Protein AF-0000000085177858 (afdb_homodimer)

Foldseek 3Di:
DDAFEEEEEDDAQDDPLLVVQLCVLQDCPLQVDNRYDYAYEYQDFAWHDHPVGDIDGHPYYLVCLLVGQEYEYRDDDDLPDADDPSNLVSPVNNVVSPHQYEQEASRVSNVQSSVVQAQHEWEHALVCVVVSCVSRVRHRYDDWAQWDDTSSHIYGYHRCSSNQRSLVVCCVVPNDVSSCSSCVSVVHDNDDPTGCLQVDDPPQPCDFPDPLLNVLSVVCLVVLLEDDDLCVSCVVSVHHSVVCQVVNCVGGVDGPVVSSLSQLLNVLLVVLQEDDDPLQVSCNVRHHPDSVVVQVSNCVRRVDGSVVSSVVRHPPPPPPPDD/DDAFEEEEEDDAQDDPLLVVQLCVLQDCPLLVDNRYDYAYEYQDFAWHDHPVGDIDGHPYYLVCLLVGQEYEYRDDDDLPDADDPSNLVSPVNNVVSPHQYEQEASRVSNVQSSVVQAQHEWEHALVCVVVSCVSRVRHNYDDWAQWDDTSSHIYGYHRCSSNQRSLVVCCVVPNDVSSCSSCVSVVHDNDDPTGCLQVDDPPQPCDFPDPLLNVLSVVCLVVLLDDDDLCVSCVVSVHHSVVCQVVNCVGRVDGPVVSSLSQLLNQLLVVLQEDDDDLQVSCNVRHHPDSVVNQVSNCVRRVDGSVVSSVVRHPPPPPPPDD

InterPro domains:
  IPR002818 DJ-1/PfpI [PF01965] (6-171)
  IPR009057 Homedomain-like superfamily [SSF46689] (210-261)
  IPR009057 Homedomain-like superfamily [SSF46689] (264-314)
  IPR018060 AraC-like, DNA binding HTH domain [PF12833] (233-311)
  IPR018060 AraC-like, DNA binding HTH domain [PS01124] (214-312)
  IPR018060 AraC-like, DNA binding HTH domain [SM00342] (227-310)
  IPR018062 HTH domain AraC-type, conserved site [PS00041] (264-306)
  IPR029062 Class I glutamine amidotransferase-like [G3DSA:3.40.50.880] (3-206)
  IPR029062 Class I glutamine amidotransferase-like [SSF52317] (5-192)
  IPR052158 Isonitrile Hydratase and Quaternary Amine Regulator [PTHR43130] (5-273)

Sequence (646 aa):
MKIANVAIVAVEGFSPFHYSVPCILFGDTVSGEKRFNVQICAETPGMLTSREGFALNATADYSVIPQADIVVVPYWRHVLERPPQALLDSLVQARENGAEIVGLCLGSFVLGYAGILEGKRAATHWEFERQFQTLFPEVQLDINALYVDDDRIITSAGTAAALDCCLYIIRQRFGSVVANQIARRMIVPPHREGGQAQFIEQPIPENTRDARINCLIDYLQKHIREPHHLDSLAAVVSMSRRTLTRHFIKATGMSVADWLTAERLRRSQILLEAGDLPIESVAEQVGFLSAVTYRQQFKARFGVSPVEWRKTFRASGIDIGERMKIANVAIVAVEGFSPFHYSVPCILFGDTVSGEKRFNVQICAETPGMLTSREGFALNATADYSVIPQADIVVVPYWRHVLERPPQALLDSLVQARENGAEIVGLCLGSFVLGYAGILEGKRAATHWEFERQFQTLFPEVQLDINALYVDDDRIITSAGTAAALDCCLYIIRQRFGSVVANQIARRMIVPPHREGGQAQFIEQPIPENTRDARINCLIDYLQKHIREPHHLDSLAAVVSMSRRTLTRHFIKATGMSVADWLTAERLRRSQILLEAGDLPIESVAEQVGFLSAVTYRQQFKARFGVSPVEWRKTFRASGIDIGER

Secondary structure (DSSP, 8-state):
-PPEEEEEE--TT--HHHHHHHHHHSSSTTTSS--EEEEEE-SS-EEEE-TTSEEEEE-B-GGGGGG-SEEEE---S-TTSPPPHHHHHHHHHHHHTT-EEEE-TTHHHHHHHTTTTTTSEE---GGGHHHHHHH-TTSEE-TT-SEEEETTEEEE-STTHHHHHHHHHHHHHH-HHHHHHHHHHHTS-SS-SS-GGGG---------S-HHHHHHHHHHHHTTTS---HHHHHHHTT--HHHHHHHHHHHHSS-HHHHHHHHHHHHHHHHHHH----HHHHHHHHT-S-HHHHHHHHHHHHSS-HHHHHHHHS---------/-PPEEEEEE--TT--HHHHHHHHHHSSSTTTSS--EEEEEE-SS-EEEE-TTSEEEEE-B-GGGGGG-SEEEE---S-TTSPPPHHHHHHHHHHHHTT-EEEE-TTHHHHHHHTTTTTTSEE---GGGHHHHHHH-TTSEE-TT-SEEEETTEEEE-STTHHHHHHHHHHHHHH-HHHHHHHHHHHTS-SS-SS-GGGG---------S-HHHHHHHHHHHHTTTS---HHHHHHHTT--HHHHHHHHHHHHSS-HHHHHHHHHHHHHHHHHHH----HHHHHHHHT-S-HHHHHHHHHHHHSS-HHHHHHHHS---------

Radius of gyration: 26.91 Å; Cα contacts (8 Å, |Δi|>4): 1270; chains: 2; bounding box: 56×88×65 Å

Organism: Enterobacter sp. (strain 638) (NCBI:txid399742)

pLDDT: mean 87.45, std 13.45, range [19.61, 98.88]

Nearest PDB structures (foldseek):
  3mgk-assembly1_A  TM=8.451E-01  e=2.711E-12  Clostridium acetobutylicum
  3gra-assembly1_A  TM=8.648E-01  e=3.807E-12  Pseudomonas putida KT2440
  6swi-assembly1_A  TM=9.141E-01  e=8.598E-07  Geobacillus stearothermophilus
  3w6v-assembly1_A  TM=9.526E-01  e=1.514E-06  Streptomyces griseus
  3oio-assembly1_A  TM=9.034E-01  e=1.035E-05  Chromobacterium violaceum

Solvent-accessible surface area (backbone atoms only — not comparable to full-atom values): 33362 Å² total; per-residue (Å²): 133,83,67,40,37,32,28,36,52,51,56,72,55,43,56,60,46,45,51,21,47,59,50,46,73,46,32,49,82,60,58,77,48,82,53,44,48,75,41,39,17,17,89,67,55,40,79,31,46,28,90,87,37,36,31,38,50,21,81,31,36,51,81,52,38,47,73,21,48,29,38,37,26,38,54,53,84,49,86,86,55,78,74,58,66,67,54,34,52,25,52,50,47,10,45,73,68,66,19,34,41,32,14,22,13,50,10,28,49,57,42,46,76,42,50,75,34,64,75,29,57,34,15,35,29,63,92,44,44,66,62,47,45,68,78,38,67,61,36,47,72,37,64,37,36,33,46,32,76,47,94,52,34,32,16,7,10,25,60,51,21,38,52,49,41,52,38,48,53,43,24,74,73,64,30,63,70,53,24,42,52,33,21,26,66,35,48,42,68,54,41,71,84,63,39,38,26,63,31,54,75,73,78,67,84,81,71,48,92,43,65,63,54,32,52,48,51,52,51,44,66,77,44,42,45,49,89,81,50,65,65,64,52,13,56,74,66,74,37,51,55,69,56,38,50,52,51,39,25,72,54,71,71,38,46,69,67,55,45,49,50,51,51,26,51,51,49,34,50,52,50,36,32,73,49,83,67,52,66,60,53,42,23,46,65,30,32,40,92,39,52,67,58,40,44,51,53,40,23,70,64,27,59,43,44,64,68,58,46,23,67,31,52,28,70,66,73,71,77,63,74,75,130,134,83,66,40,36,32,28,36,52,50,55,73,55,42,56,59,46,44,50,21,46,60,51,47,72,46,29,50,81,60,56,78,48,82,53,44,48,75,42,39,17,15,89,66,56,41,80,32,45,28,90,87,38,37,32,37,50,20,81,31,35,51,80,52,38,46,73,21,48,30,38,37,26,40,54,53,84,48,87,86,55,81,72,58,66,68,53,35,53,25,52,51,47,9,45,74,68,66,20,34,40,32,14,24,12,49,9,28,48,56,41,47,76,44,51,76,36,62,74,30,56,34,16,34,31,63,93,44,45,67,61,47,45,69,79,37,66,61,36,46,72,38,63,37,36,33,48,31,78,46,93,54,33,32,17,7,10,24,60,50,21,36,53,49,40,52,39,48,53,43,24,74,75,66,30,61,70,54,25,42,52,34,20,24,67,34,47,42,69,56,40,70,84,65,38,37,28,65,31,54,76,75,77,66,84,80,72,51,91,42,64,65,56,32,52,48,51,52,51,44,65,78,46,44,46,51,89,81,50,65,65,61,52,13,56,75,66,74,38,51,56,67,55,38,50,51,51,39,25,71,55,70,72,38,46,69,68,54,45,48,51,52,50,26,52,51,50,34,49,53,49,37,31,73,49,82,67,52,69,60,53,42,26,46,65,30,33,41,92,38,53,65,58,40,43,50,52,40,23,71,64,30,60,42,46,65,69,58,46,25,68,32,51,26,69,66,73,70,78,62,75,78,129

Structure (mmCIF, N/CA/C/O backbone):
data_AF-0000000085177858-model_v1
#
loop_
_entity.id
_entity.type
_entity.pdbx_description
1 polymer 'Transcriptional regulator, AraC family with amidase-like domain'
#
loop_
_atom_site.group_PDB
_atom_site.id
_atom_site.type_symbol
_atom_site.label_atom_id
_atom_site.label_alt_id
_atom_site.label_comp_id
_atom_site.label_asym_id
_atom_site.label_entity_id
_atom_site.label_seq_id
_atom_site.pdbx_PDB_ins_code
_atom_site.Cartn_x
_atom_site.Cartn_y
_atom_site.Cartn_z
_atom_site.occupancy
_atom_site.B_iso_or_equiv
_atom_site.auth_seq_id
_atom_site.auth_comp_id
_atom_site.auth_asym_id
_atom_site.auth_atom_id
_atom_site.pdbx_PDB_model_num
ATOM 1 N N . MET A 1 1 ? -26.062 -10.914 -1.752 1 61.38 1 MET A N 1
ATOM 2 C CA . MET A 1 1 ? -25.953 -9.578 -1.176 1 61.38 1 MET A CA 1
ATOM 3 C C . MET A 1 1 ? -26.031 -8.516 -2.26 1 61.38 1 MET A C 1
ATOM 5 O O . MET A 1 1 ? -25.656 -8.75 -3.406 1 61.38 1 MET A O 1
ATOM 9 N N . LYS A 1 2 ? -26.797 -7.324 -2.107 1 80.88 2 LYS A N 1
ATOM 10 C CA . LYS A 1 2 ? -27.078 -6.289 -3.094 1 80.88 2 LYS A CA 1
ATOM 11 C C . LYS A 1 2 ? -25.812 -5.531 -3.488 1 80.88 2 LYS A C 1
ATOM 13 O O . LYS A 1 2 ? -24.984 -5.207 -2.635 1 80.88 2 LYS A O 1
ATOM 18 N N . ILE A 1 3 ? -25.547 -5.414 -4.762 1 92.81 3 ILE A N 1
ATOM 19 C CA . ILE A 1 3 ? -24.453 -4.652 -5.344 1 92.81 3 ILE A CA 1
ATOM 20 C C . ILE A 1 3 ? -24.547 -3.189 -4.914 1 92.81 3 ILE A C 1
ATOM 22 O O . ILE A 1 3 ? -25.625 -2.584 -5.008 1 92.81 3 ILE A O 1
ATOM 26 N N . ALA A 1 4 ? -23.562 -2.637 -4.293 1 95.56 4 ALA A N 1
ATOM 27 C CA . ALA A 1 4 ? -23.547 -1.253 -3.826 1 95.56 4 ALA A CA 1
ATOM 28 C C . ALA A 1 4 ? -23.031 -0.314 -4.914 1 95.56 4 ALA A C 1
ATOM 30 O O . ALA A 1 4 ? -22.047 -0.621 -5.598 1 95.56 4 ALA A O 1
ATOM 31 N N . ASN A 1 5 ? -23.75 0.792 -5.102 1 97.38 5 ASN A N 1
ATOM 32 C CA . ASN A 1 5 ? -23.312 1.812 -6.051 1 97.38 5 ASN A CA 1
ATOM 33 C C . ASN A 1 5 ? -22.297 2.756 -5.43 1 97.38 5 ASN A C 1
ATOM 35 O O . ASN A 1 5 ? -22.562 3.383 -4.402 1 97.38 5 ASN A O 1
ATOM 39 N N . VAL A 1 6 ? -21.109 2.801 -6.07 1 98.38 6 VAL A N 1
ATOM 40 C CA . VAL A 1 6 ? -20.031 3.65 -5.578 1 98.38 6 VAL A CA 1
ATOM 41 C C . VAL A 1 6 ? -19.781 4.785 -6.566 1 98.38 6 VAL A C 1
ATOM 43 O O . VAL A 1 6 ? -19.547 4.547 -7.754 1 98.38 6 VAL A O 1
ATOM 46 N N . ALA A 1 7 ? -19.906 6.016 -6.105 1 98.75 7 ALA A N 1
ATOM 47 C CA . ALA A 1 7 ? -19.5 7.176 -6.891 1 98.75 7 ALA A CA 1
ATOM 48 C C . ALA A 1 7 ? -18.125 7.676 -6.457 1 98.75 7 ALA A C 1
ATOM 50 O O . ALA A 1 7 ? -17.906 7.988 -5.281 1 98.75 7 ALA A O 1
ATOM 51 N N . ILE A 1 8 ? -17.188 7.711 -7.383 1 98.62 8 ILE A N 1
ATOM 52 C CA . ILE A 1 8 ? -15.852 8.242 -7.125 1 98.62 8 ILE A CA 1
ATOM 53 C C . ILE A 1 8 ? -15.719 9.625 -7.766 1 98.62 8 ILE A C 1
ATOM 55 O O . ILE A 1 8 ? -15.844 9.766 -8.984 1 98.62 8 ILE A O 1
ATOM 59 N N . VAL A 1 9 ? -15.438 10.617 -6.953 1 98.69 9 VAL A N 1
ATOM 60 C CA . VAL A 1 9 ? -15.352 12 -7.41 1 98.69 9 VAL A CA 1
ATOM 61 C C . VAL A 1 9 ? -13.961 12.273 -7.984 1 98.69 9 VAL A C 1
ATOM 63 O O . VAL A 1 9 ? -12.961 12.148 -7.277 1 98.69 9 VAL A O 1
ATOM 66 N N . ALA A 1 10 ? -13.953 12.672 -9.25 1 97.75 10 ALA A N 1
ATOM 67 C CA . ALA A 1 10 ? -12.688 12.93 -9.93 1 97.75 10 ALA A CA 1
ATOM 68 C C . ALA A 1 10 ? -12.508 14.422 -10.203 1 97.75 10 ALA A C 1
ATOM 70 O O . ALA A 1 10 ? -13.484 15.148 -10.391 1 97.75 10 ALA A O 1
ATOM 71 N N . VAL A 1 11 ? -11.312 14.844 -10.156 1 96.44 11 VAL A N 1
ATOM 72 C CA . VAL A 1 11 ? -10.977 16.234 -10.422 1 96.44 11 VAL A CA 1
ATOM 73 C C . VAL A 1 11 ? -9.773 16.312 -11.352 1 96.44 11 VAL A C 1
ATOM 75 O O . VAL A 1 11 ? -8.953 15.398 -11.391 1 96.44 11 VAL A O 1
ATOM 78 N N . GLU A 1 12 ? -9.695 17.422 -12.117 1 95.38 12 GLU A N 1
ATOM 79 C CA . GLU A 1 12 ? -8.547 17.656 -12.984 1 95.38 12 GLU A CA 1
ATOM 80 C C . GLU A 1 12 ? -7.246 17.656 -12.18 1 95.38 12 GLU A C 1
ATOM 82 O O . GLU A 1 12 ? -7.195 18.172 -11.07 1 95.38 12 GLU A O 1
ATOM 87 N N . GLY A 1 13 ? -6.234 17.062 -12.789 1 94.25 13 GLY A N 1
ATOM 88 C CA . GLY A 1 13 ? -4.965 16.969 -12.094 1 94.25 13 GLY A CA 1
ATOM 89 C C . GLY A 1 13 ? -4.949 15.906 -11.008 1 94.25 13 GLY A C 1
ATOM 90 O O . GLY A 1 13 ? -4.18 16 -10.055 1 94.25 13 GLY A O 1
ATOM 91 N N . PHE A 1 14 ? -5.758 14.93 -11.18 1 93.94 14 PHE A N 1
ATOM 92 C CA . PHE A 1 14 ? -5.914 13.898 -10.164 1 93.94 14 PHE A CA 1
ATOM 93 C C . PHE A 1 14 ? -4.609 13.141 -9.961 1 93.94 14 PHE A C 1
ATOM 95 O O . PHE A 1 14 ? -3.699 13.227 -10.789 1 93.94 14 PHE A O 1
ATOM 102 N N . SER A 1 15 ? -4.473 12.523 -8.812 1 93.94 15 SER A N 1
ATOM 103 C CA . SER A 1 15 ? -3.359 11.625 -8.516 1 93.94 15 SER A CA 1
ATOM 104 C C . SER A 1 15 ? -3.689 10.188 -8.891 1 93.94 15 SER A C 1
ATOM 106 O O . SER A 1 15 ? -4.562 9.562 -8.273 1 93.94 15 SER A O 1
ATOM 108 N N . PRO A 1 16 ? -2.979 9.617 -9.805 1 95.94 16 PRO A N 1
ATOM 109 C CA . PRO A 1 16 ? -3.303 8.258 -10.258 1 95.94 16 PRO A CA 1
ATOM 110 C C . PRO A 1 16 ? -3.295 7.242 -9.117 1 95.94 16 PRO A C 1
ATOM 112 O O . PRO A 1 16 ? -4.172 6.379 -9.047 1 95.94 16 PRO A O 1
ATOM 115 N N . PHE A 1 17 ? -2.371 7.332 -8.219 1 96.31 17 PHE A N 1
ATOM 116 C CA . PHE A 1 17 ? -2.303 6.371 -7.121 1 96.31 17 PHE A CA 1
ATOM 117 C C . PHE A 1 17 ? -3.543 6.461 -6.242 1 96.31 17 PHE A C 1
ATOM 119 O O . PHE A 1 17 ? -4.18 5.445 -5.949 1 96.31 17 PHE A O 1
ATOM 126 N N . HIS A 1 18 ? -3.9 7.633 -5.906 1 96.44 18 HIS A N 1
ATOM 127 C CA . HIS A 1 18 ? -5.027 7.84 -5.004 1 96.44 18 HIS A CA 1
ATOM 128 C C . HIS A 1 18 ? -6.324 7.324 -5.609 1 96.44 18 HIS A C 1
ATOM 130 O O . HIS A 1 18 ? -7.211 6.855 -4.891 1 96.44 18 HIS A O 1
ATOM 136 N N . TYR A 1 19 ? -6.465 7.402 -6.898 1 97.06 19 TYR A N 1
ATOM 137 C CA . TYR A 1 19 ? -7.688 6.961 -7.559 1 97.06 19 TYR A CA 1
ATOM 138 C C . TYR A 1 19 ? -7.645 5.465 -7.844 1 97.06 19 TYR A C 1
ATOM 140 O O . TYR A 1 19 ? -8.68 4.797 -7.855 1 97.06 19 TYR A O 1
ATOM 148 N N . SER A 1 20 ? -6.418 4.98 -8.062 1 96.94 20 SER A N 1
ATOM 149 C CA . SER A 1 20 ? -6.289 3.568 -8.406 1 96.94 20 SER A CA 1
ATOM 150 C C . SER A 1 20 ? -6.664 2.678 -7.227 1 96.94 20 SER A C 1
ATOM 152 O O . SER A 1 20 ? -7.125 1.551 -7.414 1 96.94 20 SER A O 1
ATOM 154 N N . VAL A 1 21 ? -6.555 3.148 -5.977 1 97.06 21 VAL A N 1
ATOM 155 C CA . VAL A 1 21 ? -6.797 2.363 -4.77 1 97.06 21 VAL A CA 1
ATOM 156 C C . VAL A 1 21 ? -8.281 2.035 -4.656 1 97.06 21 VAL A C 1
ATOM 158 O O . VAL A 1 21 ? -8.672 0.866 -4.688 1 97.06 21 VAL A O 1
ATOM 161 N N . PRO A 1 22 ? -9.164 3.061 -4.609 1 97.62 22 PRO A N 1
ATOM 162 C CA . PRO A 1 22 ? -10.578 2.684 -4.539 1 97.62 22 PRO A CA 1
ATOM 163 C C . PRO A 1 22 ? -11.07 1.975 -5.801 1 97.62 22 PRO A C 1
ATOM 165 O O . PRO A 1 22 ? -11.953 1.12 -5.727 1 97.62 22 PRO A O 1
ATOM 168 N N . CYS A 1 23 ? -10.477 2.219 -6.984 1 96 23 CYS A N 1
ATOM 169 C CA . CYS A 1 23 ? -10.922 1.589 -8.219 1 96 23 CYS A CA 1
ATOM 170 C C . CYS A 1 23 ? -10.609 0.097 -8.219 1 96 23 CYS A C 1
ATOM 172 O O . CYS A 1 23 ? -11.414 -0.71 -8.688 1 96 23 CYS A O 1
ATOM 174 N N . ILE A 1 24 ? -9.445 -0.259 -7.695 1 95.06 24 ILE A N 1
ATOM 175 C CA . ILE A 1 24 ? -9.094 -1.674 -7.715 1 95.06 24 ILE A CA 1
ATOM 176 C C . ILE A 1 24 ? -9.836 -2.408 -6.602 1 95.06 24 ILE A C 1
ATOM 178 O O . ILE A 1 24 ? -10.305 -3.531 -6.797 1 95.06 24 ILE A O 1
ATOM 182 N N . LEU A 1 25 ? -10.016 -1.813 -5.426 1 95.75 25 LEU A N 1
ATOM 183 C CA . LEU A 1 25 ? -10.617 -2.488 -4.285 1 95.75 25 LEU A CA 1
ATOM 184 C C . LEU A 1 25 ? -12.133 -2.6 -4.453 1 95.75 25 LEU A C 1
ATOM 186 O O . LEU A 1 25 ? -12.734 -3.594 -4.043 1 95.75 25 LEU A O 1
ATOM 190 N N . PHE A 1 26 ? -12.742 -1.619 -5.074 1 95.81 26 PHE A N 1
ATOM 191 C CA . PHE A 1 26 ? -14.18 -1.671 -5.305 1 95.81 26 PHE A CA 1
ATOM 192 C C . PHE A 1 26 ? -14.492 -2.213 -6.695 1 95.81 26 PHE A C 1
ATOM 194 O O . PHE A 1 26 ? -15.656 -2.26 -7.105 1 95.81 26 PHE A O 1
ATOM 201 N N . GLY A 1 27 ? -13.406 -2.539 -7.406 1 91.25 27 GLY A N 1
ATOM 202 C CA . GLY A 1 27 ? -13.586 -3.129 -8.727 1 91.25 27 GLY A CA 1
ATOM 203 C C . GLY A 1 27 ? -13.742 -4.637 -8.688 1 91.25 27 GLY A C 1
ATOM 204 O O . GLY A 1 27 ? -13.781 -5.234 -7.609 1 91.25 27 GLY A O 1
ATOM 205 N N . ASP A 1 28 ? -13.695 -5.25 -9.812 1 85.56 28 ASP A N 1
ATOM 206 C CA . ASP A 1 28 ? -13.992 -6.676 -9.922 1 85.56 28 ASP A CA 1
ATOM 207 C C . ASP A 1 28 ? -12.703 -7.496 -10.008 1 85.56 28 ASP A C 1
ATOM 209 O O . ASP A 1 28 ? -12.727 -8.711 -9.812 1 85.56 28 ASP A O 1
ATOM 213 N N . THR A 1 29 ? -11.648 -6.844 -10.148 1 80.62 29 THR A N 1
ATOM 214 C CA . THR A 1 29 ? -10.414 -7.543 -10.477 1 80.62 29 THR A CA 1
ATOM 215 C C . THR A 1 29 ? -9.898 -8.336 -9.281 1 80.62 29 THR A C 1
ATOM 217 O O . THR A 1 29 ? -9.492 -9.492 -9.422 1 80.62 29 THR A O 1
ATOM 220 N N . VAL A 1 30 ? -9.961 -7.777 -8.125 1 79.94 30 VAL A N 1
ATOM 221 C CA . VAL A 1 30 ? -9.328 -8.414 -6.973 1 79.94 30 VAL A CA 1
ATOM 222 C C . VAL A 1 30 ? -10.375 -9.18 -6.168 1 79.94 30 VAL A C 1
ATOM 224 O O . VAL A 1 30 ? -10.031 -10.039 -5.344 1 79.94 30 VAL A O 1
ATOM 227 N N . SER A 1 31 ? -11.617 -8.992 -6.305 1 77.19 31 SER A N 1
ATOM 228 C CA . SER A 1 31 ? -12.672 -9.641 -5.535 1 77.19 31 SER A CA 1
ATOM 229 C C . SER A 1 31 ? -13.148 -10.914 -6.219 1 77.19 31 SER A C 1
ATOM 231 O O . SER A 1 31 ? -13.641 -11.836 -5.562 1 77.19 31 SER A O 1
ATOM 233 N N . GLY A 1 32 ? -13.008 -11.188 -7.344 1 74.56 32 GLY A N 1
ATOM 234 C CA . GLY A 1 32 ? -13.531 -12.328 -8.078 1 74.56 32 GLY A CA 1
ATOM 235 C C . GLY A 1 32 ? -15.031 -12.258 -8.297 1 74.56 32 GLY A C 1
ATOM 236 O O . GLY A 1 32 ? -15.57 -12.938 -9.172 1 74.56 32 GLY A O 1
ATOM 237 N N . GLU A 1 33 ? -15.766 -11.586 -7.387 1 83.81 33 GLU A N 1
ATOM 238 C CA . GLU A 1 33 ? -17.203 -11.352 -7.477 1 83.81 33 GLU A CA 1
ATOM 239 C C . GLU A 1 33 ? -17.516 -9.859 -7.562 1 83.81 33 GLU A C 1
ATOM 241 O O . GLU A 1 33 ? -16.859 -9.047 -6.914 1 83.81 33 GLU A O 1
ATOM 246 N N . LYS A 1 34 ? -18.531 -9.656 -8.398 1 89.81 34 LYS A N 1
ATOM 247 C CA . LYS A 1 34 ? -18.953 -8.258 -8.492 1 89.81 34 LYS A CA 1
ATOM 248 C C . LYS A 1 34 ? -19.703 -7.832 -7.234 1 89.81 34 LYS A C 1
ATOM 250 O O . LYS A 1 34 ? -20.766 -8.391 -6.914 1 89.81 34 LYS A O 1
ATOM 255 N N . ARG A 1 35 ? -19.188 -6.91 -6.562 1 92.5 35 ARG A N 1
ATOM 256 C CA . ARG A 1 35 ? -19.766 -6.477 -5.293 1 92.5 35 ARG A CA 1
ATOM 257 C C . ARG A 1 35 ? -20.156 -5.004 -5.344 1 92.5 35 ARG A C 1
ATOM 259 O O . ARG A 1 35 ? -21 -4.555 -4.566 1 92.5 35 ARG A O 1
ATOM 266 N N . PHE A 1 36 ? -19.531 -4.254 -6.25 1 95.75 36 PHE A N 1
ATOM 267 C CA . PHE A 1 36 ? -19.75 -2.82 -6.379 1 95.75 36 PHE A CA 1
ATOM 268 C C . PHE A 1 36 ? -19.984 -2.436 -7.836 1 95.75 36 PHE A C 1
ATOM 270 O O . PHE A 1 36 ? -19.453 -3.09 -8.742 1 95.75 36 PHE A O 1
ATOM 277 N N . ASN A 1 37 ? -20.828 -1.501 -8.047 1 95.56 37 ASN A N 1
ATOM 278 C CA . ASN A 1 37 ? -20.922 -0.746 -9.289 1 95.56 37 ASN A CA 1
ATOM 279 C C . ASN A 1 37 ? -20.25 0.622 -9.172 1 95.56 37 ASN A C 1
ATOM 281 O O . ASN A 1 37 ? -20.797 1.526 -8.531 1 95.56 37 ASN A O 1
ATOM 285 N N . VAL A 1 38 ? -19.109 0.746 -9.812 1 96.31 38 VAL A N 1
ATOM 286 C CA . VAL A 1 38 ? -18.297 1.947 -9.625 1 96.31 38 VAL A CA 1
ATOM 287 C C . VAL A 1 38 ? -18.562 2.928 -10.766 1 96.31 38 VAL A C 1
ATOM 289 O O . VAL A 1 38 ? -18.516 2.551 -11.938 1 96.31 38 VAL A O 1
ATOM 292 N N . GLN A 1 39 ? -18.875 4.156 -10.422 1 96.69 39 GLN A N 1
ATOM 293 C CA . GLN A 1 39 ? -18.984 5.242 -11.391 1 96.69 39 GLN A CA 1
ATOM 294 C C . GLN A 1 39 ? -18.062 6.398 -11.031 1 96.69 39 GLN A C 1
ATOM 296 O O . GLN A 1 39 ? -18.031 6.84 -9.883 1 96.69 39 GLN A O 1
ATOM 301 N N . ILE A 1 40 ? -17.328 6.805 -12.031 1 98 40 ILE A N 1
ATOM 302 C CA . ILE A 1 40 ? -16.469 7.977 -11.852 1 98 40 ILE A CA 1
ATOM 303 C C . ILE A 1 40 ? -17.219 9.234 -12.305 1 98 40 ILE A C 1
ATOM 305 O O . ILE A 1 40 ? -17.75 9.273 -13.414 1 98 40 ILE A O 1
ATOM 309 N N . CYS A 1 41 ? -17.266 10.234 -11.43 1 98.38 41 CYS A N 1
ATOM 310 C CA . CYS A 1 41 ? -17.984 11.461 -11.781 1 98.38 41 CYS A CA 1
ATOM 311 C C . CYS A 1 41 ? -17.109 12.688 -11.57 1 98.38 41 CYS A C 1
ATOM 313 O O . CYS A 1 41 ? -16.188 12.664 -10.75 1 98.38 41 CYS A O 1
ATOM 315 N N . ALA A 1 42 ? -17.297 13.672 -12.312 1 98.25 42 ALA A N 1
ATOM 316 C CA . ALA A 1 42 ? -16.594 14.945 -12.258 1 98.25 42 ALA A CA 1
ATOM 317 C C . ALA A 1 42 ? -17.562 16.109 -12.477 1 98.25 42 ALA A C 1
ATOM 319 O O . ALA A 1 42 ? -18.766 15.906 -12.656 1 98.25 42 ALA A O 1
ATOM 320 N N . GLU A 1 43 ? -17.016 17.312 -12.273 1 97.31 43 GLU A N 1
ATOM 321 C CA . GLU A 1 43 ? -17.859 18.484 -12.516 1 97.31 43 GLU A CA 1
ATOM 322 C C . GLU A 1 43 ? -18.469 18.438 -13.914 1 97.31 43 GLU A C 1
ATOM 324 O O . GLU A 1 43 ? -19.672 18.656 -14.078 1 97.31 43 GLU A O 1
ATOM 329 N N . THR A 1 44 ? -17.625 18.266 -14.891 1 96.88 44 THR A N 1
ATOM 330 C CA . THR A 1 44 ? -18.031 17.984 -16.266 1 96.88 44 THR A CA 1
ATOM 331 C C . THR A 1 44 ? -17.516 16.625 -16.719 1 96.88 44 THR A C 1
ATOM 333 O O . THR A 1 44 ? -16.312 16.359 -16.625 1 96.88 44 THR A O 1
ATOM 336 N N . PRO A 1 45 ? -18.484 15.758 -17.203 1 97.25 45 PRO A N 1
ATOM 337 C CA . PRO A 1 45 ? -18.016 14.469 -17.703 1 97.25 45 PRO A CA 1
ATOM 338 C C . PRO A 1 45 ? -16.969 14.602 -18.812 1 97.25 45 PRO A C 1
ATOM 340 O O . PRO A 1 45 ? -17.016 15.562 -19.594 1 97.25 45 PRO A O 1
ATOM 343 N N . GLY A 1 46 ? -16.031 13.633 -18.906 1 96.56 46 GLY A N 1
ATOM 344 C CA . GLY A 1 46 ? -14.969 13.656 -19.891 1 96.56 46 GLY A CA 1
ATOM 345 C C . GLY A 1 46 ? -13.648 13.141 -19.359 1 96.56 46 GLY A C 1
ATOM 346 O O . GLY A 1 46 ? -13.594 12.562 -18.281 1 96.56 46 GLY A O 1
ATOM 347 N N . MET A 1 47 ? -12.648 13.344 -20.203 1 95.5 47 MET A N 1
ATOM 348 C CA . MET A 1 47 ? -11.32 12.859 -19.828 1 95.5 47 MET A CA 1
ATOM 349 C C . MET A 1 47 ? -10.594 13.883 -18.969 1 95.5 47 MET A C 1
ATOM 351 O O . MET A 1 47 ? -10.484 15.055 -19.328 1 95.5 47 MET A O 1
ATOM 355 N N . LEU A 1 48 ? -10.18 13.453 -17.781 1 97 48 LEU A N 1
ATOM 356 C CA . LEU A 1 48 ? -9.328 14.227 -16.891 1 97 48 LEU A CA 1
ATOM 357 C C . LEU A 1 48 ? -7.879 13.766 -16.984 1 97 48 LEU A C 1
ATOM 359 O O . LEU A 1 48 ? -7.613 12.578 -17.172 1 97 48 LEU A O 1
ATOM 363 N N . THR A 1 49 ? -6.953 14.695 -16.859 1 96 49 THR A N 1
ATOM 364 C CA . THR A 1 49 ? -5.551 14.328 -17.047 1 96 49 THR A CA 1
ATOM 365 C C . THR A 1 49 ? -4.762 14.547 -15.758 1 96 49 THR A C 1
ATOM 367 O O . THR A 1 49 ? -5.168 15.328 -14.891 1 96 49 THR A O 1
ATOM 370 N N . SER A 1 50 ? -3.764 13.773 -15.578 1 94.44 50 SER A N 1
ATOM 371 C CA . SER A 1 50 ? -2.809 13.938 -14.484 1 94.44 50 SER A CA 1
ATOM 372 C C . SER A 1 50 ? -1.429 14.32 -15.016 1 94.44 50 SER A C 1
ATOM 374 O O . SER A 1 50 ? -1.151 14.164 -16.203 1 94.44 50 SER A O 1
ATOM 376 N N . ARG A 1 51 ? -0.569 14.773 -14.102 1 87.81 51 ARG A N 1
ATOM 377 C CA . ARG A 1 51 ? 0.777 15.195 -14.484 1 87.81 51 ARG A CA 1
ATOM 378 C C . ARG A 1 51 ? 1.655 13.984 -14.797 1 87.81 51 ARG A C 1
ATOM 380 O O . ARG A 1 51 ? 2.645 14.109 -15.523 1 87.81 51 ARG A O 1
ATOM 387 N N . GLU A 1 52 ? 1.277 12.82 -14.336 1 89.69 52 GLU A N 1
ATOM 388 C CA . GLU A 1 52 ? 2.102 11.617 -14.461 1 89.69 52 GLU A CA 1
ATOM 389 C C . GLU A 1 52 ? 1.823 10.891 -15.773 1 89.69 52 GLU A C 1
ATOM 391 O O . GLU A 1 52 ? 2.355 9.805 -16.016 1 89.69 52 GLU A O 1
ATOM 396 N N . GLY A 1 53 ? 0.965 11.445 -16.625 1 91.75 53 GLY A N 1
ATOM 397 C CA . GLY A 1 53 ? 0.702 10.844 -17.922 1 91.75 53 GLY A CA 1
ATOM 398 C C . GLY A 1 53 ? -0.548 9.984 -17.938 1 91.75 53 GLY A C 1
ATOM 399 O O . GLY A 1 53 ? -0.837 9.32 -18.938 1 91.75 53 GLY A O 1
ATOM 400 N N . PHE A 1 54 ? -1.311 10.008 -16.844 1 96.5 54 PHE A N 1
ATOM 401 C CA . PHE A 1 54 ? -2.566 9.266 -16.766 1 96.5 54 PHE A CA 1
ATOM 402 C C . PHE A 1 54 ? -3.738 10.148 -17.188 1 96.5 54 PHE A C 1
ATOM 404 O O . PHE A 1 54 ? -3.648 11.375 -17.125 1 96.5 54 PHE A O 1
ATOM 411 N N . ALA A 1 55 ? -4.68 9.484 -17.656 1 97.5 55 ALA A N 1
ATOM 412 C CA . ALA A 1 55 ? -5.996 10.094 -17.828 1 97.5 55 ALA A CA 1
ATOM 413 C C . ALA A 1 55 ? -7.09 9.234 -17.203 1 97.5 55 ALA A C 1
ATOM 415 O O . ALA A 1 55 ? -6.891 8.031 -16.984 1 97.5 55 ALA A O 1
ATOM 416 N N . LEU A 1 56 ? -8.141 9.844 -16.797 1 97.38 56 LEU A N 1
ATOM 417 C CA . LEU A 1 56 ? -9.281 9.188 -16.172 1 97.38 56 LEU A CA 1
ATOM 418 C C . LEU A 1 56 ? -10.586 9.648 -16.797 1 97.38 56 LEU A C 1
ATOM 420 O O . LEU A 1 56 ? -10.859 10.844 -16.875 1 97.38 56 LEU A O 1
ATOM 424 N N . ASN A 1 57 ? -11.352 8.703 -17.234 1 97.25 57 ASN A N 1
ATOM 425 C CA . ASN A 1 57 ? -12.609 9.023 -17.906 1 97.25 57 ASN A CA 1
ATOM 426 C C . ASN A 1 57 ? -13.758 9.117 -16.906 1 97.25 57 ASN A C 1
ATOM 428 O O . ASN A 1 57 ? -14.219 8.094 -16.375 1 97.25 57 ASN A O 1
ATOM 432 N N . ALA A 1 58 ? -14.242 10.336 -16.625 1 97.88 58 ALA A N 1
ATOM 433 C CA . ALA A 1 58 ? -15.453 10.516 -15.844 1 97.88 58 ALA A CA 1
ATOM 434 C C . ALA A 1 58 ? -16.703 10.375 -16.719 1 97.88 58 ALA A C 1
ATOM 436 O O . ALA A 1 58 ? -16.938 11.195 -17.609 1 97.88 58 ALA A O 1
ATOM 437 N N . THR A 1 59 ? -17.5 9.414 -16.406 1 96.81 59 THR A N 1
ATOM 438 C CA . THR A 1 59 ? -18.625 9.102 -17.281 1 96.81 59 THR A CA 1
ATOM 439 C C . THR A 1 59 ? -19.875 9.82 -16.812 1 96.81 59 THR A C 1
ATOM 441 O O . THR A 1 59 ? -20.891 9.82 -17.516 1 96.81 59 THR A O 1
ATOM 444 N N . ALA A 1 60 ? -19.844 10.438 -15.68 1 97.75 60 ALA A N 1
ATOM 445 C CA . ALA A 1 60 ? -21.016 11.102 -15.117 1 97.75 60 ALA A CA 1
ATOM 446 C C . ALA A 1 60 ? -20.625 12.438 -14.477 1 97.75 60 ALA A C 1
ATOM 448 O O . ALA A 1 60 ? -19.453 12.742 -14.32 1 97.75 60 ALA A O 1
ATOM 449 N N . ASP A 1 61 ? -21.656 13.234 -14.281 1 98.19 61 ASP A N 1
ATOM 450 C CA . ASP A 1 61 ? -21.453 14.445 -13.484 1 98.19 61 ASP A CA 1
ATOM 451 C C . ASP A 1 61 ? -21.891 14.234 -12.039 1 98.19 61 ASP A C 1
ATOM 453 O O . ASP A 1 61 ? -22.094 13.094 -11.609 1 98.19 61 ASP A O 1
ATOM 457 N N . TYR A 1 62 ? -21.969 15.305 -11.25 1 98.44 62 TYR A N 1
ATOM 458 C CA . TYR A 1 62 ? -22.203 15.203 -9.812 1 98.44 62 TYR A CA 1
ATOM 459 C C . TYR A 1 62 ? -23.609 14.719 -9.523 1 98.44 62 TYR A C 1
ATOM 461 O O . TYR A 1 62 ? -23.938 14.352 -8.391 1 98.44 62 TYR A O 1
ATOM 469 N N . SER A 1 63 ? -24.516 14.602 -10.523 1 97.81 63 SER A N 1
ATOM 470 C CA . SER A 1 63 ? -25.906 14.195 -10.32 1 97.81 63 SER A CA 1
ATOM 471 C C . SER A 1 63 ? -26 12.75 -9.852 1 97.81 63 SER A C 1
ATOM 473 O O . SER A 1 63 ? -27.031 12.32 -9.336 1 97.81 63 SER A O 1
ATOM 475 N N . VAL A 1 64 ? -24.938 11.945 -9.984 1 98.31 64 VAL A N 1
ATOM 476 C CA . VAL A 1 64 ? -24.969 10.539 -9.586 1 98.31 64 VAL A CA 1
ATOM 477 C C . VAL A 1 64 ? -24.672 10.422 -8.094 1 98.31 64 VAL A C 1
ATOM 479 O O . VAL A 1 64 ? -24.922 9.375 -7.488 1 98.31 64 VAL A O 1
ATOM 482 N N . ILE A 1 65 ? -24.109 11.445 -7.535 1 98.69 65 ILE A N 1
ATOM 483 C CA . ILE A 1 65 ? -23.609 11.406 -6.164 1 98.69 65 ILE A CA 1
ATOM 484 C C . ILE A 1 65 ? -24.781 11.156 -5.207 1 98.69 65 ILE A C 1
ATOM 486 O O . ILE A 1 65 ? -24.734 10.234 -4.387 1 98.69 65 ILE A O 1
ATOM 490 N N . PRO A 1 66 ? -25.953 11.883 -5.344 1 98.5 66 PRO A N 1
ATOM 491 C CA . PRO A 1 66 ? -27.047 11.68 -4.398 1 98.5 66 PRO A CA 1
ATOM 492 C C . PRO A 1 66 ? -27.688 10.305 -4.527 1 98.5 66 PRO A C 1
ATOM 494 O O . PRO A 1 66 ? -28.438 9.883 -3.645 1 98.5 66 PRO A O 1
ATOM 497 N N . GLN A 1 67 ? -27.375 9.547 -5.574 1 97.75 67 GLN A N 1
ATOM 498 C CA . GLN A 1 67 ? -27.984 8.242 -5.824 1 97.75 67 GLN A CA 1
ATOM 499 C C . GLN A 1 67 ? -27.062 7.109 -5.367 1 97.75 67 GLN A C 1
ATOM 501 O O . GLN A 1 67 ? -27.469 5.945 -5.348 1 97.75 67 GLN A O 1
ATOM 506 N N . ALA A 1 68 ? -25.891 7.422 -4.945 1 98.5 68 ALA A N 1
ATOM 507 C CA . ALA A 1 68 ? -24.891 6.418 -4.613 1 98.5 68 ALA A CA 1
ATOM 508 C C . ALA A 1 68 ? -25.078 5.895 -3.193 1 98.5 68 ALA A C 1
ATOM 510 O O . ALA A 1 68 ? -25.656 6.586 -2.342 1 98.5 68 ALA A O 1
ATOM 511 N N . ASP A 1 69 ? -24.641 4.645 -2.982 1 98.19 69 ASP A N 1
ATOM 512 C CA . ASP A 1 69 ? -24.594 4.066 -1.643 1 98.19 69 ASP A CA 1
ATOM 513 C C . ASP A 1 69 ? -23.328 4.504 -0.906 1 98.19 69 ASP A C 1
ATOM 515 O O . ASP A 1 69 ? -23.312 4.605 0.323 1 98.19 69 ASP A O 1
ATOM 519 N N . ILE A 1 70 ? -22.266 4.664 -1.646 1 98.69 70 ILE A N 1
ATOM 520 C CA . ILE A 1 70 ? -20.969 5.125 -1.153 1 98.69 70 ILE A CA 1
ATOM 521 C C . ILE A 1 70 ? -20.422 6.219 -2.07 1 98.69 70 ILE A C 1
ATOM 523 O O . ILE A 1 70 ? -20.453 6.082 -3.295 1 98.69 70 ILE A O 1
ATOM 527 N N . VAL A 1 71 ? -20.047 7.297 -1.524 1 98.88 71 VAL A N 1
ATOM 528 C CA . VAL A 1 71 ? -19.359 8.352 -2.266 1 98.88 71 VAL A CA 1
ATOM 529 C C . VAL A 1 71 ? -17.922 8.461 -1.781 1 98.88 71 VAL A C 1
ATOM 531 O O . VAL A 1 71 ? -17.672 8.641 -0.586 1 98.88 71 VAL A O 1
ATOM 534 N N . VAL A 1 72 ? -16.969 8.336 -2.703 1 98.88 72 VAL A N 1
ATOM 535 C CA . VAL A 1 72 ? -15.555 8.383 -2.357 1 98.88 72 VAL A CA 1
ATOM 536 C C . VAL A 1 72 ? -14.906 9.617 -2.984 1 98.88 72 VAL A C 1
ATOM 538 O O . VAL A 1 72 ? -15.031 9.844 -4.191 1 98.88 72 VAL A O 1
ATOM 541 N N . VAL A 1 73 ? -14.336 10.414 -2.188 1 98.75 73 VAL A N 1
ATOM 542 C CA . VAL A 1 73 ? -13.469 11.492 -2.639 1 98.75 73 VAL A CA 1
ATOM 543 C C . VAL A 1 73 ? -12.008 11.133 -2.355 1 98.75 73 VAL A C 1
ATOM 545 O O . VAL A 1 73 ? -11.516 11.352 -1.248 1 98.75 73 VAL A O 1
ATOM 548 N N . PRO A 1 74 ? -11.266 10.688 -3.373 1 97.75 74 PRO A N 1
ATOM 549 C CA . PRO A 1 74 ? -9.945 10.102 -3.127 1 97.75 74 PRO A CA 1
ATOM 550 C C . PRO A 1 74 ? -8.852 11.148 -2.975 1 97.75 74 PRO A C 1
ATOM 552 O O . PRO A 1 74 ? -7.758 10.836 -2.486 1 97.75 74 PRO A O 1
ATOM 555 N N . TYR A 1 75 ? -9.086 12.312 -3.42 1 94.38 75 TYR A N 1
ATOM 556 C CA . TYR A 1 75 ? -8.047 13.312 -3.594 1 94.38 75 TYR A CA 1
ATOM 557 C C . TYR A 1 75 ? -8.648 14.695 -3.789 1 94.38 75 TYR A C 1
ATOM 559 O O . TYR A 1 75 ? -9.812 14.828 -4.195 1 94.38 75 TYR A O 1
ATOM 567 N N . TRP A 1 76 ? -7.871 15.68 -3.4 1 95 76 TRP A N 1
ATOM 568 C CA . TRP A 1 76 ? -8.18 17.047 -3.768 1 95 76 TRP A CA 1
ATOM 569 C C . TRP A 1 76 ? -6.91 17.828 -4.113 1 95 76 TRP A C 1
ATOM 571 O O . TRP A 1 76 ? -5.914 17.734 -3.396 1 95 76 TRP A O 1
ATOM 581 N N . ARG A 1 77 ? -6.879 18.562 -5.168 1 89.81 77 ARG A N 1
ATOM 582 C CA . ARG A 1 77 ? -5.684 19.141 -5.762 1 89.81 77 ARG A CA 1
ATOM 583 C C . ARG A 1 77 ? -5.145 20.281 -4.906 1 89.81 77 ARG A C 1
ATOM 585 O O . ARG A 1 77 ? -3.936 20.391 -4.684 1 89.81 77 ARG A O 1
ATOM 592 N N . HIS A 1 78 ? -6.012 21.234 -4.523 1 90.06 78 HIS A N 1
ATOM 593 C CA . HIS A 1 78 ? -5.625 22.391 -3.721 1 90.06 78 HIS A CA 1
ATOM 594 C C . HIS A 1 78 ? -6.508 22.516 -2.482 1 90.06 78 HIS A C 1
ATOM 596 O O . HIS A 1 78 ? -7.656 22.953 -2.576 1 90.06 78 HIS A O 1
ATOM 602 N N . VAL A 1 79 ? -5.867 22.281 -1.371 1 91.06 79 VAL A N 1
ATOM 603 C CA . VAL A 1 79 ? -6.652 22.156 -0.147 1 91.06 79 VAL A CA 1
ATOM 604 C C . VAL A 1 79 ? -7.246 23.516 0.223 1 91.06 79 VAL A C 1
ATOM 606 O O . VAL A 1 79 ? -8.242 23.594 0.945 1 91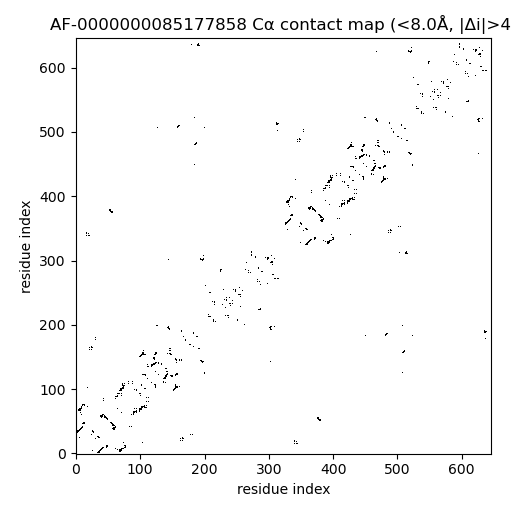.06 79 VAL A O 1
ATOM 609 N N . LEU A 1 80 ? -6.645 24.594 -0.33 1 92.56 80 LEU A N 1
ATOM 610 C CA . LEU A 1 80 ? -7.137 25.938 0.003 1 92.56 80 LEU A CA 1
ATOM 611 C C . LEU A 1 80 ? -8.188 26.391 -1.003 1 92.56 80 LEU A C 1
ATOM 613 O O . LEU A 1 80 ? -8.828 27.422 -0.81 1 92.56 80 LEU A O 1
ATOM 617 N N . GLU A 1 81 ? -8.344 25.625 -1.985 1 92.88 81 GLU A N 1
ATOM 618 C CA . GLU A 1 81 ? -9.359 25.938 -2.982 1 92.88 81 GLU A CA 1
ATOM 619 C C . GLU A 1 81 ? -10.688 25.266 -2.641 1 92.88 81 GLU A C 1
ATOM 621 O O . GLU A 1 81 ? -10.773 24.031 -2.586 1 92.88 81 GLU A O 1
ATOM 626 N N . ARG A 1 82 ? -11.664 26.125 -2.455 1 95.94 82 ARG A N 1
ATOM 627 C CA . ARG A 1 82 ? -12.992 25.609 -2.15 1 95.94 82 ARG A CA 1
ATOM 628 C C . ARG A 1 82 ? -13.57 24.844 -3.338 1 95.94 82 ARG A C 1
ATOM 630 O O . ARG A 1 82 ? -13.555 25.344 -4.469 1 95.94 82 ARG A O 1
ATOM 637 N N . PRO A 1 83 ? -14.047 23.625 -3.141 1 97.69 83 PRO A N 1
ATOM 638 C CA . PRO A 1 83 ? -14.664 22.859 -4.23 1 97.69 83 PRO A CA 1
ATOM 639 C C . PRO A 1 83 ? -15.922 23.531 -4.777 1 97.69 83 PRO A C 1
ATOM 641 O O . PRO A 1 83 ? -16.5 24.406 -4.113 1 97.69 83 PRO A O 1
ATOM 644 N N . PRO A 1 84 ? -16.312 23.188 -6.004 1 97.31 84 PRO A N 1
ATOM 645 C CA . PRO A 1 84 ? -17.562 23.734 -6.555 1 97.31 84 PRO A CA 1
ATOM 646 C C . PRO A 1 84 ? -18.766 23.469 -5.66 1 97.31 84 PRO A C 1
ATOM 648 O O . PRO A 1 84 ? -18.891 22.375 -5.09 1 97.31 84 PRO A O 1
ATOM 651 N N . GLN A 1 85 ? -19.625 24.5 -5.574 1 98.25 85 GLN A N 1
ATOM 652 C CA . GLN A 1 85 ? -20.797 24.391 -4.711 1 98.25 85 GLN A CA 1
ATOM 653 C C . GLN A 1 85 ? -21.672 23.203 -5.098 1 98.25 85 GLN A C 1
ATOM 655 O O . GLN A 1 85 ? -22.266 22.562 -4.234 1 98.25 85 GLN A O 1
ATOM 660 N N . ALA A 1 86 ? -21.734 22.859 -6.363 1 98.31 86 ALA A N 1
ATOM 661 C CA . ALA A 1 86 ? -22.516 21.734 -6.844 1 98.31 86 ALA A CA 1
ATOM 662 C C . ALA A 1 86 ? -22.031 20.422 -6.219 1 98.31 86 ALA A C 1
ATOM 664 O O . ALA A 1 86 ? -22.844 19.562 -5.883 1 98.31 86 ALA A O 1
ATOM 665 N N . LEU A 1 87 ? -20.734 20.281 -6.117 1 98.62 87 LEU A N 1
ATOM 666 C CA . LEU A 1 87 ? -20.156 19.094 -5.48 1 98.62 87 LEU A CA 1
ATOM 667 C C . LEU A 1 87 ? -20.531 19.047 -4.004 1 98.62 87 LEU A C 1
ATOM 669 O O . LEU A 1 87 ? -20.984 18.016 -3.51 1 98.62 87 LEU A O 1
ATOM 673 N N . LEU A 1 88 ? -20.344 20.156 -3.318 1 98.81 88 LEU A N 1
ATOM 674 C CA . LEU A 1 88 ? -20.609 20.219 -1.886 1 98.81 88 LEU A CA 1
ATOM 675 C C . LEU A 1 88 ? -22.078 19.906 -1.593 1 98.81 88 LEU A C 1
ATOM 677 O O . LEU A 1 88 ? -22.375 19.125 -0.698 1 98.81 88 LEU A O 1
ATOM 681 N N . ASP A 1 89 ? -22.984 20.469 -2.385 1 98.75 89 ASP A N 1
ATOM 682 C CA . ASP A 1 89 ? -24.406 20.219 -2.223 1 98.75 89 ASP A CA 1
ATOM 683 C C . ASP A 1 89 ? -24.734 18.75 -2.469 1 98.75 89 ASP A C 1
ATOM 685 O O . ASP A 1 89 ? -25.562 18.172 -1.763 1 98.75 89 ASP A O 1
ATOM 689 N N . SER A 1 90 ? -24.109 18.188 -3.461 1 98.81 90 SER A N 1
ATOM 690 C CA . SER A 1 90 ? -24.359 16.781 -3.809 1 98.81 90 SER A CA 1
ATOM 691 C C . SER A 1 90 ? -23.906 15.852 -2.695 1 98.81 90 SER A C 1
ATOM 693 O O . SER A 1 90 ? -24.547 14.828 -2.438 1 98.81 90 SER A O 1
ATOM 695 N N . LEU A 1 91 ? -22.781 16.156 -2.08 1 98.81 91 LEU A N 1
ATOM 696 C CA . LEU A 1 91 ? -22.281 15.359 -0.965 1 98.81 91 LEU A CA 1
ATOM 697 C C . LEU A 1 91 ? -23.25 15.406 0.212 1 98.81 91 LEU A C 1
ATOM 699 O O . LEU A 1 91 ? -23.547 14.375 0.822 1 98.81 91 LEU A O 1
ATOM 703 N N . VAL A 1 92 ? -23.734 16.609 0.546 1 98.75 92 VAL A N 1
ATOM 704 C CA . VAL A 1 92 ? -24.688 16.766 1.639 1 98.75 92 VAL A CA 1
ATOM 705 C C . VAL A 1 92 ? -25.969 15.984 1.341 1 98.75 92 VAL A C 1
ATOM 707 O O . VAL A 1 92 ? -26.484 15.281 2.211 1 98.75 92 VAL A O 1
ATOM 710 N N . GLN A 1 93 ? -26.438 16.094 0.126 1 98.75 93 GLN A N 1
ATOM 711 C CA . GLN A 1 93 ? -27.656 15.375 -0.271 1 98.75 93 GLN A CA 1
ATOM 712 C C . GLN A 1 93 ? -27.453 13.859 -0.176 1 98.75 93 GLN A C 1
ATOM 714 O O . GLN A 1 93 ? -28.344 13.141 0.26 1 98.75 93 GLN A O 1
ATOM 719 N N . ALA A 1 94 ? -26.312 13.383 -0.656 1 98.75 94 ALA A N 1
ATOM 720 C CA . ALA A 1 94 ? -26 11.961 -0.565 1 98.75 94 ALA A CA 1
ATOM 721 C C . ALA A 1 94 ? -26.047 11.484 0.884 1 98.75 94 ALA A C 1
ATOM 723 O O . ALA A 1 94 ? -26.594 10.422 1.181 1 98.75 94 ALA A O 1
ATOM 724 N N . ARG A 1 95 ? -25.453 12.258 1.711 1 98.19 95 ARG A N 1
ATOM 725 C CA . ARG A 1 95 ? -25.453 11.93 3.133 1 98.19 95 ARG A CA 1
ATOM 726 C C . ARG A 1 95 ? -26.875 11.852 3.674 1 98.19 95 ARG A C 1
ATOM 728 O O . ARG A 1 95 ? -27.234 10.914 4.395 1 98.19 95 ARG A O 1
ATOM 735 N N . GLU A 1 96 ? -27.656 12.781 3.336 1 97.81 96 GLU A N 1
ATOM 736 C CA . GLU A 1 96 ? -29.047 12.82 3.771 1 97.81 96 GLU A CA 1
ATOM 737 C C . GLU A 1 96 ? -29.828 11.617 3.246 1 97.81 96 GLU A C 1
ATOM 739 O O . GLU A 1 96 ? -30.75 11.125 3.906 1 97.81 96 GLU A O 1
ATOM 744 N N . ASN A 1 97 ? -29.406 11.18 2.115 1 98.19 97 ASN A N 1
ATOM 745 C CA . ASN A 1 97 ? -30.062 10.023 1.51 1 98.19 97 ASN A CA 1
ATOM 746 C C . ASN A 1 97 ? -29.547 8.719 2.113 1 98.19 97 ASN A C 1
ATOM 748 O O . ASN A 1 97 ? -29.984 7.633 1.721 1 98.19 97 ASN A O 1
ATOM 752 N N . GLY A 1 98 ? -28.547 8.797 2.977 1 97.31 98 GLY A N 1
ATOM 753 C CA . GLY A 1 98 ? -28.125 7.621 3.717 1 97.31 98 GLY A CA 1
ATOM 754 C C . GLY A 1 98 ? -26.828 7.035 3.211 1 97.31 98 GLY A C 1
ATOM 755 O O . GLY A 1 98 ? -26.406 5.969 3.662 1 97.31 98 GLY A O 1
ATOM 756 N N . ALA A 1 99 ? -26.141 7.707 2.318 1 98.38 99 ALA A N 1
ATOM 757 C CA . ALA A 1 99 ? -24.906 7.199 1.744 1 98.38 99 ALA A CA 1
ATOM 758 C C . ALA A 1 99 ? -23.766 7.25 2.762 1 98.38 99 ALA A C 1
ATOM 760 O O . ALA A 1 99 ? -23.766 8.094 3.658 1 98.38 99 ALA A O 1
ATOM 761 N N . GLU A 1 100 ? -22.828 6.312 2.646 1 98.38 100 GLU A N 1
ATOM 762 C CA . GLU A 1 100 ? -21.516 6.453 3.281 1 98.38 100 GLU A CA 1
ATOM 763 C C . GLU A 1 100 ? -20.625 7.43 2.514 1 98.38 100 GLU A C 1
ATOM 765 O O . GLU A 1 100 ? -20.5 7.324 1.293 1 98.38 100 GLU A O 1
ATOM 770 N N . ILE A 1 101 ? -20.156 8.422 3.232 1 98.81 101 ILE A N 1
ATOM 771 C CA . ILE A 1 101 ? -19.297 9.422 2.598 1 98.81 101 ILE A CA 1
ATOM 772 C C . ILE A 1 101 ? -17.844 9.195 3.008 1 98.81 101 ILE A C 1
ATOM 774 O O . ILE A 1 101 ? -17.531 9.164 4.199 1 98.81 101 ILE A O 1
ATOM 778 N N . VAL A 1 102 ? -16.969 9.062 2.014 1 98.81 102 VAL A N 1
ATOM 779 C CA . VAL A 1 102 ? -15.586 8.672 2.268 1 98.81 102 VAL A CA 1
ATOM 780 C C . VAL A 1 102 ? -14.633 9.742 1.734 1 98.81 102 VAL A C 1
ATOM 782 O O . VAL A 1 102 ? -14.703 10.109 0.559 1 98.81 102 VAL A O 1
ATOM 785 N N . GLY A 1 103 ? -13.875 10.289 2.598 1 98.69 103 GLY A N 1
ATOM 786 C CA . GLY A 1 103 ? -12.781 11.164 2.213 1 98.69 103 GLY A CA 1
ATOM 787 C C . GLY A 1 103 ? -11.414 10.531 2.439 1 98.69 103 GLY A C 1
ATOM 788 O O . GLY A 1 103 ? -10.984 10.375 3.582 1 98.69 103 GLY A O 1
ATOM 789 N N . LEU A 1 104 ? -10.664 10.234 1.332 1 98.06 104 LEU A N 1
ATOM 790 C CA . LEU A 1 104 ? -9.328 9.641 1.423 1 98.06 104 LEU A CA 1
ATOM 791 C C . LEU A 1 104 ? -8.25 10.711 1.298 1 98.06 104 LEU A C 1
ATOM 793 O O . LEU A 1 104 ? -8.305 11.547 0.395 1 98.06 104 LEU A O 1
ATOM 797 N N . CYS A 1 105 ? -7.223 10.648 2.195 1 95.88 105 CYS A N 1
ATOM 798 C CA . CYS A 1 105 ? -6.125 11.602 2.141 1 95.88 105 CYS A CA 1
ATOM 799 C C . CYS A 1 105 ? -6.648 13.031 2.105 1 95.88 105 CYS A C 1
ATOM 801 O O . CYS A 1 105 ? -7.336 13.469 3.029 1 95.88 105 CYS A O 1
ATOM 803 N N . LEU A 1 106 ? -6.457 13.758 0.998 1 96.75 106 LEU A N 1
ATOM 804 C CA . LEU A 1 106 ? -6.871 15.156 0.929 1 96.75 106 LEU A CA 1
ATOM 805 C C . LEU A 1 106 ? -8.336 15.273 0.527 1 96.75 106 LEU A C 1
ATOM 807 O O . LEU A 1 106 ? -8.906 16.375 0.547 1 96.75 106 LEU A O 1
ATOM 811 N N . GLY A 1 107 ? -8.977 14.133 0.276 1 97.94 107 GLY A N 1
ATOM 812 C CA . GLY A 1 107 ? -10.414 14.133 0.083 1 97.94 107 GLY A CA 1
ATOM 813 C C . GLY A 1 107 ? -11.188 14.57 1.316 1 97.94 107 GLY A C 1
ATOM 814 O O . GLY A 1 107 ? -12.32 15.031 1.215 1 97.94 107 GLY A O 1
ATOM 815 N N . SER A 1 108 ? -10.602 14.438 2.453 1 98 108 SER A N 1
ATOM 816 C CA . SER A 1 108 ? -11.234 14.844 3.705 1 98 108 SER A CA 1
ATOM 817 C C . SER A 1 108 ? -11.492 16.344 3.73 1 98 108 SER A C 1
ATOM 819 O O . SER A 1 108 ? -12.43 16.812 4.375 1 98 108 SER A O 1
ATOM 821 N N . PHE A 1 109 ? -10.664 17.125 3.008 1 98.19 109 PHE A N 1
ATOM 822 C CA . PHE A 1 109 ? -10.867 18.562 2.939 1 98.19 109 PHE A CA 1
ATOM 823 C C . PHE A 1 109 ? -12.195 18.891 2.273 1 98.19 109 PHE A C 1
ATOM 825 O O . PHE A 1 109 ? -12.906 19.812 2.709 1 98.19 109 PHE A O 1
ATOM 832 N N . VAL A 1 110 ? -12.508 18.141 1.235 1 98.69 110 VAL A N 1
ATOM 833 C CA . VAL A 1 110 ? -13.766 18.359 0.523 1 98.69 110 VAL A CA 1
ATOM 834 C C . VAL A 1 110 ? -14.945 18.125 1.469 1 98.69 110 VAL A C 1
ATOM 836 O O . VAL A 1 110 ? -15.906 18.906 1.475 1 98.69 110 VAL A O 1
ATOM 839 N N . LEU A 1 111 ? -14.844 17.078 2.264 1 98.69 111 LEU A N 1
ATOM 840 C CA . LEU A 1 111 ? -15.875 16.812 3.252 1 98.69 111 LEU A CA 1
ATOM 841 C C . LEU A 1 111 ? -15.953 17.938 4.281 1 98.69 111 LEU A C 1
ATOM 843 O O . LEU A 1 111 ? -17.047 18.281 4.75 1 98.69 111 LEU A O 1
ATOM 847 N N . GLY A 1 112 ? -14.789 18.453 4.684 1 98.5 112 GLY A N 1
ATOM 848 C CA . GLY A 1 112 ? -14.766 19.609 5.559 1 98.5 112 GLY A CA 1
ATOM 849 C C . GLY A 1 112 ? -15.492 20.812 4.977 1 98.5 112 GLY A C 1
ATOM 850 O O . GLY A 1 112 ? -16.328 21.422 5.641 1 98.5 112 GLY A O 1
ATOM 851 N N . TYR A 1 113 ? -15.195 21.141 3.703 1 98.38 113 TYR A N 1
ATOM 852 C CA . TYR A 1 113 ? -15.82 22.266 3.021 1 98.38 113 TYR A CA 1
ATOM 853 C C . TYR A 1 113 ? -17.328 22.062 2.924 1 98.38 113 TYR A C 1
ATOM 855 O O . TYR A 1 113 ? -18.094 23.031 2.951 1 98.38 113 TYR A O 1
ATOM 863 N N . ALA A 1 114 ? -17.75 20.797 2.83 1 98.44 114 ALA A N 1
ATOM 864 C CA . ALA A 1 114 ? -19.172 20.484 2.705 1 98.44 114 ALA A CA 1
ATOM 865 C C . ALA A 1 114 ? -19.891 20.656 4.039 1 98.44 114 ALA A C 1
ATOM 867 O O . ALA A 1 114 ? -21.125 20.641 4.098 1 98.44 114 ALA A O 1
ATOM 868 N N . GLY A 1 115 ? -19.125 20.781 5.102 1 98.06 115 GLY A N 1
ATOM 869 C CA . GLY A 1 115 ? -19.703 20.969 6.422 1 98.06 115 GLY A CA 1
ATOM 870 C C . GLY A 1 115 ? -20.141 19.672 7.07 1 98.06 115 GLY A C 1
ATOM 871 O O . GLY A 1 115 ? -20.688 19.672 8.18 1 98.06 115 GLY A O 1
ATOM 872 N N . ILE A 1 116 ? -19.891 18.578 6.465 1 97.31 116 ILE A N 1
ATOM 873 C CA . ILE A 1 116 ? -20.438 17.312 6.949 1 97.31 116 ILE A CA 1
ATOM 874 C C . ILE A 1 116 ? -19.562 16.766 8.062 1 97.31 116 ILE A C 1
ATOM 876 O O . ILE A 1 116 ? -19.953 15.844 8.781 1 97.31 116 ILE A O 1
ATOM 880 N N . LEU A 1 117 ? -18.328 17.328 8.227 1 98 117 LEU A N 1
ATOM 881 C CA . LEU A 1 117 ? -17.406 16.859 9.258 1 98 117 LEU A CA 1
ATOM 882 C C . LEU A 1 117 ? -17.562 17.688 10.539 1 98 117 LEU A C 1
ATOM 884 O O . LEU A 1 117 ? -16.891 17.406 11.539 1 98 117 LEU A O 1
ATOM 888 N N . GLU A 1 118 ? -18.438 18.703 10.516 1 96.5 118 GLU A N 1
ATOM 889 C CA . GLU A 1 118 ? -18.578 19.578 11.672 1 96.5 118 GLU A CA 1
ATOM 890 C C . GLU A 1 118 ? -18.938 18.797 12.93 1 96.5 118 GLU A C 1
ATOM 892 O O . GLU A 1 118 ? -19.922 18.047 12.938 1 96.5 118 GLU A O 1
ATOM 897 N N . GLY A 1 119 ? -18.078 18.938 13.922 1 96.38 119 GLY A N 1
ATOM 898 C CA . GLY A 1 119 ? -18.312 18.281 15.203 1 96.38 119 GLY A CA 1
ATOM 899 C C . GLY A 1 119 ? -17.953 16.812 15.188 1 96.38 119 GLY A C 1
ATOM 900 O O . GLY A 1 119 ? -18.172 16.094 16.172 1 96.38 119 GLY A O 1
ATOM 901 N N . LYS A 1 120 ? -17.406 16.375 14.125 1 97.31 120 LYS A N 1
ATOM 902 C CA . LYS A 1 120 ? -17.109 14.945 13.984 1 97.31 120 LYS A CA 1
ATOM 903 C C . LYS A 1 120 ? -15.609 14.688 14.039 1 97.31 120 LYS A C 1
ATOM 905 O O . LYS A 1 120 ? -14.812 15.617 13.898 1 97.31 120 LYS A O 1
ATOM 910 N N . ARG A 1 121 ? -15.281 13.438 14.297 1 96.31 121 ARG A N 1
ATOM 911 C CA . ARG A 1 121 ? -13.898 13 14.172 1 96.31 121 ARG A CA 1
ATOM 912 C C . ARG A 1 121 ? -13.523 12.75 12.719 1 96.31 121 ARG A C 1
ATOM 914 O O . ARG A 1 121 ? -14.344 12.258 11.938 1 96.31 121 ARG A O 1
ATOM 921 N N . ALA A 1 122 ? -12.273 13.078 12.383 1 96.94 122 ALA A N 1
ATOM 922 C CA . ALA A 1 122 ? -11.828 12.859 11.008 1 96.94 122 ALA A CA 1
ATOM 923 C C . ALA A 1 122 ? -10.32 12.609 10.961 1 96.94 122 ALA A C 1
ATOM 925 O O . ALA A 1 122 ? -9.609 12.891 11.93 1 96.94 122 ALA A O 1
ATOM 926 N N . ALA A 1 123 ? -9.82 12.047 9.922 1 94.81 123 ALA A N 1
ATOM 927 C CA . ALA A 1 123 ? -8.398 11.859 9.633 1 94.81 123 ALA A CA 1
ATOM 928 C C . ALA A 1 123 ? -8.039 12.461 8.281 1 94.81 123 ALA A C 1
ATOM 930 O O . ALA A 1 123 ? -8.906 12.648 7.422 1 94.81 123 ALA A O 1
ATOM 931 N N . THR A 1 124 ? -6.855 12.852 8.078 1 95.38 124 THR A N 1
ATOM 932 C CA . THR A 1 124 ? -6.277 13.305 6.82 1 95.38 124 THR A CA 1
ATOM 933 C C . THR A 1 124 ? -4.77 13.062 6.797 1 95.38 124 THR A C 1
ATOM 935 O O . THR A 1 124 ? -4.219 12.477 7.73 1 95.38 124 THR A O 1
ATOM 938 N N . HIS A 1 125 ? -4.125 13.359 5.734 1 92 125 HIS A N 1
ATOM 939 C CA . HIS A 1 125 ? -2.672 13.227 5.668 1 92 125 HIS A CA 1
ATOM 940 C C . HIS A 1 125 ? -1.988 14.156 6.664 1 92 125 HIS A C 1
ATOM 942 O O . HIS A 1 125 ? -2.32 15.344 6.742 1 92 125 HIS A O 1
ATOM 948 N N . TRP A 1 126 ? -0.991 13.688 7.367 1 85.38 126 TRP A N 1
ATOM 949 C CA . TRP A 1 126 ? -0.381 14.406 8.484 1 85.38 126 TRP A CA 1
ATOM 950 C C . TRP A 1 126 ? 0.276 15.695 8 1 85.38 126 TRP A C 1
ATOM 952 O O . TRP A 1 126 ? 0.345 16.672 8.742 1 85.38 126 TRP A O 1
ATOM 962 N N . GLU A 1 127 ? 0.785 15.68 6.777 1 84.62 127 GLU A N 1
ATOM 963 C CA . GLU A 1 127 ? 1.472 16.844 6.238 1 84.62 127 GLU A CA 1
ATOM 964 C C . GLU A 1 127 ? 0.537 18.047 6.168 1 84.62 127 GLU A C 1
ATOM 966 O O . GLU A 1 127 ? 0.991 19.188 6.035 1 84.62 127 GLU A O 1
ATOM 971 N N . PHE A 1 128 ? -0.763 17.766 6.215 1 88.88 128 PHE A N 1
ATOM 972 C CA . PHE A 1 128 ? -1.717 18.859 6.047 1 88.88 128 PHE A CA 1
ATOM 973 C C . PHE A 1 128 ? -2.518 19.078 7.324 1 88.88 128 PHE A C 1
ATOM 975 O O . PHE A 1 128 ? -3.605 19.656 7.289 1 88.88 128 PHE A O 1
ATOM 982 N N . GLU A 1 129 ? -2.021 18.594 8.375 1 85 129 GLU A N 1
ATOM 983 C CA . GLU A 1 129 ? -2.693 18.688 9.664 1 85 129 GLU A CA 1
ATOM 984 C C . GLU A 1 129 ? -3.018 20.141 10.008 1 85 129 GLU A C 1
ATOM 986 O O . GLU A 1 129 ? -4.164 20.469 10.32 1 85 129 GLU A O 1
ATOM 991 N N . ARG A 1 130 ? -2.049 21 9.922 1 80.31 130 ARG A N 1
ATOM 992 C CA . ARG A 1 130 ? -2.205 22.406 10.328 1 80.31 130 ARG A CA 1
ATOM 993 C C . ARG A 1 130 ? -3.234 23.109 9.453 1 80.31 130 ARG A C 1
ATOM 995 O O . ARG A 1 130 ? -4.113 23.812 9.961 1 80.31 130 ARG A O 1
ATOM 1002 N N . GLN A 1 131 ? -3.104 22.906 8.164 1 88.44 131 GLN A N 1
ATOM 1003 C CA . GLN A 1 131 ? -4.047 23.531 7.238 1 88.44 131 GLN A CA 1
ATOM 1004 C C . GLN A 1 131 ? -5.473 23.047 7.504 1 88.44 131 GLN A C 1
ATOM 1006 O O . GLN A 1 131 ? -6.41 23.844 7.496 1 88.44 131 GLN A O 1
ATOM 1011 N N . PHE A 1 132 ? -5.594 21.812 7.805 1 93.12 132 PHE A N 1
ATOM 1012 C CA . PHE A 1 132 ? -6.91 21.234 8.047 1 93.12 132 PHE A CA 1
ATOM 1013 C C . PHE A 1 132 ? -7.539 21.828 9.305 1 93.12 132 PHE A C 1
ATOM 1015 O O . PHE A 1 132 ? -8.711 22.219 9.297 1 93.12 132 PHE A O 1
ATOM 1022 N N . GLN A 1 133 ? -6.766 21.938 10.312 1 87 133 GLN A N 1
ATOM 1023 C CA . GLN A 1 133 ? -7.25 22.453 11.586 1 87 133 GLN A CA 1
ATOM 1024 C C . GLN A 1 133 ? -7.613 23.922 11.477 1 87 133 GLN A C 1
ATOM 1026 O O . GLN A 1 133 ? -8.562 24.391 12.117 1 87 133 GLN A O 1
ATOM 1031 N N . THR A 1 134 ? -6.867 24.625 10.688 1 87.12 134 THR A N 1
ATOM 1032 C CA . THR A 1 134 ? -7.129 26.047 10.477 1 87.12 134 THR A CA 1
ATOM 1033 C C . THR A 1 134 ? -8.43 26.234 9.711 1 87.12 134 THR A C 1
ATOM 1035 O O . THR A 1 134 ? -9.25 27.078 10.078 1 87.12 134 THR A O 1
ATOM 1038 N N . LEU A 1 135 ? -8.664 25.469 8.695 1 92.56 135 LEU A N 1
ATOM 1039 C CA . LEU A 1 135 ? -9.828 25.625 7.828 1 92.56 135 LEU A CA 1
ATOM 1040 C C . LEU A 1 135 ? -11.086 25.094 8.5 1 92.56 135 LEU A C 1
ATOM 1042 O O . LEU A 1 135 ? -12.18 25.625 8.297 1 92.56 135 LEU A O 1
ATOM 1046 N N . PHE A 1 136 ? -10.883 24.031 9.297 1 96.62 136 PHE A N 1
ATOM 1047 C CA . PHE A 1 136 ? -12.023 23.359 9.898 1 96.62 136 PHE A CA 1
ATOM 1048 C C . PHE A 1 136 ? -11.812 23.156 11.398 1 96.62 136 PHE A C 1
ATOM 1050 O O . PHE A 1 136 ? -11.734 22.031 11.875 1 96.62 136 PHE A O 1
ATOM 1057 N N . PRO A 1 137 ? -11.875 24.172 12.156 1 92.62 137 PRO A N 1
ATOM 1058 C CA . PRO A 1 137 ? -11.523 24.125 13.578 1 92.62 137 PRO A CA 1
ATOM 1059 C C . PRO A 1 137 ? -12.516 23.297 14.406 1 92.62 137 PRO A C 1
ATOM 1061 O O . PRO A 1 137 ? -12.18 22.828 15.492 1 92.62 137 PRO A O 1
ATOM 1064 N N . GLU A 1 138 ? -13.742 23.094 13.945 1 95.31 138 GLU A N 1
ATOM 1065 C CA . GLU A 1 138 ? -14.758 22.375 14.703 1 95.31 138 GLU A CA 1
ATOM 1066 C C . GLU A 1 138 ? -14.641 20.875 14.508 1 95.31 138 GLU A C 1
ATOM 1068 O O . GLU A 1 138 ? -15.312 20.094 15.188 1 95.31 138 GLU A O 1
ATOM 1073 N N . VAL A 1 139 ? -13.844 20.453 13.547 1 96.19 139 VAL A N 1
ATOM 1074 C CA . VAL A 1 139 ? -13.625 19.031 13.305 1 96.19 139 VAL A CA 1
ATOM 1075 C C . VAL A 1 139 ? -12.602 18.484 14.289 1 96.19 139 VAL A C 1
ATOM 1077 O O . VAL A 1 139 ? -11.586 19.141 14.562 1 96.19 139 VAL A O 1
ATOM 1080 N N . GLN A 1 140 ? -12.852 17.359 14.891 1 94.5 140 GLN A N 1
ATOM 1081 C CA . GLN A 1 140 ? -11.883 16.688 15.75 1 94.5 140 GLN A CA 1
ATOM 1082 C C . GLN A 1 140 ? -10.93 15.82 14.922 1 94.5 140 GLN A C 1
ATOM 1084 O O . GLN A 1 140 ? -11.18 14.633 14.719 1 94.5 140 GLN A O 1
ATOM 1089 N N . LEU A 1 141 ? -9.836 16.422 14.547 1 90.81 141 LEU A N 1
ATOM 1090 C CA . LEU A 1 141 ? -8.875 15.734 13.688 1 90.81 141 LEU A CA 1
ATOM 1091 C C . LEU A 1 141 ? -8.031 14.758 14.492 1 90.81 141 LEU A C 1
ATOM 1093 O O . LEU A 1 141 ? -7.453 15.125 15.516 1 90.81 141 LEU A O 1
ATOM 1097 N N . ASP A 1 142 ? -8.055 13.516 14.086 1 87.56 142 ASP A N 1
ATOM 1098 C CA . ASP A 1 142 ? -7.211 12.477 14.656 1 87.56 142 ASP A CA 1
ATOM 1099 C C . ASP A 1 142 ? -6 12.203 13.773 1 87.56 142 ASP A C 1
ATOM 1101 O O . ASP A 1 142 ? -6.094 11.453 12.797 1 87.56 142 ASP A O 1
ATOM 1105 N N . ILE A 1 143 ? -4.867 12.664 14.102 1 77.94 143 ILE A N 1
ATOM 1106 C CA . ILE A 1 143 ? -3.686 12.586 13.25 1 77.94 143 ILE A CA 1
ATOM 1107 C C . ILE A 1 143 ? -2.971 11.258 13.484 1 77.94 143 ILE A C 1
ATOM 1109 O O . ILE A 1 143 ? -1.973 10.953 12.82 1 77.94 143 ILE A O 1
ATOM 1113 N N . ASN A 1 144 ? -3.461 10.43 14.273 1 75.69 144 ASN A N 1
ATOM 1114 C CA . ASN A 1 144 ? -2.857 9.133 14.531 1 75.69 144 ASN A CA 1
ATOM 1115 C C . ASN A 1 144 ? -3.568 8.016 13.766 1 75.69 144 ASN A C 1
ATOM 1117 O O . ASN A 1 144 ? -2.99 6.957 13.523 1 75.69 144 ASN A O 1
ATOM 1121 N N . ALA A 1 145 ? -4.746 8.312 13.492 1 84.12 145 ALA A N 1
ATOM 1122 C CA . ALA A 1 145 ? -5.578 7.262 12.914 1 84.12 145 ALA A CA 1
ATOM 1123 C C . ALA A 1 145 ? -5.25 7.062 11.438 1 84.12 145 ALA A C 1
ATOM 1125 O O . ALA A 1 145 ? -5.031 8.031 10.703 1 84.12 145 ALA A O 1
ATOM 1126 N N . LEU A 1 146 ? -5.184 5.809 11 1 88.94 146 LEU A N 1
ATOM 1127 C CA . LEU A 1 146 ? -5.129 5.531 9.57 1 88.94 146 LEU A CA 1
ATOM 1128 C C . LEU A 1 146 ? -6.445 5.906 8.898 1 88.94 146 LEU A C 1
ATOM 1130 O O . LEU A 1 146 ? -6.441 6.426 7.777 1 88.94 146 LEU A O 1
ATOM 1134 N N . TYR A 1 147 ? -7.508 5.621 9.555 1 92.94 147 TYR A N 1
ATOM 1135 C CA . TYR A 1 147 ? -8.844 6.02 9.125 1 92.94 147 TYR A CA 1
ATOM 1136 C C . TYR A 1 147 ? -9.781 6.152 10.32 1 92.94 147 TYR A C 1
ATOM 1138 O O . TYR A 1 147 ? -9.508 5.617 11.398 1 92.94 147 TYR A O 1
ATOM 1146 N N . VAL A 1 148 ? -10.828 6.953 10.164 1 93.5 148 VAL A N 1
ATOM 1147 C CA . VAL A 1 148 ? -11.859 7.215 11.164 1 93.5 148 VAL A CA 1
ATOM 1148 C C . VAL A 1 148 ? -13.242 7.016 10.547 1 93.5 148 VAL A C 1
ATOM 1150 O O . VAL A 1 148 ? -13.484 7.414 9.406 1 93.5 148 VAL A O 1
ATOM 1153 N N . ASP A 1 149 ? -14.062 6.285 11.219 1 95.12 149 ASP A N 1
ATOM 1154 C CA . ASP A 1 149 ? -15.477 6.16 10.875 1 95.12 149 ASP A CA 1
ATOM 1155 C C . ASP A 1 149 ? -16.359 6.812 11.938 1 95.12 149 ASP A C 1
ATOM 1157 O O . ASP A 1 149 ? -16.422 6.332 13.07 1 95.12 149 ASP A O 1
ATOM 1161 N N . ASP A 1 150 ? -16.922 7.945 11.594 1 96.62 150 ASP A N 1
ATOM 1162 C CA . ASP A 1 150 ? -17.812 8.648 12.508 1 96.62 150 ASP A CA 1
ATOM 1163 C C . ASP A 1 150 ? -19.172 8.883 11.867 1 96.62 150 ASP A C 1
ATOM 1165 O O . ASP A 1 150 ? -19.359 9.859 11.141 1 96.62 150 ASP A O 1
ATOM 1169 N N . ASP A 1 151 ? -20.203 8.023 12.203 1 95.06 151 ASP A N 1
ATOM 1170 C CA . ASP A 1 151 ? -21.578 8.141 11.711 1 95.06 151 ASP A CA 1
ATOM 1171 C C . ASP A 1 151 ? -21.625 8.008 10.188 1 95.06 151 ASP A C 1
ATOM 1173 O O . ASP A 1 151 ? -22.188 8.875 9.508 1 95.06 151 ASP A O 1
ATOM 1177 N N . ARG A 1 152 ? -20.906 7.129 9.57 1 94.88 152 ARG A N 1
ATOM 1178 C CA . ARG A 1 152 ? -20.891 6.754 8.164 1 94.88 152 ARG A CA 1
ATOM 1179 C C . ARG A 1 152 ? -20.125 7.777 7.328 1 94.88 152 ARG A C 1
ATOM 1181 O O . ARG A 1 152 ? -20.25 7.801 6.102 1 94.88 152 ARG A O 1
ATOM 1188 N N . ILE A 1 153 ? -19.469 8.633 8.039 1 98.12 153 ILE A N 1
ATOM 1189 C CA . ILE A 1 153 ? -18.453 9.469 7.41 1 98.12 153 ILE A CA 1
ATOM 1190 C C . ILE A 1 153 ? -17.062 8.906 7.703 1 98.12 153 ILE A C 1
ATOM 1192 O O . ILE A 1 153 ? -16.641 8.859 8.859 1 98.12 153 ILE A O 1
ATOM 1196 N N . ILE A 1 154 ? -16.438 8.445 6.664 1 98.12 154 ILE A N 1
ATOM 1197 C CA . ILE A 1 154 ? -15.164 7.754 6.828 1 98.12 154 ILE A CA 1
ATOM 1198 C C . ILE A 1 154 ? -14.047 8.57 6.18 1 98.12 154 ILE A C 1
ATOM 1200 O O . ILE A 1 154 ? -14.164 8.992 5.027 1 98.12 154 ILE A O 1
ATOM 1204 N N . THR A 1 155 ? -13.047 8.867 6.922 1 97.88 155 THR A N 1
ATOM 1205 C CA . THR A 1 155 ? -11.891 9.594 6.418 1 97.88 155 THR A CA 1
ATOM 1206 C C . THR A 1 155 ? -10.602 8.844 6.73 1 97.88 155 THR A C 1
ATOM 1208 O O . THR A 1 155 ? -10.547 8.062 7.691 1 97.88 155 THR A O 1
ATOM 1211 N N . SER A 1 156 ? -9.648 8.961 5.902 1 96 156 SER A N 1
ATOM 1212 C CA . SER A 1 156 ? -8.391 8.25 6.129 1 96 156 SER A CA 1
ATOM 1213 C C . SER A 1 156 ? -7.199 9.188 5.992 1 96 156 SER A C 1
ATOM 1215 O O . SER A 1 156 ? -7.324 10.289 5.453 1 96 156 SER A O 1
ATOM 1217 N N . ALA A 1 157 ? -6.086 8.711 6.543 1 91.88 157 ALA A N 1
ATOM 1218 C CA . ALA A 1 157 ? -4.797 9.352 6.305 1 91.88 157 ALA A CA 1
ATOM 1219 C C . ALA A 1 157 ? -4.398 9.25 4.836 1 91.88 157 ALA A C 1
ATOM 1221 O O . ALA A 1 157 ? -5.211 8.867 3.988 1 91.88 157 ALA A O 1
ATOM 1222 N N . GLY A 1 158 ? -3.236 9.633 4.578 1 84.69 158 GLY A N 1
ATOM 1223 C CA . GLY A 1 158 ? -2.826 9.797 3.193 1 84.69 158 GLY A CA 1
ATOM 1224 C C . GLY A 1 158 ? -2.326 8.516 2.559 1 84.69 158 GLY A C 1
ATOM 1225 O O . GLY A 1 158 ? -1.968 7.566 3.264 1 84.69 158 GLY A O 1
ATOM 1226 N N . THR A 1 159 ? -2.457 8.516 1.208 1 89.44 159 THR A N 1
ATOM 1227 C CA . THR A 1 159 ? -1.786 7.656 0.236 1 89.44 159 THR A CA 1
ATOM 1228 C C . THR A 1 159 ? -2.135 6.188 0.477 1 89.44 159 THR A C 1
ATOM 1230 O O . THR A 1 159 ? -3.24 5.746 0.157 1 89.44 159 THR A O 1
ATOM 1233 N N . ALA A 1 160 ? -1.212 5.41 1.167 1 91.12 160 ALA A N 1
ATOM 1234 C CA . ALA A 1 160 ? -1.428 3.969 1.273 1 91.12 160 ALA A CA 1
ATOM 1235 C C . ALA A 1 160 ? -2.477 3.648 2.334 1 91.12 160 ALA A C 1
ATOM 1237 O O . ALA A 1 160 ? -3.027 2.545 2.359 1 91.12 160 ALA A O 1
ATOM 1238 N N . ALA A 1 161 ? -2.795 4.613 3.221 1 92.5 161 ALA A N 1
ATOM 1239 C CA . ALA A 1 161 ? -3.842 4.398 4.215 1 92.5 161 ALA A CA 1
ATOM 1240 C C . ALA A 1 161 ? -5.203 4.219 3.551 1 92.5 161 ALA A C 1
ATOM 1242 O O . ALA A 1 161 ? -6.137 3.699 4.164 1 92.5 161 ALA A O 1
ATOM 1243 N N . ALA A 1 162 ? -5.301 4.703 2.309 1 96.25 162 ALA A N 1
ATOM 1244 C CA . ALA A 1 162 ? -6.527 4.496 1.543 1 96.25 162 ALA A CA 1
ATOM 1245 C C . ALA A 1 162 ? -6.828 3.008 1.384 1 96.25 162 ALA A C 1
ATOM 1247 O O . ALA A 1 162 ? -7.992 2.605 1.337 1 96.25 162 ALA A O 1
ATOM 1248 N N . LEU A 1 163 ? -5.77 2.203 1.251 1 94.62 163 LEU A N 1
ATOM 1249 C CA . LEU A 1 163 ? -5.945 0.757 1.163 1 94.62 16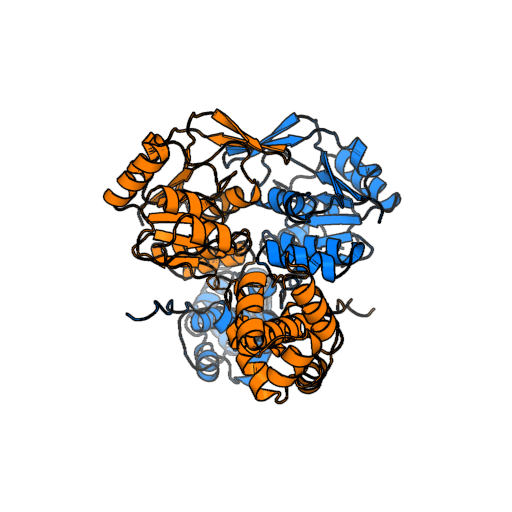3 LEU A CA 1
ATOM 1250 C C . LEU A 1 163 ? -6.645 0.218 2.406 1 94.62 163 LEU A C 1
ATOM 1252 O O . LEU A 1 163 ? -7.621 -0.527 2.301 1 94.62 163 LEU A O 1
ATOM 1256 N N . ASP A 1 164 ? -6.191 0.66 3.564 1 90.5 164 ASP A N 1
ATOM 1257 C CA . ASP A 1 164 ? -6.77 0.249 4.84 1 90.5 164 ASP A CA 1
ATOM 1258 C C . ASP A 1 164 ? -8.227 0.681 4.945 1 90.5 164 ASP A C 1
ATOM 1260 O O . ASP A 1 164 ? -9.086 -0.105 5.355 1 90.5 164 ASP A O 1
ATOM 1264 N N . CYS A 1 165 ? -8.469 1.858 4.574 1 95.38 165 CYS A N 1
ATOM 1265 C CA . CYS A 1 165 ? -9.805 2.434 4.672 1 95.38 165 CYS A CA 1
ATOM 1266 C C . CYS A 1 165 ? -10.781 1.688 3.773 1 95.38 165 CYS A C 1
ATOM 1268 O O . CYS A 1 165 ? -11.883 1.329 4.207 1 95.38 165 CYS A O 1
ATOM 1270 N N . CYS A 1 166 ? -10.375 1.467 2.537 1 96.94 166 CYS A N 1
ATOM 1271 C CA . CYS A 1 166 ? -11.258 0.769 1.604 1 96.94 166 CYS A CA 1
ATOM 1272 C C . CYS A 1 166 ? -11.5 -0.666 2.057 1 96.94 166 CYS A C 1
ATOM 1274 O O . CYS A 1 166 ? -12.617 -1.175 1.942 1 96.94 166 CYS A O 1
ATOM 1276 N N . LEU A 1 167 ? -10.461 -1.32 2.568 1 91.88 167 LEU A N 1
ATOM 1277 C CA . LEU A 1 167 ? -10.625 -2.674 3.086 1 91.88 167 LEU A CA 1
ATOM 1278 C C . LEU A 1 167 ? -11.578 -2.686 4.277 1 91.88 167 LEU A C 1
ATOM 1280 O O . LEU A 1 167 ? -12.352 -3.629 4.453 1 91.88 167 LEU A O 1
ATOM 1284 N N . TYR A 1 168 ? -11.516 -1.646 5.109 1 91.81 168 TYR A N 1
ATOM 1285 C CA . TYR A 1 168 ? -12.445 -1.495 6.223 1 91.81 168 TYR A CA 1
ATOM 1286 C C . TYR A 1 168 ? -13.883 -1.428 5.727 1 91.81 168 TYR A C 1
ATOM 1288 O O . TYR A 1 168 ? -14.766 -2.104 6.266 1 91.81 168 TYR A O 1
ATOM 1296 N N . ILE A 1 169 ? -14.125 -0.697 4.691 1 94.62 169 ILE A N 1
ATOM 1297 C CA . ILE A 1 169 ? -15.461 -0.538 4.129 1 94.62 169 ILE A CA 1
ATOM 1298 C C . ILE A 1 169 ? -15.961 -1.881 3.602 1 94.62 169 ILE A C 1
ATOM 1300 O O . ILE A 1 169 ? -17.109 -2.262 3.844 1 94.62 169 ILE A O 1
ATOM 1304 N N . ILE A 1 170 ? -15.109 -2.596 2.91 1 92.5 170 ILE A N 1
ATOM 1305 C CA . ILE A 1 170 ? -15.453 -3.908 2.373 1 92.5 170 ILE A CA 1
ATOM 1306 C C . ILE A 1 170 ? -15.773 -4.867 3.516 1 92.5 170 ILE A C 1
ATOM 1308 O O . ILE A 1 170 ? -16.734 -5.637 3.438 1 92.5 170 ILE A O 1
ATOM 1312 N N . ARG A 1 171 ? -14.953 -4.793 4.582 1 87.06 171 ARG A N 1
ATOM 1313 C CA . ARG A 1 171 ? -15.164 -5.641 5.75 1 87.06 171 ARG A CA 1
ATOM 1314 C C . ARG A 1 171 ? -16.531 -5.363 6.387 1 87.06 171 ARG A C 1
ATOM 1316 O O . ARG A 1 171 ? -17.25 -6.297 6.75 1 87.06 171 ARG A O 1
ATOM 1323 N N . GLN A 1 172 ? -16.891 -4.125 6.492 1 87.06 172 GLN A N 1
ATOM 1324 C CA . GLN A 1 172 ? -18.141 -3.727 7.102 1 87.06 172 GLN A CA 1
ATOM 1325 C C . GLN A 1 172 ? -19.328 -4.223 6.277 1 87.06 172 GLN A C 1
ATOM 1327 O O . GLN A 1 172 ? -20.359 -4.625 6.836 1 87.06 172 GLN A O 1
ATOM 1332 N N . ARG A 1 173 ? -19.141 -4.297 5.039 1 89.38 173 ARG A N 1
ATOM 1333 C CA . ARG A 1 173 ? -20.281 -4.578 4.164 1 89.38 173 ARG A CA 1
ATOM 1334 C C . ARG A 1 173 ? -20.375 -6.07 3.854 1 89.38 173 ARG A C 1
ATOM 1336 O O . ARG A 1 173 ? -21.469 -6.617 3.748 1 89.38 173 ARG A O 1
ATOM 1343 N N . PHE A 1 174 ? -19.188 -6.695 3.75 1 84.31 174 PHE A N 1
ATOM 1344 C CA . PHE A 1 174 ? -19.219 -8.047 3.215 1 84.31 174 PHE A CA 1
ATOM 1345 C C . PHE A 1 174 ? -18.578 -9.031 4.184 1 84.31 174 PHE A C 1
ATOM 1347 O O . PHE A 1 174 ? -18.531 -10.234 3.916 1 84.31 174 PHE A O 1
ATOM 1354 N N . GLY A 1 175 ? -18 -8.516 5.223 1 77.81 175 GLY A N 1
ATOM 1355 C CA . GLY A 1 175 ? -17.438 -9.383 6.246 1 77.81 175 GLY A CA 1
ATOM 1356 C C . GLY A 1 175 ? -15.938 -9.57 6.121 1 77.81 175 GLY A C 1
ATOM 1357 O O . GLY A 1 175 ? -15.344 -9.219 5.102 1 77.81 175 GLY A O 1
ATOM 1358 N N . SER A 1 176 ? -15.367 -10.141 7.176 1 75.25 176 SER A N 1
ATOM 1359 C CA . SER A 1 176 ? -13.922 -10.273 7.309 1 75.25 176 SER A CA 1
ATOM 1360 C C . SER A 1 176 ? -13.375 -11.297 6.316 1 75.25 176 SER A C 1
ATOM 1362 O O . SER A 1 176 ? -12.258 -11.141 5.816 1 75.25 176 SER A O 1
ATOM 1364 N N . VAL A 1 177 ? -14.102 -12.297 5.988 1 72.31 177 VAL A N 1
ATOM 1365 C CA . VAL A 1 177 ? -13.633 -13.336 5.074 1 72.31 177 VAL A CA 1
ATOM 1366 C C . VAL A 1 177 ? -13.336 -12.727 3.707 1 72.31 177 VAL A C 1
ATOM 1368 O O . VAL A 1 177 ? -12.258 -12.93 3.148 1 72.31 177 VAL A O 1
ATOM 1371 N N . VAL A 1 178 ? -14.273 -11.891 3.217 1 78.56 178 VAL A N 1
ATOM 1372 C CA . VAL A 1 178 ? -14.133 -11.25 1.914 1 78.56 178 VAL A CA 1
ATOM 1373 C C . VAL A 1 178 ? -12.984 -10.242 1.956 1 78.56 178 VAL A C 1
ATOM 1375 O O . VAL A 1 178 ? -12.125 -10.234 1.069 1 78.56 178 VAL A O 1
ATOM 1378 N N . ALA A 1 179 ? -12.984 -9.438 3.031 1 84.56 179 ALA A N 1
ATOM 1379 C CA . ALA A 1 179 ? -11.945 -8.43 3.17 1 84.56 179 ALA A CA 1
ATOM 1380 C C . ALA A 1 179 ? -10.562 -9.07 3.223 1 84.56 179 ALA A C 1
ATOM 1382 O O . ALA A 1 179 ? -9.617 -8.578 2.604 1 84.56 179 ALA A O 1
ATOM 1383 N N . ASN A 1 180 ? -10.438 -10.164 3.932 1 77.25 180 ASN A N 1
ATOM 1384 C CA . ASN A 1 180 ? -9.156 -10.859 4.055 1 77.25 180 ASN A CA 1
ATOM 1385 C C . ASN A 1 180 ? -8.727 -11.469 2.727 1 77.25 180 ASN A C 1
ATOM 1387 O O . ASN A 1 180 ? -7.535 -11.469 2.396 1 77.25 180 ASN A O 1
ATOM 1391 N N . GLN A 1 181 ? -9.648 -12 2.029 1 79 181 GLN A N 1
ATOM 1392 C CA . GLN A 1 181 ? -9.344 -12.57 0.721 1 79 181 GLN A CA 1
ATOM 1393 C C . GLN A 1 181 ? -8.781 -11.508 -0.223 1 79 181 GLN A C 1
ATOM 1395 O O . GLN A 1 181 ? -7.785 -11.742 -0.904 1 79 181 GLN A O 1
ATOM 1400 N N . ILE A 1 182 ? -9.477 -10.406 -0.244 1 87.75 182 ILE A N 1
ATOM 1401 C CA . ILE A 1 182 ? -9.047 -9.297 -1.094 1 87.75 182 ILE A CA 1
ATOM 1402 C C . ILE A 1 182 ? -7.684 -8.797 -0.628 1 87.75 182 ILE A C 1
ATOM 1404 O O . ILE A 1 182 ? -6.785 -8.57 -1.443 1 87.75 182 ILE A O 1
ATOM 1408 N N . ALA A 1 183 ? -7.516 -8.609 0.695 1 86.69 183 ALA A N 1
ATOM 1409 C CA . ALA A 1 183 ? -6.25 -8.148 1.265 1 86.69 183 ALA A CA 1
ATOM 1410 C C . ALA A 1 183 ? -5.109 -9.086 0.881 1 86.69 183 ALA A C 1
ATOM 1412 O O . ALA A 1 183 ? -4.02 -8.633 0.524 1 86.69 183 ALA A O 1
ATOM 1413 N N . ARG A 1 184 ? -5.301 -10.383 0.924 1 82.06 184 ARG A N 1
ATOM 1414 C CA . ARG A 1 184 ? -4.293 -11.375 0.564 1 82.06 184 ARG A CA 1
ATOM 1415 C C . ARG A 1 184 ? -3.883 -11.234 -0.897 1 82.06 184 ARG A C 1
ATOM 1417 O O . ARG A 1 184 ? -2.695 -11.289 -1.221 1 82.06 184 ARG A O 1
ATOM 1424 N N . ARG A 1 185 ? -4.863 -11.031 -1.718 1 86.69 185 ARG A N 1
ATOM 1425 C CA . ARG A 1 185 ? -4.578 -10.883 -3.141 1 86.69 185 ARG A CA 1
ATOM 1426 C C . ARG A 1 185 ? -3.809 -9.594 -3.408 1 86.69 185 ARG A C 1
ATOM 1428 O O . ARG A 1 185 ? -2.975 -9.539 -4.316 1 86.69 185 ARG A O 1
ATOM 1435 N N . MET A 1 186 ? -4.051 -8.57 -2.547 1 91 186 MET A N 1
ATOM 1436 C CA . MET A 1 186 ? -3.363 -7.281 -2.66 1 91 186 MET A CA 1
ATOM 1437 C C . MET A 1 186 ? -2.004 -7.328 -1.974 1 91 186 MET A C 1
ATOM 1439 O O . MET A 1 186 ? -1.228 -6.375 -2.057 1 91 186 MET A O 1
ATOM 1443 N N . ILE A 1 187 ? -1.775 -8.445 -1.256 1 87.25 187 ILE A N 1
ATOM 1444 C CA . ILE A 1 187 ? -0.567 -8.625 -0.459 1 87.25 187 ILE A CA 1
ATOM 1445 C C . ILE A 1 187 ? -0.424 -7.477 0.536 1 87.25 187 ILE A C 1
ATOM 1447 O O . ILE A 1 187 ? 0.653 -6.891 0.667 1 87.25 187 ILE A O 1
ATOM 1451 N N . VAL A 1 188 ? -1.477 -7.062 1.147 1 86.81 188 VAL A N 1
ATOM 1452 C CA . VAL A 1 188 ? -1.503 -6.098 2.244 1 86.81 188 VAL A CA 1
ATOM 1453 C C . VAL A 1 188 ? -2.164 -6.727 3.469 1 86.81 188 VAL A C 1
ATOM 1455 O O . VAL A 1 188 ? -3.039 -7.586 3.336 1 86.81 188 VAL A O 1
ATOM 1458 N N . PRO A 1 189 ? -1.692 -6.297 4.66 1 76.31 189 PRO A N 1
ATOM 1459 C CA . PRO A 1 189 ? -2.445 -6.762 5.828 1 76.31 189 PRO A CA 1
ATOM 1460 C C . PRO A 1 189 ? -3.883 -6.246 5.844 1 76.31 189 PRO A C 1
ATOM 1462 O O . PRO A 1 189 ? -4.133 -5.09 5.508 1 76.31 189 PRO A O 1
ATOM 1465 N N . PRO A 1 190 ? -4.785 -7.137 6.199 1 72 190 PRO A N 1
ATOM 1466 C CA . PRO A 1 190 ? -6.168 -6.664 6.293 1 72 190 PRO A CA 1
ATOM 1467 C C . PRO A 1 190 ? -6.352 -5.574 7.348 1 72 190 PRO A C 1
ATOM 1469 O O . PRO A 1 190 ? -7.258 -4.746 7.234 1 72 190 PRO A O 1
ATOM 1472 N N . HIS A 1 191 ? -5.492 -5.664 8.352 1 68.38 191 HIS A N 1
ATOM 1473 C CA . HIS A 1 191 ? -5.453 -4.648 9.398 1 68.38 191 HIS A CA 1
ATOM 1474 C C . HIS A 1 191 ? -4.016 -4.316 9.781 1 68.38 191 HIS A C 1
ATOM 1476 O O . HIS A 1 191 ? -3.227 -5.211 10.094 1 68.38 191 HIS A O 1
ATOM 1482 N N . ARG A 1 192 ? -3.697 -3.064 9.586 1 71.69 192 ARG A N 1
ATOM 1483 C CA . ARG A 1 192 ? -2.367 -2.613 9.984 1 71.69 192 ARG A CA 1
ATOM 1484 C C . ARG A 1 192 ? -2.365 -2.135 11.438 1 71.69 192 ARG A C 1
ATOM 1486 O O . ARG A 1 192 ? -3.295 -1.453 11.867 1 71.69 192 ARG A O 1
ATOM 1493 N N . GLU A 1 193 ? -1.385 -2.605 12.086 1 60.09 193 GLU A N 1
ATOM 1494 C CA . GLU A 1 193 ? -1.219 -2.119 13.453 1 60.09 193 GLU A CA 1
ATOM 1495 C C . GLU A 1 193 ? -0.638 -0.708 13.469 1 60.09 193 GLU A C 1
ATOM 1497 O O . GLU A 1 193 ? 0.177 -0.357 12.609 1 60.09 193 GLU A O 1
ATOM 1502 N N . GLY A 1 194 ? -1.16 -0.028 14.328 1 60.97 194 GLY A N 1
ATOM 1503 C CA . GLY A 1 194 ? -0.66 1.326 14.492 1 60.97 194 GLY A CA 1
ATOM 1504 C C . GLY A 1 194 ? -1.374 2.34 13.625 1 60.97 194 GLY A C 1
ATOM 1505 O O . GLY A 1 194 ? -2.197 1.974 12.781 1 60.97 194 GLY A O 1
ATOM 1506 N N . GLY A 1 195 ? -1.186 3.561 13.922 1 69.62 195 GLY A N 1
ATOM 1507 C CA . GLY A 1 195 ? -1.766 4.668 13.18 1 69.62 195 GLY A CA 1
ATOM 1508 C C . GLY A 1 195 ? -0.751 5.418 12.336 1 69.62 195 GLY A C 1
ATOM 1509 O O . GLY A 1 195 ? 0.303 4.875 12 1 69.62 195 GLY A O 1
ATOM 1510 N N . GLN A 1 196 ? -1.132 6.438 11.805 1 69.5 196 GLN A N 1
ATOM 1511 C CA . GLN A 1 196 ? -0.237 7.215 10.953 1 69.5 196 GLN A CA 1
ATOM 1512 C C . GLN A 1 196 ? 0.834 7.918 11.781 1 69.5 196 GLN A C 1
ATOM 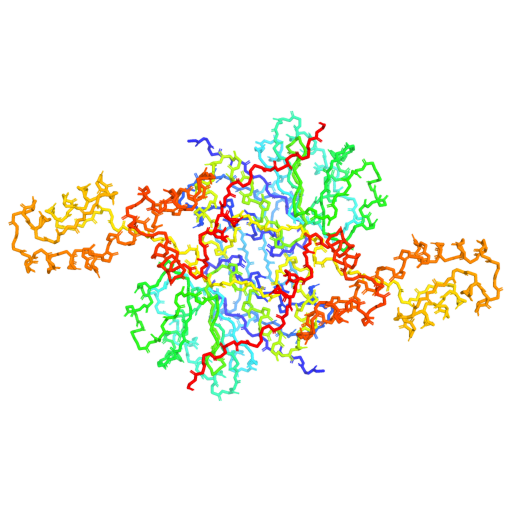1514 O O . GLN A 1 196 ? 1.824 8.414 11.234 1 69.5 196 GLN A O 1
ATOM 1519 N N . ALA A 1 197 ? 0.658 7.93 13.109 1 64.06 197 ALA A N 1
ATOM 1520 C CA . ALA A 1 197 ? 1.576 8.656 13.984 1 64.06 197 ALA A CA 1
ATOM 1521 C C . ALA A 1 197 ? 3.02 8.227 13.742 1 64.06 197 ALA A C 1
ATOM 1523 O O . ALA A 1 197 ? 3.945 9.031 13.867 1 64.06 197 ALA A O 1
ATOM 1524 N N . GLN A 1 198 ? 3.135 7.012 13.453 1 59.34 198 GLN A N 1
ATOM 1525 C CA . GLN A 1 198 ? 4.48 6.473 13.281 1 59.34 198 GLN A CA 1
ATOM 1526 C C . GLN A 1 198 ? 5.133 7.027 12.016 1 59.34 198 GLN A C 1
ATOM 1528 O O . GLN A 1 198 ? 6.348 6.918 11.836 1 59.34 198 GLN A O 1
ATOM 1533 N N . PHE A 1 199 ? 4.41 7.715 11.195 1 65 199 PHE A N 1
ATOM 1534 C CA . PHE A 1 199 ? 4.938 8.172 9.914 1 65 199 PHE A CA 1
ATOM 1535 C C . PHE A 1 199 ? 5.113 9.688 9.914 1 65 199 PHE A C 1
ATOM 1537 O O . PHE A 1 199 ? 5.648 10.25 8.961 1 65 199 PHE A O 1
ATOM 1544 N N . ILE A 1 200 ? 4.574 10.273 10.93 1 61.81 200 ILE A N 1
ATOM 1545 C CA . ILE A 1 200 ? 4.602 11.734 11 1 61.81 200 ILE A CA 1
ATOM 1546 C C . ILE A 1 200 ? 6.043 12.219 11.148 1 61.81 200 ILE A C 1
ATOM 1548 O O . ILE A 1 200 ? 6.758 11.781 12.055 1 61.81 200 ILE A O 1
ATOM 1552 N N . GLU A 1 201 ? 6.363 12.898 9.992 1 58.56 201 GLU A N 1
ATOM 1553 C CA . GLU A 1 201 ? 7.664 13.547 10.109 1 58.56 201 GLU A CA 1
ATOM 1554 C C . GLU A 1 201 ? 7.633 14.672 11.133 1 58.56 201 GLU A C 1
ATOM 1556 O O . GLU A 1 201 ? 6.68 15.453 11.18 1 58.56 201 GLU A O 1
ATOM 1561 N N . GLN A 1 202 ? 8.141 14.547 12.156 1 51.56 202 GLN A N 1
ATOM 1562 C CA . GLN A 1 202 ? 8.117 15.602 13.164 1 51.56 202 GLN A CA 1
ATOM 1563 C C . GLN A 1 202 ? 9.094 16.719 12.82 1 51.56 202 GLN A C 1
ATOM 1565 O O . GLN A 1 202 ? 10.281 16.625 13.148 1 51.56 202 GLN A O 1
ATOM 1570 N N . PRO A 1 203 ? 8.438 17.609 11.922 1 46.16 203 PRO A N 1
ATOM 1571 C CA . PRO A 1 203 ? 9.375 18.703 11.68 1 46.16 203 PRO A CA 1
ATOM 1572 C C . PRO A 1 203 ? 9.617 19.562 12.922 1 46.16 203 PRO A C 1
ATOM 1574 O O . PRO A 1 203 ? 8.672 19.891 13.641 1 46.16 203 PRO A O 1
ATOM 1577 N N . ILE A 1 204 ? 10.633 19.406 13.562 1 49.78 204 ILE A N 1
ATOM 1578 C CA . ILE A 1 204 ? 10.984 20.391 14.586 1 49.78 204 ILE A CA 1
ATOM 1579 C C . ILE A 1 204 ? 11.43 21.688 13.922 1 49.78 204 ILE A C 1
ATOM 1581 O O . ILE A 1 204 ? 12.297 21.688 13.047 1 49.78 204 ILE A O 1
ATOM 1585 N N . PRO A 1 205 ? 10.508 22.766 14.07 1 50.66 205 PRO A N 1
ATOM 1586 C CA . PRO A 1 205 ? 10.961 24.031 13.477 1 50.66 205 PRO A CA 1
ATOM 1587 C C . PRO A 1 205 ? 12.445 24.297 13.727 1 50.66 205 PRO A C 1
ATOM 1589 O O . PRO A 1 205 ? 12.906 24.234 14.867 1 50.66 205 PRO A O 1
ATOM 1592 N N . GLU A 1 206 ? 13.234 24.375 12.688 1 54.03 206 GLU A N 1
ATOM 1593 C CA . GLU A 1 206 ? 14.664 24.656 12.812 1 54.03 206 GLU A CA 1
ATOM 1594 C C . GLU A 1 206 ? 14.938 26.141 12.906 1 54.03 206 GLU A C 1
ATOM 1596 O O . GLU A 1 206 ? 15.922 26.562 13.508 1 54.03 206 GLU A O 1
ATOM 1601 N N . ASN A 1 207 ? 14.031 26.984 12.328 1 61.75 207 ASN A N 1
ATOM 1602 C CA . ASN A 1 207 ? 14.211 28.422 12.336 1 61.75 207 ASN A CA 1
ATOM 1603 C C . ASN A 1 207 ? 12.891 29.156 12.539 1 61.75 207 ASN A C 1
ATOM 1605 O O . ASN A 1 207 ? 11.844 28.688 12.086 1 61.75 207 ASN A O 1
ATOM 1609 N N . THR A 1 208 ? 12.867 30.125 13.508 1 65.25 208 THR A N 1
ATOM 1610 C CA . THR A 1 208 ? 11.711 30.984 13.773 1 65.25 208 THR A CA 1
ATOM 1611 C C . THR A 1 208 ? 12.016 32.438 13.398 1 65.25 208 THR A C 1
ATOM 1613 O O . THR A 1 208 ? 13.125 32.75 12.977 1 65.25 208 THR A O 1
ATOM 1616 N N . ARG A 1 209 ? 11.055 33.25 13.398 1 71.75 209 ARG A N 1
ATOM 1617 C CA . ARG A 1 209 ? 11.25 34.688 13.117 1 71.75 209 ARG A CA 1
ATOM 1618 C C . ARG A 1 209 ? 11.953 35.375 14.281 1 71.75 209 ARG A C 1
ATOM 1620 O O . ARG A 1 209 ? 12.43 36.5 14.141 1 71.75 209 ARG A O 1
ATOM 1627 N N . ASP A 1 210 ? 12.047 34.75 15.352 1 77.88 210 ASP A N 1
ATOM 1628 C CA . ASP A 1 210 ? 12.695 35.281 16.547 1 77.88 210 ASP A CA 1
ATOM 1629 C C . ASP A 1 210 ? 14.141 34.812 16.641 1 77.88 210 ASP A C 1
ATOM 1631 O O . ASP A 1 210 ? 14.398 33.656 16.953 1 77.88 210 ASP A O 1
ATOM 1635 N N . ALA A 1 211 ? 15.039 35.719 16.375 1 81.81 211 ALA A N 1
ATOM 1636 C CA . ALA A 1 211 ? 16.469 35.406 16.297 1 81.81 211 ALA A CA 1
ATOM 1637 C C . ALA A 1 211 ? 16.969 34.844 17.625 1 81.81 211 ALA A C 1
ATOM 1639 O O . ALA A 1 211 ? 17.812 33.938 17.656 1 81.81 211 ALA A O 1
ATOM 1640 N N . ARG A 1 212 ? 16.531 35.406 18.641 1 84.88 212 ARG A N 1
ATOM 1641 C CA . ARG A 1 212 ? 16.969 34.969 19.953 1 84.88 212 ARG A CA 1
ATOM 1642 C C . ARG A 1 212 ? 16.5 33.531 20.219 1 84.88 212 ARG A C 1
ATOM 1644 O O . ARG A 1 212 ? 17.25 32.719 20.797 1 84.88 212 ARG A O 1
ATOM 1651 N N . ILE A 1 213 ? 15.328 33.219 19.859 1 88.19 213 ILE A N 1
ATOM 1652 C CA . ILE A 1 213 ? 14.797 31.875 20.031 1 88.19 213 ILE A CA 1
ATOM 1653 C C . ILE A 1 213 ? 15.562 30.891 19.141 1 88.19 213 ILE A C 1
ATOM 1655 O O . ILE A 1 213 ? 15.828 29.766 19.547 1 88.19 213 ILE A O 1
ATOM 1659 N N . ASN A 1 214 ? 15.891 31.328 18 1 86.69 214 ASN A N 1
ATOM 1660 C CA . ASN A 1 214 ? 16.703 30.484 17.109 1 86.69 214 ASN A CA 1
ATOM 1661 C C . ASN A 1 214 ? 18.047 30.156 17.734 1 86.69 214 ASN A C 1
ATOM 1663 O O . ASN A 1 214 ? 18.547 29.031 17.609 1 86.69 214 ASN A O 1
ATOM 1667 N N . CYS A 1 215 ? 18.609 31.203 18.344 1 85.69 215 CYS A N 1
ATOM 1668 C CA . CYS A 1 215 ? 19.859 30.969 19.047 1 85.69 215 CYS A CA 1
ATOM 1669 C C . CYS A 1 215 ? 19.688 29.906 20.141 1 85.69 215 CYS A C 1
ATOM 1671 O O . CYS A 1 215 ? 20.531 29.031 20.297 1 85.69 215 CYS A O 1
ATOM 1673 N N . LEU A 1 216 ? 18.594 30.031 20.812 1 89.69 216 LEU A N 1
ATOM 1674 C CA . LEU A 1 216 ? 18.312 29.062 21.875 1 89.69 216 LEU A CA 1
ATOM 1675 C C . LEU A 1 216 ? 18.109 27.672 21.297 1 89.69 216 LEU A C 1
ATOM 1677 O O . LEU A 1 216 ? 18.625 26.688 21.828 1 89.69 216 LEU A O 1
ATOM 1681 N N . ILE A 1 217 ? 17.344 27.562 20.25 1 87.69 217 ILE A N 1
ATOM 1682 C CA . ILE A 1 217 ? 17.078 26.281 19.594 1 87.69 217 ILE A CA 1
ATOM 1683 C C . ILE A 1 217 ? 18.406 25.656 19.156 1 87.69 217 ILE A C 1
ATOM 1685 O O . ILE A 1 217 ? 18.625 24.453 19.375 1 87.69 217 ILE A O 1
ATOM 1689 N N . ASP A 1 218 ? 19.25 26.453 18.625 1 85.69 218 ASP A N 1
ATOM 1690 C CA . ASP A 1 218 ? 20.578 25.969 18.219 1 85.69 218 ASP A CA 1
ATOM 1691 C C . ASP A 1 218 ? 21.344 25.406 19.406 1 85.69 218 ASP A C 1
ATOM 1693 O O . ASP A 1 218 ? 21.969 24.344 19.312 1 85.69 218 ASP A O 1
ATOM 1697 N N . TYR A 1 219 ? 21.297 26.203 20.391 1 89.19 219 TYR A N 1
ATOM 1698 C CA . TYR A 1 219 ? 21.953 25.781 21.625 1 89.19 219 TYR A CA 1
ATOM 1699 C C . TYR A 1 219 ? 21.391 24.453 22.125 1 89.19 219 TYR A C 1
ATOM 1701 O O . TYR A 1 219 ? 22.141 23.531 22.453 1 89.19 219 TYR A O 1
ATOM 1709 N N . LEU A 1 220 ? 20.109 24.328 22.188 1 90.38 220 LEU A N 1
ATOM 1710 C CA . LEU A 1 220 ? 19.422 23.141 22.703 1 90.38 220 LEU A CA 1
ATOM 1711 C C . LEU A 1 220 ? 19.75 21.922 21.828 1 90.38 220 LEU A C 1
ATOM 1713 O O . LEU A 1 220 ? 19.938 20.828 22.344 1 90.38 220 LEU A O 1
ATOM 1717 N N . GLN A 1 221 ? 19.766 22.094 20.562 1 87.81 221 GLN A N 1
ATOM 1718 C CA . GLN A 1 221 ? 20.078 21 19.641 1 87.81 221 GLN A CA 1
ATOM 1719 C C . GLN A 1 221 ? 21.5 20.469 19.891 1 87.81 221 GLN A C 1
ATOM 1721 O O . GLN A 1 221 ? 21.719 19.25 19.859 1 87.81 221 GLN A O 1
ATOM 1726 N N . LYS A 1 222 ? 22.422 21.406 20.141 1 88.44 222 LYS A N 1
ATOM 1727 C CA . LYS A 1 222 ? 23.812 21.031 20.359 1 88.44 222 LYS A CA 1
ATOM 1728 C C . LYS A 1 222 ? 23.984 20.375 21.734 1 88.44 222 LYS A C 1
ATOM 1730 O O . LYS A 1 222 ? 24.922 19.609 21.938 1 88.44 222 LYS A O 1
ATOM 1735 N N . HIS A 1 223 ? 23.062 20.703 22.578 1 91.88 223 HIS A N 1
ATOM 1736 C CA . HIS A 1 223 ? 23.188 20.203 23.938 1 91.88 223 HIS A CA 1
ATOM 1737 C C . HIS A 1 223 ? 21.969 19.375 24.344 1 91.88 223 HIS A C 1
ATOM 1739 O O . HIS A 1 223 ? 21.516 19.453 25.484 1 91.88 223 HIS A O 1
ATOM 1745 N N . ILE A 1 224 ? 21.469 18.625 23.453 1 91.44 224 ILE A N 1
ATOM 1746 C CA . ILE A 1 224 ? 20.172 17.969 23.609 1 91.44 224 ILE A CA 1
ATOM 1747 C C . ILE A 1 224 ? 20.266 16.906 24.703 1 91.44 224 ILE A C 1
ATOM 1749 O O . ILE A 1 224 ? 19.281 16.625 25.391 1 91.44 224 ILE A O 1
ATOM 1753 N N . ARG A 1 225 ? 21.391 16.359 24.953 1 92 225 ARG A N 1
ATOM 1754 C CA . ARG A 1 225 ? 21.594 15.258 25.891 1 92 225 ARG A CA 1
ATOM 1755 C C . ARG A 1 225 ? 21.578 15.742 27.328 1 92 225 ARG A C 1
ATOM 1757 O O . ARG A 1 225 ? 21.328 14.969 28.25 1 92 225 ARG A O 1
ATOM 1764 N N . GLU A 1 226 ? 21.781 16.984 27.516 1 91.31 226 GLU A N 1
ATOM 1765 C CA . GLU A 1 226 ? 21.938 17.547 28.859 1 91.31 226 GLU A CA 1
ATOM 1766 C C . GLU A 1 226 ? 20.594 17.875 29.484 1 91.31 226 GLU A C 1
ATOM 1768 O O . GLU A 1 226 ? 19.609 18.094 28.766 1 91.31 226 GLU A O 1
ATOM 1773 N N . PRO A 1 227 ? 20.578 17.797 30.766 1 89.94 227 PRO A N 1
ATOM 1774 C CA . PRO A 1 227 ? 19.375 18.328 31.422 1 89.94 227 PRO A CA 1
ATOM 1775 C C . PRO A 1 227 ? 19.266 19.844 31.297 1 89.94 227 PRO A C 1
ATOM 1777 O O . PRO A 1 227 ? 20.281 20.547 31.359 1 89.94 227 PRO A O 1
ATOM 1780 N N . HIS A 1 228 ? 18.078 20.281 30.984 1 91.69 228 HIS A N 1
ATOM 1781 C CA . HIS A 1 228 ? 17.859 21.719 30.828 1 91.69 228 HIS A CA 1
ATOM 1782 C C . HIS A 1 228 ? 16.781 22.219 31.781 1 91.69 228 HIS A C 1
ATOM 1784 O O . HIS A 1 228 ? 15.766 21.547 31.969 1 91.69 228 HIS A O 1
ATOM 1790 N N . HIS A 1 229 ? 17.109 23.344 32.406 1 89.88 229 HIS A N 1
ATOM 1791 C CA . HIS A 1 229 ? 16.156 24.031 33.25 1 89.88 229 HIS A CA 1
ATOM 1792 C C . HIS A 1 229 ? 15.781 25.391 32.656 1 89.88 229 HIS A C 1
ATOM 1794 O O . HIS A 1 229 ? 16.625 26.078 32.094 1 89.88 229 HIS A O 1
ATOM 1800 N N . LEU A 1 230 ? 14.539 25.688 32.844 1 90.06 230 LEU A N 1
ATOM 1801 C CA . LEU A 1 230 ? 14.016 26.906 32.219 1 90.06 230 LEU A CA 1
ATOM 1802 C C . LEU A 1 230 ? 14.781 28.141 32.688 1 90.06 230 LEU A C 1
ATOM 1804 O O . LEU A 1 230 ? 15.047 29.047 31.875 1 90.06 230 LEU A O 1
ATOM 1808 N N . ASP A 1 231 ? 15.156 28.141 33.969 1 90.5 231 ASP A N 1
ATOM 1809 C CA . ASP A 1 231 ? 15.859 29.297 34.531 1 90.5 231 ASP A CA 1
ATOM 1810 C C . ASP A 1 231 ? 17.219 29.484 33.875 1 90.5 231 ASP A C 1
ATOM 1812 O O . ASP A 1 231 ? 17.609 30.594 33.5 1 90.5 231 ASP A O 1
ATOM 1816 N N . SER A 1 232 ? 17.906 28.391 33.719 1 90.94 232 SER A N 1
ATOM 1817 C CA . SER A 1 232 ? 19.219 28.422 33.094 1 90.94 232 SER A CA 1
ATOM 1818 C C . SER A 1 232 ? 19.125 28.812 31.625 1 90.94 232 SER A C 1
ATOM 1820 O O . SER A 1 232 ? 19.953 29.562 31.109 1 90.94 232 SER A O 1
ATOM 1822 N N . LEU A 1 233 ? 18.094 28.375 30.938 1 92.75 233 LEU A N 1
ATOM 1823 C CA . LEU A 1 233 ? 17.906 28.656 29.531 1 92.75 233 LEU A CA 1
ATOM 1824 C C . LEU A 1 233 ? 17.531 30.125 29.312 1 92.75 233 LEU A C 1
ATOM 1826 O O . LEU A 1 233 ? 17.969 30.75 28.344 1 92.75 233 LEU A O 1
ATOM 1830 N N . ALA A 1 234 ? 16.719 30.594 30.25 1 92.31 234 ALA A N 1
ATOM 1831 C CA . ALA A 1 234 ? 16.328 32 30.188 1 92.31 234 ALA A CA 1
ATOM 1832 C C . ALA A 1 234 ? 17.562 32.906 30.281 1 92.31 234 ALA A C 1
ATOM 1834 O O . ALA A 1 234 ? 17.656 33.906 29.562 1 92.31 234 ALA A O 1
ATOM 1835 N N . ALA A 1 235 ? 18.5 32.469 31.125 1 89.25 235 ALA A N 1
ATOM 1836 C CA . ALA A 1 235 ? 19.734 33.25 31.297 1 89.25 235 ALA A CA 1
ATOM 1837 C C . ALA A 1 235 ? 20.562 33.219 30.016 1 89.25 235 ALA A C 1
ATOM 1839 O O . ALA A 1 235 ? 21.172 34.219 29.641 1 89.25 235 ALA A O 1
ATOM 1840 N N . VAL A 1 236 ? 20.516 32.156 29.297 1 86.06 236 VAL A N 1
ATOM 1841 C CA . VAL A 1 236 ? 21.281 31.969 28.062 1 86.06 236 VAL A CA 1
ATOM 1842 C C . VAL A 1 236 ? 20.812 32.969 27.016 1 86.06 236 VAL A C 1
ATOM 1844 O O . VAL A 1 236 ? 21.625 33.469 26.234 1 86.06 236 VAL A O 1
ATOM 1847 N N . VAL A 1 237 ? 19.531 33.344 27.016 1 89.56 237 VAL A N 1
ATOM 1848 C CA . VAL A 1 237 ? 19.016 34.25 26 1 89.56 237 VAL A CA 1
ATOM 1849 C C . VAL A 1 237 ? 18.656 35.594 26.625 1 89.56 237 VAL A C 1
ATOM 1851 O O . VAL A 1 237 ? 17.922 36.406 26.031 1 89.56 237 VAL A O 1
ATOM 1854 N N . SER A 1 238 ? 19.062 35.844 27.875 1 89.94 238 SER A N 1
ATOM 1855 C CA . SER A 1 238 ? 18.891 37.094 28.594 1 89.94 238 SER A CA 1
ATOM 1856 C C . SER A 1 238 ? 17.422 37.469 28.703 1 89.94 238 SER A C 1
ATOM 1858 O O . SER A 1 238 ? 17.047 38.594 28.422 1 89.94 238 SER A O 1
ATOM 1860 N N . MET A 1 239 ? 16.641 36.531 29.047 1 91.38 239 MET A N 1
ATOM 1861 C CA . MET A 1 239 ? 15.219 36.75 29.281 1 91.38 239 MET A CA 1
ATOM 1862 C C . MET A 1 239 ? 14.805 36.25 30.656 1 91.38 239 MET A C 1
ATOM 1864 O O . MET A 1 239 ? 15.531 35.5 31.297 1 91.38 239 MET A O 1
ATOM 1868 N N . SER A 1 240 ? 13.688 36.812 31.172 1 92.44 240 SER A N 1
ATOM 1869 C CA . SER A 1 240 ? 13.055 36.188 32.312 1 92.44 240 SER A CA 1
ATOM 1870 C C . SER A 1 240 ? 12.383 34.875 31.922 1 92.44 240 SER A C 1
ATOM 1872 O O . SER A 1 240 ? 12.125 34.625 30.75 1 92.44 240 SER A O 1
ATOM 1874 N N . ARG A 1 241 ? 12.195 34 32.938 1 91.81 241 ARG A N 1
ATOM 1875 C CA . ARG A 1 241 ? 11.516 32.75 32.688 1 91.81 241 ARG A CA 1
ATOM 1876 C C . ARG A 1 241 ? 10.172 32.969 32 1 91.81 241 ARG A C 1
ATOM 1878 O O . ARG A 1 241 ? 9.82 32.219 31.094 1 91.81 241 ARG A O 1
ATOM 1885 N N . ARG A 1 242 ? 9.461 33.969 32.469 1 92.06 242 ARG A N 1
ATOM 1886 C CA . ARG A 1 242 ? 8.133 34.25 31.906 1 92.06 242 ARG A CA 1
ATOM 1887 C C . ARG A 1 242 ? 8.234 34.688 30.453 1 92.06 242 ARG A C 1
ATOM 1889 O O . ARG A 1 242 ? 7.484 34.219 29.594 1 92.06 242 ARG A O 1
ATOM 1896 N N . THR A 1 243 ? 9.141 35.594 30.156 1 92.19 243 THR A N 1
ATOM 1897 C CA . THR A 1 243 ? 9.344 36.125 28.812 1 92.19 243 THR A CA 1
ATOM 1898 C C . THR A 1 243 ? 9.797 35.031 27.859 1 92.19 243 THR A C 1
ATOM 1900 O O . THR A 1 243 ? 9.305 34.938 26.734 1 92.19 243 THR A O 1
ATOM 1903 N N . LEU A 1 244 ? 10.734 34.188 28.328 1 93.19 244 LEU A N 1
ATOM 1904 C CA . LEU A 1 244 ? 11.203 33.094 27.5 1 93.19 244 LEU A CA 1
ATOM 1905 C C . LEU A 1 244 ? 10.055 32.156 27.141 1 93.19 244 LEU A C 1
ATOM 1907 O O . LEU A 1 244 ? 9.898 31.781 25.969 1 93.19 244 LEU A O 1
ATOM 1911 N N . THR A 1 245 ? 9.305 31.766 28.109 1 91.31 245 THR A N 1
ATOM 1912 C CA . THR A 1 245 ? 8.188 30.844 27.875 1 91.31 245 THR A CA 1
ATOM 1913 C C . THR A 1 245 ? 7.227 31.422 26.844 1 91.31 245 THR A C 1
ATOM 1915 O O . THR A 1 245 ? 6.828 30.719 25.906 1 91.31 245 THR A O 1
ATOM 1918 N N . ARG A 1 246 ? 6.945 32.656 26.938 1 89 246 ARG A N 1
ATOM 1919 C CA . ARG A 1 246 ? 6.012 33.312 26.031 1 89 246 ARG A CA 1
ATOM 1920 C C . ARG A 1 246 ? 6.586 33.375 24.625 1 89 246 ARG A C 1
ATOM 1922 O O . ARG A 1 246 ? 5.906 33.031 23.656 1 89 246 ARG A O 1
ATOM 1929 N N . HIS A 1 247 ? 7.824 33.781 24.469 1 88.38 247 HIS A N 1
ATOM 1930 C CA . HIS A 1 247 ? 8.477 33.938 23.172 1 88.38 247 HIS A CA 1
ATOM 1931 C C . HIS A 1 247 ? 8.656 32.594 22.5 1 88.38 247 HIS A C 1
ATOM 1933 O O . HIS A 1 247 ? 8.484 32.469 21.281 1 88.38 247 HIS A O 1
ATOM 1939 N N . PHE A 1 248 ? 8.992 31.672 23.312 1 88.88 248 PHE A N 1
ATOM 1940 C CA . PHE A 1 248 ? 9.234 30.344 22.734 1 88.88 248 PHE A CA 1
ATOM 1941 C C . PHE A 1 248 ? 7.949 29.734 22.203 1 88.88 248 PHE A C 1
ATOM 1943 O O . PHE A 1 248 ? 7.934 29.203 21.094 1 88.88 248 PHE A O 1
ATOM 1950 N N . ILE A 1 249 ? 6.914 29.828 22.953 1 82.88 249 ILE A N 1
ATOM 1951 C CA . ILE A 1 249 ? 5.625 29.312 22.516 1 82.88 249 ILE A CA 1
ATOM 1952 C C . ILE A 1 249 ? 5.168 30.062 21.266 1 82.88 249 ILE A C 1
ATOM 1954 O O . ILE A 1 249 ? 4.688 29.453 20.312 1 82.88 249 ILE A O 1
ATOM 1958 N N . LYS A 1 250 ? 5.324 31.344 21.297 1 77.94 250 LYS A N 1
ATOM 1959 C CA . LYS A 1 250 ? 4.949 32.156 20.141 1 77.94 250 LYS A CA 1
ATOM 1960 C C . LYS A 1 250 ? 5.73 31.719 18.906 1 77.94 250 LYS A C 1
ATOM 1962 O O . LYS A 1 250 ? 5.176 31.656 17.812 1 77.94 250 LYS A O 1
ATOM 1967 N N . ALA A 1 251 ? 7 31.422 19.094 1 76.56 251 ALA A N 1
ATOM 1968 C CA . ALA A 1 251 ? 7.902 31.125 17.984 1 76.56 251 ALA A CA 1
ATOM 1969 C C . ALA A 1 251 ? 7.715 29.688 17.5 1 76.56 251 ALA A C 1
ATOM 1971 O O . ALA A 1 251 ? 7.789 29.422 16.297 1 76.56 251 ALA A O 1
ATOM 1972 N N . THR A 1 252 ? 7.52 28.734 18.422 1 76.19 252 THR A N 1
ATOM 1973 C CA . THR A 1 252 ? 7.586 27.328 18.047 1 76.19 252 THR A CA 1
ATOM 1974 C C . THR A 1 252 ? 6.223 26.672 18.188 1 76.19 252 THR A C 1
ATOM 1976 O O . THR A 1 252 ? 6 25.578 17.656 1 76.19 252 THR A O 1
ATOM 1979 N N . GLY A 1 253 ? 5.348 27.297 18.953 1 71.62 253 GLY A N 1
ATOM 1980 C CA . GLY A 1 253 ? 4.035 26.719 19.203 1 71.62 253 GLY A CA 1
ATOM 1981 C C . GLY A 1 253 ? 4.02 25.75 20.375 1 71.62 253 GLY A C 1
ATOM 1982 O O . GLY A 1 253 ? 2.969 25.203 20.719 1 71.62 253 GLY A O 1
ATOM 1983 N N . MET A 1 254 ? 5.148 25.594 21.016 1 77.44 254 MET A N 1
ATOM 1984 C CA . MET A 1 254 ? 5.203 24.656 22.125 1 77.44 254 MET A CA 1
ATOM 1985 C C . MET A 1 254 ? 6.129 25.156 23.219 1 77.44 254 MET A C 1
ATOM 1987 O O . MET A 1 254 ? 6.926 26.078 23 1 77.44 254 MET A O 1
ATOM 1991 N N . SER A 1 255 ? 5.945 24.672 24.438 1 86.12 255 SER A N 1
ATOM 1992 C CA . SER A 1 255 ? 6.848 25.016 25.531 1 86.12 255 SER A CA 1
ATOM 1993 C C . SER A 1 255 ? 8.25 24.484 25.281 1 86.12 255 SER A C 1
ATOM 1995 O O . SER A 1 255 ? 8.445 23.609 24.438 1 86.12 255 SER A O 1
ATOM 1997 N N . VAL A 1 256 ? 9.18 25 25.969 1 87.94 256 VAL A N 1
ATOM 1998 C CA . VAL A 1 256 ? 10.555 24.547 25.875 1 87.94 256 VAL A CA 1
ATOM 1999 C C . VAL A 1 256 ? 10.633 23.047 26.203 1 87.94 256 VAL A C 1
ATOM 2001 O O . VAL A 1 256 ? 11.305 22.281 25.516 1 87.94 256 VAL A O 1
ATOM 2004 N N . ALA A 1 257 ? 9.914 22.672 27.219 1 86.75 257 ALA A N 1
ATOM 2005 C CA . ALA A 1 257 ? 9.922 21.281 27.656 1 86.75 257 ALA A CA 1
ATOM 2006 C C . ALA A 1 257 ? 9.352 20.359 26.578 1 86.75 257 ALA A C 1
ATOM 2008 O O . ALA A 1 257 ? 9.922 19.312 26.297 1 86.75 257 ALA A O 1
ATOM 2009 N N . ASP A 1 258 ? 8.281 20.781 26 1 85.06 258 ASP A N 1
ATOM 2010 C CA . ASP A 1 258 ? 7.664 20 24.938 1 85.06 258 ASP A CA 1
ATOM 2011 C C . ASP A 1 258 ? 8.586 19.891 23.719 1 85.06 258 ASP A C 1
ATOM 2013 O O . ASP A 1 258 ? 8.68 18.844 23.094 1 85.06 258 ASP A O 1
ATOM 2017 N N . TRP A 1 259 ? 9.133 21.016 23.438 1 85 259 TRP A N 1
ATOM 2018 C CA . TRP A 1 259 ? 10.062 21.047 22.312 1 85 259 TRP A CA 1
ATOM 2019 C C . TRP A 1 259 ? 11.227 20.078 22.547 1 85 259 TRP A C 1
ATOM 2021 O O . TRP A 1 259 ? 11.594 19.312 21.641 1 85 259 TRP A O 1
ATOM 2031 N N . LEU A 1 260 ? 11.781 20.172 23.719 1 88.88 260 LEU A N 1
ATOM 2032 C CA . LEU A 1 260 ? 12.883 19.297 24.078 1 88.88 260 LEU A CA 1
ATOM 2033 C C . LEU A 1 260 ? 12.484 17.828 23.922 1 88.88 260 LEU A C 1
ATOM 2035 O O . LEU A 1 260 ? 13.219 17.031 23.328 1 88.88 260 LEU A O 1
ATOM 2039 N N . THR A 1 261 ? 11.359 17.547 24.422 1 88.06 261 THR A N 1
ATOM 2040 C CA . THR A 1 261 ? 10.867 16.188 24.328 1 88.06 261 THR A CA 1
ATOM 2041 C C . THR A 1 261 ? 10.688 15.773 22.859 1 88.06 261 THR A C 1
ATOM 2043 O O . THR A 1 261 ? 11.117 14.688 22.453 1 88.06 261 THR A O 1
ATOM 2046 N N . ALA A 1 262 ? 10.094 16.609 22.078 1 83.25 262 ALA A N 1
ATOM 2047 C CA . ALA A 1 262 ? 9.867 16.328 20.672 1 83.25 262 ALA A CA 1
ATOM 2048 C C . ALA A 1 262 ? 11.188 16.125 19.922 1 83.25 262 ALA A C 1
ATOM 2050 O O . ALA A 1 262 ? 11.312 15.195 19.125 1 83.25 262 ALA A O 1
ATOM 2051 N N . GLU A 1 263 ? 12.109 17.016 20.234 1 86.12 263 GLU A N 1
ATOM 2052 C CA . GLU A 1 263 ? 13.414 16.922 19.578 1 86.12 263 GLU A CA 1
ATOM 2053 C C . GLU A 1 263 ? 14.148 15.648 20 1 86.12 263 GLU A C 1
ATOM 2055 O O . GLU A 1 263 ? 14.773 14.984 19.172 1 86.12 263 GLU A O 1
ATOM 2060 N N . ARG A 1 264 ? 14.07 15.398 21.266 1 90.38 264 ARG A N 1
ATOM 2061 C CA . ARG A 1 264 ? 14.711 14.18 21.75 1 90.38 264 ARG A CA 1
ATOM 2062 C C . ARG A 1 264 ? 14.102 12.945 21.109 1 90.38 264 ARG A C 1
ATOM 2064 O O . ARG A 1 264 ? 14.82 12.039 20.688 1 90.38 264 ARG A O 1
ATOM 2071 N N . LEU A 1 265 ? 12.812 12.922 21 1 87.69 265 LEU A N 1
ATOM 2072 C CA . LEU A 1 265 ? 12.125 11.805 20.359 1 87.69 265 LEU A CA 1
ATOM 2073 C C . LEU A 1 265 ? 12.5 11.727 18.875 1 87.69 265 LEU A C 1
ATOM 2075 O O . LEU A 1 265 ? 12.727 10.633 18.344 1 87.69 265 LEU A O 1
ATOM 2079 N N . ARG A 1 266 ? 12.547 12.82 18.266 1 81.69 266 ARG A N 1
ATOM 2080 C CA . ARG A 1 266 ? 12.945 12.867 16.859 1 81.69 266 ARG A CA 1
ATOM 2081 C C . ARG A 1 266 ? 14.344 12.281 16.672 1 81.69 266 ARG A C 1
ATOM 2083 O O . ARG A 1 266 ? 14.555 11.453 15.781 1 81.69 266 ARG A O 1
ATOM 2090 N N . ARG A 1 267 ? 15.25 12.688 17.453 1 85.25 267 ARG A N 1
ATOM 2091 C CA . ARG A 1 267 ? 16.625 12.188 17.359 1 85.25 267 ARG A CA 1
ATOM 2092 C C . ARG A 1 267 ? 16.672 10.695 17.656 1 85.25 267 ARG A C 1
ATOM 2094 O O . ARG A 1 267 ? 17.484 9.969 17.062 1 85.25 267 ARG A O 1
ATOM 2101 N N . SER A 1 268 ? 15.867 10.352 18.594 1 89.81 268 SER A N 1
ATOM 2102 C CA . SER A 1 268 ? 15.852 8.93 18.906 1 89.81 268 SER A CA 1
ATOM 2103 C C . SER A 1 268 ? 15.406 8.102 17.703 1 89.81 268 SER A C 1
ATOM 2105 O O . SER A 1 268 ? 15.906 7 17.484 1 89.81 268 SER A O 1
ATOM 2107 N N . GLN A 1 269 ? 14.484 8.602 16.953 1 83.94 269 GLN A N 1
ATOM 2108 C CA . GLN A 1 269 ? 14.07 7.934 15.719 1 83.94 269 GLN A CA 1
ATOM 2109 C C . GLN A 1 269 ? 15.266 7.691 14.797 1 83.94 269 GLN A C 1
ATOM 2111 O O . GLN A 1 269 ? 15.438 6.59 14.266 1 83.94 269 GLN A O 1
ATOM 2116 N N . ILE A 1 270 ? 16.016 8.703 14.664 1 76.94 270 ILE A N 1
ATOM 2117 C CA . ILE A 1 270 ? 17.188 8.641 13.781 1 76.94 270 ILE A CA 1
ATOM 2118 C C . ILE A 1 270 ? 18.141 7.562 14.273 1 76.94 270 ILE A C 1
ATOM 2120 O O . ILE A 1 270 ? 18.625 6.75 13.484 1 76.94 270 ILE A O 1
ATOM 2124 N N . LEU A 1 271 ? 18.328 7.543 15.523 1 84.75 271 LEU A N 1
ATOM 2125 C CA . LEU A 1 271 ? 19.25 6.57 16.109 1 84.75 271 LEU A CA 1
ATOM 2126 C C . LEU A 1 271 ? 18.719 5.152 15.961 1 84.75 271 LEU A C 1
ATOM 2128 O O . LEU A 1 271 ? 19.469 4.223 15.672 1 84.75 271 LEU A O 1
ATOM 2132 N N . LEU A 1 272 ? 17.391 5.066 16.156 1 85.19 272 LEU A N 1
ATOM 2133 C CA . LEU A 1 272 ? 16.766 3.756 16.062 1 85.19 272 LEU A CA 1
ATOM 2134 C C . LEU A 1 272 ? 16.844 3.221 14.633 1 85.19 272 LEU A C 1
ATOM 2136 O O . LEU A 1 272 ? 17.016 2.016 14.43 1 85.19 272 LEU A O 1
ATOM 2140 N N . GLU A 1 273 ? 16.688 4.09 13.742 1 77.19 273 GLU A N 1
ATOM 2141 C CA . GLU A 1 273 ? 16.672 3.703 12.328 1 77.19 273 GLU A CA 1
ATOM 2142 C C . GLU A 1 273 ? 18.078 3.422 11.812 1 77.19 273 GLU A C 1
ATOM 2144 O O . GLU A 1 273 ? 18.25 2.666 10.852 1 77.19 273 GLU A O 1
ATOM 2149 N N . ALA A 1 274 ? 19.109 4.027 12.344 1 72.31 274 ALA A N 1
ATOM 2150 C CA . ALA A 1 274 ? 20.484 3.992 11.828 1 72.31 274 ALA A CA 1
ATOM 2151 C C . ALA A 1 274 ? 21.25 2.816 12.422 1 72.31 274 ALA A C 1
ATOM 2153 O O . ALA A 1 274 ? 22.234 2.359 11.836 1 72.31 274 ALA A O 1
ATOM 2154 N N . GLY A 1 275 ? 20.828 2.357 13.633 1 75.44 275 GLY A N 1
ATOM 2155 C CA . GLY A 1 275 ? 21.719 1.38 14.234 1 75.44 275 GLY A CA 1
ATOM 2156 C C . GLY A 1 275 ? 21 0.445 15.203 1 75.44 275 GLY A C 1
ATOM 2157 O O . GLY A 1 275 ? 19.781 0.285 15.133 1 75.44 275 GLY A O 1
ATOM 2158 N N . ASP A 1 276 ? 21.906 -0.246 15.984 1 81.75 276 ASP A N 1
ATOM 2159 C CA . ASP A 1 276 ? 21.422 -1.3 16.859 1 81.75 276 ASP A CA 1
ATOM 2160 C C . ASP A 1 276 ? 21.719 -0.979 18.328 1 81.75 276 ASP A C 1
ATOM 2162 O O . ASP A 1 276 ? 21.859 -1.886 19.156 1 81.75 276 ASP A O 1
ATOM 2166 N N . LEU A 1 277 ? 21.828 0.323 18.594 1 88.88 277 LEU A N 1
ATOM 2167 C CA . LEU A 1 277 ? 22.047 0.705 19.984 1 88.88 277 LEU A CA 1
ATOM 2168 C C . LEU A 1 277 ? 20.922 0.185 20.875 1 88.88 277 LEU A C 1
ATOM 2170 O O . LEU A 1 277 ? 19.75 0.208 20.484 1 88.88 277 LEU A O 1
ATOM 2174 N N . PRO A 1 278 ? 21.391 -0.332 22.016 1 93.19 278 PRO A N 1
ATOM 2175 C CA . PRO A 1 278 ? 20.312 -0.688 22.953 1 93.19 278 PRO A CA 1
ATOM 2176 C C . PRO A 1 278 ? 19.375 0.473 23.234 1 93.19 278 PRO A C 1
ATOM 2178 O O . PRO A 1 278 ? 19.797 1.632 23.25 1 93.19 278 PRO A O 1
ATOM 2181 N N . ILE A 1 279 ? 18.172 0.122 23.484 1 94.06 279 ILE A N 1
ATOM 2182 C CA . ILE A 1 279 ? 17.141 1.126 23.672 1 94.06 279 ILE A CA 1
ATOM 2183 C C . ILE A 1 279 ? 17.531 2.064 24.812 1 94.06 279 ILE A C 1
ATOM 2185 O O . ILE A 1 279 ? 17.297 3.273 24.734 1 94.06 279 ILE A O 1
ATOM 2189 N N . GLU A 1 280 ? 18.172 1.465 25.859 1 94.25 280 GLU A N 1
ATOM 2190 C CA . GLU A 1 280 ? 18.609 2.27 27 1 94.25 280 GLU A CA 1
ATOM 2191 C C . GLU A 1 280 ? 19.656 3.293 26.578 1 94.25 280 GLU A C 1
ATOM 2193 O O . GLU A 1 280 ? 19.656 4.43 27.047 1 94.25 280 GLU A O 1
ATOM 2198 N N . SER A 1 281 ? 20.469 2.879 25.672 1 94.69 281 SER A N 1
ATOM 2199 C CA . SER A 1 281 ? 21.516 3.77 25.172 1 94.69 281 SER A CA 1
ATOM 2200 C C . SER A 1 281 ? 20.922 4.879 24.312 1 94.69 281 SER A C 1
ATOM 2202 O O . SER A 1 281 ? 21.391 6.02 24.359 1 94.69 281 SER A O 1
ATOM 2204 N N . VAL A 1 282 ? 19.984 4.516 23.469 1 94.88 282 VAL A N 1
ATOM 2205 C CA . VAL A 1 282 ? 19.297 5.516 22.656 1 94.88 282 VAL A CA 1
ATOM 2206 C C . VAL A 1 282 ? 18.672 6.582 23.547 1 94.88 282 VAL A C 1
ATOM 2208 O O . VAL A 1 282 ? 18.844 7.777 23.312 1 94.88 282 VAL A O 1
ATOM 2211 N N . ALA A 1 283 ? 18.016 6.129 24.609 1 95.19 283 ALA A N 1
ATOM 2212 C CA . ALA A 1 283 ? 17.375 7.047 25.547 1 95.19 283 ALA A CA 1
ATOM 2213 C C . ALA A 1 283 ? 18.391 8.016 26.156 1 95.19 283 ALA A C 1
ATOM 2215 O O . ALA A 1 283 ? 18.141 9.227 26.188 1 95.19 283 ALA A O 1
ATOM 2216 N N . GLU A 1 284 ? 19.516 7.465 26.516 1 93.25 284 GLU A N 1
ATOM 2217 C CA . GLU A 1 284 ? 20.562 8.266 27.125 1 93.25 284 GLU A CA 1
ATOM 2218 C C . GLU A 1 284 ? 21.156 9.273 26.141 1 93.25 284 GLU A C 1
ATOM 2220 O O . GLU A 1 284 ? 21.375 10.43 26.484 1 93.25 284 GLU A O 1
ATOM 2225 N N . GLN A 1 285 ? 21.297 8.867 24.969 1 92.69 285 GLN A N 1
ATOM 2226 C CA . GLN A 1 285 ? 21.969 9.68 23.953 1 92.69 285 GLN A CA 1
ATOM 2227 C C . GLN A 1 285 ? 21.109 10.867 23.547 1 92.69 285 GLN A C 1
ATOM 2229 O O . GLN A 1 285 ? 21.625 11.898 23.109 1 92.69 285 GLN A O 1
ATOM 2234 N N . VAL A 1 286 ? 19.859 10.641 23.703 1 93.25 286 VAL A N 1
ATOM 2235 C CA . VAL A 1 286 ? 19 11.734 23.234 1 93.25 286 VAL A CA 1
ATOM 2236 C C . VAL A 1 286 ? 18.578 12.586 24.438 1 93.25 286 VAL A C 1
ATOM 2238 O O . VAL A 1 286 ? 17.922 13.625 24.266 1 93.25 286 VAL A O 1
ATOM 2241 N N . GLY A 1 287 ? 18.875 12.203 25.703 1 93.25 287 GLY A N 1
ATOM 2242 C CA . GLY A 1 287 ? 18.734 13.109 26.828 1 93.25 287 GLY A CA 1
ATOM 2243 C C . GLY A 1 287 ? 17.625 12.719 27.781 1 93.25 287 GLY A C 1
ATOM 2244 O O . GLY A 1 287 ? 17.219 13.508 28.641 1 93.25 287 GLY A O 1
ATOM 2245 N N . PHE A 1 288 ? 17.094 11.523 27.578 1 93.44 288 PHE A N 1
ATOM 2246 C CA . PHE A 1 288 ? 16.125 11.062 28.562 1 93.44 288 PHE A CA 1
ATOM 2247 C C . PHE A 1 288 ? 16.828 10.523 29.797 1 93.44 288 PHE A C 1
ATOM 2249 O O . PHE A 1 288 ? 17.859 9.859 29.703 1 93.44 288 PHE A O 1
ATOM 2256 N N . LEU A 1 289 ? 16.219 10.859 30.969 1 87.19 289 LEU A N 1
ATOM 2257 C CA . LEU A 1 289 ? 16.812 10.422 32.219 1 87.19 289 LEU A CA 1
ATOM 2258 C C . LEU A 1 289 ? 16.469 8.961 32.531 1 87.19 289 LEU A C 1
ATOM 2260 O O . LEU A 1 289 ? 17.188 8.273 33.25 1 87.19 289 LEU A O 1
ATOM 2264 N N . SER A 1 290 ? 15.352 8.523 31.953 1 92 290 SER A N 1
ATOM 2265 C CA . SER A 1 290 ? 14.867 7.164 32.188 1 92 290 SER A CA 1
ATOM 2266 C C . SER A 1 290 ? 14.398 6.516 30.891 1 92 290 SER A C 1
ATOM 2268 O O . SER A 1 290 ? 13.633 7.117 30.125 1 92 290 SER A O 1
ATOM 2270 N N . ALA A 1 291 ? 14.852 5.254 30.766 1 93.56 291 ALA A N 1
ATOM 2271 C CA . ALA A 1 291 ? 14.391 4.496 29.609 1 93.56 291 ALA A CA 1
ATOM 2272 C C . ALA A 1 291 ? 12.883 4.238 29.688 1 93.56 291 ALA A C 1
ATOM 2274 O O . ALA A 1 291 ? 12.211 4.152 28.656 1 93.56 291 ALA A O 1
ATOM 2275 N N . VAL A 1 292 ? 12.453 4.172 30.844 1 92.44 292 VAL A N 1
ATOM 2276 C CA . VAL A 1 292 ? 11.023 3.943 31.047 1 92.44 292 VAL A CA 1
ATOM 2277 C C . VAL A 1 292 ? 10.234 5.137 30.516 1 92.44 292 VAL A C 1
ATOM 2279 O O . VAL A 1 292 ? 9.281 4.969 29.766 1 92.44 292 VAL A O 1
ATOM 2282 N N . THR A 1 293 ? 10.648 6.316 30.922 1 92.31 293 THR A N 1
ATOM 2283 C CA . THR A 1 293 ? 9.984 7.535 30.469 1 92.31 293 THR A CA 1
ATOM 2284 C C . THR A 1 293 ? 10.102 7.684 28.953 1 92.31 293 THR A C 1
ATOM 2286 O O . THR A 1 293 ? 9.141 8.078 28.297 1 92.31 293 THR A O 1
ATOM 2289 N N . TYR A 1 294 ? 11.266 7.344 28.484 1 94.25 294 TYR A N 1
ATOM 2290 C CA . TYR A 1 294 ? 11.5 7.391 27.047 1 94.25 294 TYR A CA 1
ATOM 2291 C C . TYR A 1 294 ? 10.508 6.508 26.312 1 94.25 294 TYR A C 1
ATOM 2293 O O . TYR A 1 294 ? 9.836 6.965 25.375 1 94.25 294 TYR A O 1
ATOM 2301 N N . ARG A 1 295 ? 10.336 5.312 26.719 1 92.94 295 ARG A N 1
ATOM 2302 C CA . ARG A 1 295 ? 9.445 4.359 26.062 1 92.94 295 ARG A CA 1
ATOM 2303 C C . ARG A 1 295 ? 7.996 4.848 26.125 1 92.94 295 ARG A C 1
ATOM 2305 O O . ARG A 1 295 ? 7.262 4.734 25.141 1 92.94 295 ARG A O 1
ATOM 2312 N N . GLN A 1 296 ? 7.648 5.359 27.219 1 89.38 296 GLN A N 1
ATOM 2313 C CA . GLN A 1 296 ? 6.281 5.844 27.406 1 89.38 296 GLN A CA 1
ATOM 2314 C C . GLN A 1 296 ? 5.984 7.02 26.484 1 89.38 296 GLN A C 1
ATOM 2316 O O . GLN A 1 296 ? 4.957 7.039 25.812 1 89.38 296 GLN A O 1
ATOM 2321 N N . GLN A 1 297 ? 6.879 7.934 26.453 1 88.81 297 GLN A N 1
ATOM 2322 C CA . GLN A 1 297 ? 6.672 9.117 25.641 1 88.81 297 GLN A CA 1
ATOM 2323 C C . GLN A 1 297 ? 6.746 8.773 24.141 1 88.81 297 GLN A C 1
ATOM 2325 O O . GLN A 1 297 ? 6 9.328 23.344 1 88.81 297 GLN A O 1
ATOM 2330 N N . PHE A 1 298 ? 7.625 7.855 23.859 1 89.5 298 PHE A N 1
ATOM 2331 C CA . PHE A 1 298 ? 7.75 7.402 22.484 1 89.5 298 PHE A CA 1
ATOM 2332 C C . PHE A 1 298 ? 6.453 6.758 22 1 89.5 298 PHE A C 1
ATOM 2334 O O . PHE A 1 298 ? 5.926 7.117 20.953 1 89.5 298 PHE A O 1
ATOM 2341 N N . LYS A 1 299 ? 5.953 5.941 22.781 1 84.62 299 LYS A N 1
ATOM 2342 C CA . LYS A 1 299 ? 4.707 5.258 22.438 1 84.62 299 LYS A CA 1
ATOM 2343 C C . LYS A 1 299 ? 3.545 6.242 22.359 1 84.62 299 LYS A C 1
ATOM 2345 O O . LYS A 1 299 ? 2.697 6.141 21.469 1 84.62 299 LYS A O 1
ATOM 2350 N N . ALA A 1 300 ? 3.541 7.105 23.297 1 79.56 300 ALA A N 1
ATOM 2351 C CA . ALA A 1 300 ? 2.482 8.117 23.312 1 79.56 300 ALA A CA 1
ATOM 2352 C C . ALA A 1 300 ? 2.51 8.953 22.031 1 79.56 300 ALA A C 1
ATOM 2354 O O . ALA A 1 300 ? 1.459 9.273 21.484 1 79.56 300 ALA A O 1
ATOM 2355 N N . ARG A 1 301 ? 3.717 9.242 21.609 1 77.25 301 ARG A N 1
ATOM 2356 C CA . ARG A 1 301 ? 3.877 10.141 20.469 1 77.25 301 ARG A CA 1
ATOM 2357 C C . ARG A 1 301 ? 3.695 9.391 19.156 1 77.25 301 ARG A C 1
ATOM 2359 O O . ARG A 1 301 ? 3.072 9.906 18.219 1 77.25 301 ARG A O 1
ATOM 2366 N N . PHE A 1 302 ? 4.223 8.211 19.109 1 77.19 302 PHE A N 1
ATOM 2367 C CA . PHE A 1 302 ? 4.336 7.559 17.812 1 77.19 302 PHE A CA 1
ATOM 2368 C C . PHE A 1 302 ? 3.402 6.355 17.734 1 77.19 302 PHE A C 1
ATOM 2370 O O . PHE A 1 302 ? 3.26 5.746 16.672 1 77.19 302 PHE A O 1
ATOM 2377 N N . GLY A 1 303 ? 2.826 5.996 18.797 1 73.81 303 GLY A N 1
ATOM 2378 C CA . GLY A 1 303 ? 1.844 4.926 18.828 1 73.81 303 GLY A CA 1
ATOM 2379 C C . GLY A 1 303 ? 2.469 3.543 18.859 1 73.81 303 GLY A C 1
ATOM 2380 O O . GLY A 1 303 ? 1.762 2.537 18.938 1 73.81 303 GLY A O 1
ATOM 2381 N N . VAL A 1 304 ? 3.742 3.408 18.75 1 77.44 304 VAL A N 1
ATOM 23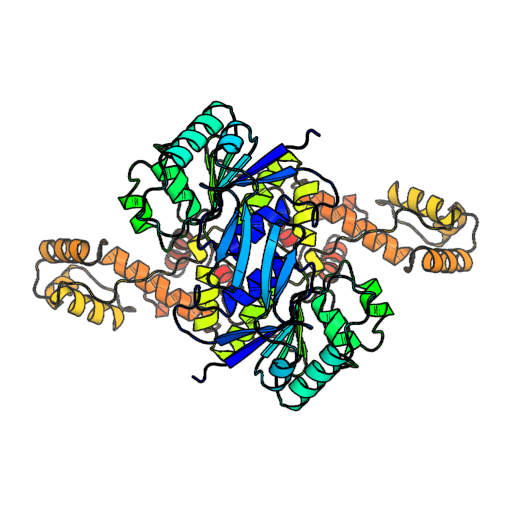82 C CA . VAL A 1 304 ? 4.465 2.141 18.797 1 77.44 304 VAL A CA 1
ATOM 2383 C C . VAL A 1 304 ? 5.668 2.26 19.734 1 77.44 304 VAL A C 1
ATOM 2385 O O . VAL A 1 304 ? 6.121 3.367 20.031 1 77.44 304 VAL A O 1
ATOM 2388 N N . SER A 1 305 ? 6.141 1.107 20.188 1 86.81 305 SER A N 1
ATOM 2389 C CA . SER A 1 305 ? 7.332 1.111 21.016 1 86.81 305 SER A CA 1
ATOM 2390 C C . SER A 1 305 ? 8.586 1.358 20.203 1 86.81 305 SER A C 1
ATOM 2392 O O . SER A 1 305 ? 8.578 1.18 18.984 1 86.81 305 SER A O 1
ATOM 2394 N N . PRO A 1 306 ? 9.664 1.811 20.875 1 88.06 306 PRO A N 1
ATOM 2395 C CA . PRO A 1 306 ? 10.93 1.989 20.156 1 88.06 306 PRO A CA 1
ATOM 2396 C C . PRO A 1 306 ? 11.406 0.713 19.469 1 88.06 306 PRO A C 1
ATOM 2398 O O . PRO A 1 306 ? 11.914 0.767 18.344 1 88.06 306 PRO A O 1
ATOM 2401 N N . VAL A 1 307 ? 11.195 -0.362 20.109 1 85.56 307 VAL A N 1
ATOM 2402 C CA . VAL A 1 307 ? 11.609 -1.641 19.547 1 85.56 307 VAL A CA 1
ATOM 2403 C C . VAL A 1 307 ? 10.812 -1.923 18.266 1 85.56 307 VAL A C 1
ATOM 2405 O O . VAL A 1 307 ? 11.383 -2.318 17.25 1 85.56 307 VAL A O 1
ATOM 2408 N N . GLU A 1 308 ? 9.57 -1.716 18.297 1 76.31 308 GLU A N 1
ATOM 2409 C CA . GLU A 1 308 ? 8.711 -1.906 17.141 1 76.31 308 GLU A CA 1
ATOM 2410 C C . GLU A 1 308 ? 9.086 -0.951 16.016 1 76.31 308 GLU A C 1
ATOM 2412 O O . GLU A 1 308 ? 9.07 -1.331 14.836 1 76.31 308 GLU A O 1
ATOM 2417 N N . TRP A 1 309 ? 9.414 0.309 16.453 1 79 309 TRP A N 1
ATOM 2418 C CA . TRP A 1 309 ? 9.844 1.305 15.477 1 79 309 TRP A CA 1
ATOM 2419 C C . TRP A 1 309 ? 11.086 0.829 14.727 1 79 309 TRP A C 1
ATOM 2421 O O . TRP A 1 309 ? 11.133 0.882 13.492 1 79 309 TRP A O 1
ATOM 2431 N N . ARG A 1 310 ? 12.039 0.353 15.453 1 78.94 310 ARG A N 1
ATOM 2432 C CA . ARG A 1 310 ? 13.289 -0.116 14.859 1 78.94 310 ARG A CA 1
ATOM 2433 C C . ARG A 1 310 ? 13.039 -1.271 13.898 1 78.94 310 ARG A C 1
ATOM 2435 O O . ARG A 1 310 ? 13.609 -1.312 12.805 1 78.94 310 ARG A O 1
ATOM 2442 N N . LYS A 1 311 ? 12.242 -2.111 14.312 1 74.19 311 LYS A N 1
ATOM 2443 C CA . LYS A 1 311 ? 11.922 -3.258 13.469 1 74.19 311 LYS A CA 1
ATOM 2444 C C . LYS A 1 311 ? 11.352 -2.811 12.133 1 74.19 311 LYS A C 1
ATOM 2446 O O . LYS A 1 311 ? 11.656 -3.395 11.086 1 74.19 311 LYS A O 1
ATOM 2451 N N . THR A 1 312 ? 10.641 -1.812 12.219 1 69.31 312 THR A N 1
ATOM 2452 C CA . THR A 1 312 ? 9.914 -1.342 11.047 1 69.31 312 THR A CA 1
ATOM 2453 C C . THR A 1 312 ? 10.812 -0.47 10.172 1 69.31 312 THR A C 1
ATOM 2455 O O . THR A 1 312 ? 10.734 -0.532 8.945 1 69.31 312 THR A O 1
ATOM 2458 N N . PHE A 1 313 ? 11.688 0.294 10.781 1 69.81 313 PHE A N 1
ATOM 2459 C CA . PHE A 1 313 ? 12.312 1.384 10.039 1 69.81 313 PHE A CA 1
ATOM 2460 C C . PHE A 1 313 ? 13.812 1.156 9.906 1 69.81 313 PHE A C 1
ATOM 2462 O O . PHE A 1 313 ? 14.492 1.854 9.148 1 69.81 313 PHE A O 1
ATOM 2469 N N . ARG A 1 314 ? 14.258 0.133 10.836 1 64 314 ARG A N 1
ATOM 2470 C CA . ARG A 1 314 ? 15.695 -0.113 10.742 1 64 314 ARG A CA 1
ATOM 2471 C C . ARG A 1 314 ? 16.062 -0.64 9.367 1 64 314 ARG A C 1
ATOM 2473 O O . ARG A 1 314 ? 15.367 -1.485 8.805 1 64 314 ARG A O 1
ATOM 2480 N N . ALA A 1 315 ? 17.047 -0.109 8.789 1 55.53 315 ALA A N 1
ATOM 2481 C CA . ALA A 1 315 ? 17.609 -0.544 7.512 1 55.53 315 ALA A CA 1
ATOM 2482 C C . ALA A 1 315 ? 18.047 -2.006 7.57 1 55.53 315 ALA A C 1
ATOM 2484 O O . ALA A 1 315 ? 18.828 -2.391 8.43 1 55.53 315 ALA A O 1
ATOM 2485 N N . SER A 1 316 ? 17.094 -2.959 7.652 1 49.91 316 SER A N 1
ATOM 2486 C CA . SER A 1 316 ? 17.594 -4.324 7.672 1 49.91 316 SER A CA 1
ATOM 2487 C C . SER A 1 316 ? 18.625 -4.551 6.566 1 49.91 316 SER A C 1
ATOM 2489 O O . SER A 1 316 ? 18.484 -4.023 5.461 1 49.91 316 SER A O 1
ATOM 2491 N N . GLY A 1 317 ? 19.906 -4.664 6.883 1 41.5 317 GLY A N 1
ATOM 2492 C CA . GLY A 1 317 ? 20.75 -5.34 5.906 1 41.5 317 GLY A CA 1
ATOM 2493 C C . GLY A 1 317 ? 20.062 -6.52 5.246 1 41.5 317 GLY A C 1
ATOM 2494 O O . GLY A 1 317 ? 19.406 -7.32 5.922 1 41.5 317 GLY A O 1
ATOM 2495 N N . ILE A 1 318 ? 19.5 -6.34 4.105 1 38.38 318 ILE A N 1
ATOM 2496 C CA . ILE A 1 318 ? 19 -7.461 3.312 1 38.38 318 ILE A CA 1
ATOM 2497 C C . ILE A 1 318 ? 19.688 -8.75 3.754 1 38.38 318 ILE A C 1
ATOM 2499 O O . ILE A 1 318 ? 20.906 -8.812 3.816 1 38.38 318 ILE A O 1
ATOM 2503 N N . ASP A 1 319 ? 19.234 -9.516 4.57 1 33.84 319 ASP A N 1
ATOM 2504 C CA . ASP A 1 319 ? 19.766 -10.867 4.461 1 33.84 319 ASP A CA 1
ATOM 2505 C C . ASP A 1 319 ? 19.906 -11.289 2.998 1 33.84 319 ASP A C 1
ATOM 2507 O O . ASP A 1 319 ? 18.906 -11.586 2.334 1 33.84 319 ASP A O 1
ATOM 2511 N N . ILE A 1 320 ? 20.734 -10.672 2.172 1 31.09 320 ILE A N 1
ATOM 2512 C CA . ILE A 1 320 ? 21.25 -11.375 0.996 1 31.09 320 ILE A CA 1
ATOM 2513 C C . ILE A 1 320 ? 21.516 -12.836 1.343 1 31.09 320 ILE A C 1
ATOM 2515 O O . ILE A 1 320 ? 22.25 -13.133 2.279 1 31.09 320 ILE A O 1
ATOM 2519 N N . GLY A 1 321 ? 20.547 -13.625 1.212 1 28.8 321 GLY A N 1
ATOM 2520 C CA . GLY A 1 321 ? 20.922 -15.031 1.308 1 28.8 321 GLY A CA 1
ATOM 2521 C C . GLY A 1 321 ? 22.391 -15.273 1.059 1 28.8 321 GLY A C 1
ATOM 2522 O O . GLY A 1 321 ? 22.969 -14.742 0.104 1 28.8 321 GLY A O 1
ATOM 2523 N N . GLU A 1 322 ? 23.188 -15.422 2.021 1 25.17 322 GLU A N 1
ATOM 2524 C CA . GLU A 1 322 ? 24.531 -15.953 1.836 1 25.17 322 GLU A CA 1
ATOM 2525 C C . GLU A 1 322 ? 24.562 -16.984 0.718 1 25.17 322 GLU A C 1
ATOM 2527 O O . GLU A 1 322 ? 23.797 -17.953 0.737 1 25.17 322 GLU A O 1
ATOM 2532 N N . ARG A 1 323 ? 25.375 -16.828 -0.381 1 19.61 323 ARG A N 1
ATOM 2533 C CA . ARG A 1 323 ? 26.078 -17.969 -0.959 1 19.61 323 ARG A CA 1
ATOM 2534 C C . ARG A 1 323 ? 26.953 -18.672 0.084 1 19.61 323 ARG A C 1
ATOM 2536 O O . ARG A 1 323 ? 27.625 -18.016 0.873 1 19.61 323 ARG A O 1
ATOM 2543 N N . MET B 1 1 ? 23.656 14.156 -6.613 1 61.38 1 MET B N 1
ATOM 2544 C CA . MET B 1 1 ? 23.547 12.805 -7.141 1 61.38 1 MET B CA 1
ATOM 2545 C C . MET B 1 1 ? 22.859 12.797 -8.5 1 61.38 1 MET B C 1
ATOM 2547 O O . MET B 1 1 ? 22.031 13.664 -8.789 1 61.38 1 MET B O 1
ATOM 2551 N N . LYS B 1 2 ? 23.312 12.016 -9.586 1 80.81 2 LYS B N 1
ATOM 2552 C CA . LYS B 1 2 ? 22.844 12.016 -10.977 1 80.81 2 LYS B CA 1
ATOM 2553 C C . LYS B 1 2 ? 21.422 11.477 -11.078 1 80.81 2 LYS B C 1
ATOM 2555 O O . LYS B 1 2 ? 21.078 10.492 -10.422 1 80.81 2 LYS B O 1
ATOM 2560 N N . ILE B 1 3 ? 20.562 12.188 -11.734 1 92.69 3 ILE B N 1
ATOM 2561 C CA . ILE B 1 3 ? 19.172 11.812 -12.023 1 92.69 3 ILE B CA 1
ATOM 2562 C C . ILE B 1 3 ? 19.156 10.508 -12.828 1 92.69 3 ILE B C 1
ATOM 2564 O O . ILE B 1 3 ? 19.875 10.375 -13.812 1 92.69 3 ILE B O 1
ATOM 2568 N N . ALA B 1 4 ? 18.516 9.492 -12.367 1 95.5 4 ALA B N 1
ATOM 2569 C CA . ALA B 1 4 ? 18.438 8.203 -13.039 1 95.5 4 ALA B CA 1
ATOM 2570 C C . ALA B 1 4 ? 17.266 8.172 -14.016 1 95.5 4 ALA B C 1
ATOM 2572 O O . ALA B 1 4 ? 16.172 8.648 -13.703 1 95.5 4 ALA B O 1
ATOM 2573 N N . ASN B 1 5 ? 17.547 7.66 -15.219 1 97.31 5 ASN B N 1
ATOM 2574 C CA . ASN B 1 5 ? 16.484 7.492 -16.219 1 97.31 5 ASN B CA 1
ATOM 2575 C C . ASN B 1 5 ? 15.727 6.188 -16 1 97.31 5 ASN B C 1
ATOM 2577 O O . ASN B 1 5 ? 16.328 5.105 -16 1 97.31 5 ASN B O 1
ATOM 2581 N N . VAL B 1 6 ? 14.406 6.34 -15.805 1 98.31 6 VAL B N 1
ATOM 2582 C CA . VAL B 1 6 ? 13.547 5.18 -15.578 1 98.31 6 VAL B CA 1
ATOM 2583 C C . VAL B 1 6 ? 12.602 4.992 -16.766 1 98.31 6 VAL B C 1
ATOM 2585 O O . VAL B 1 6 ? 11.875 5.914 -17.125 1 98.31 6 VAL B O 1
ATOM 2588 N N . ALA B 1 7 ? 12.672 3.84 -17.406 1 98.75 7 ALA B N 1
ATOM 2589 C CA . ALA B 1 7 ? 11.695 3.463 -18.422 1 98.75 7 ALA B CA 1
ATOM 2590 C C . ALA B 1 7 ? 10.641 2.523 -17.844 1 98.75 7 ALA B C 1
ATOM 2592 O O . ALA B 1 7 ? 10.969 1.465 -17.297 1 98.75 7 ALA B O 1
ATOM 2593 N N . ILE B 1 8 ? 9.383 2.914 -17.922 1 98.56 8 ILE B N 1
ATOM 2594 C CA . ILE B 1 8 ? 8.273 2.076 -17.484 1 98.56 8 ILE B CA 1
ATOM 2595 C C . ILE B 1 8 ? 7.547 1.511 -18.703 1 98.56 8 ILE B C 1
ATOM 2597 O O . ILE B 1 8 ? 7.023 2.266 -19.531 1 98.56 8 ILE B O 1
ATOM 2601 N N . VAL B 1 9 ? 7.492 0.206 -18.781 1 98.69 9 VAL B N 1
ATOM 2602 C CA . VAL B 1 9 ? 6.898 -0.477 -19.938 1 98.69 9 VAL B CA 1
ATOM 2603 C C . VAL B 1 9 ? 5.383 -0.575 -19.75 1 98.69 9 VAL B C 1
ATOM 2605 O O . VAL B 1 9 ? 4.906 -1.18 -18.781 1 98.69 9 VAL B O 1
ATOM 2608 N N . ALA B 1 10 ? 4.668 -0.007 -20.703 1 97.69 10 ALA B N 1
ATOM 2609 C CA . ALA B 1 10 ? 3.207 0.008 -20.641 1 97.69 10 ALA B CA 1
ATOM 2610 C C . ALA B 1 10 ? 2.598 -0.902 -21.703 1 97.69 10 ALA B C 1
ATOM 2612 O O . ALA B 1 10 ? 3.172 -1.081 -22.781 1 97.69 10 ALA B O 1
ATOM 2613 N N . VAL B 1 11 ? 1.531 -1.477 -21.375 1 96.5 11 VAL B N 1
ATOM 2614 C CA . VAL B 1 11 ? 0.816 -2.359 -22.281 1 96.5 11 VAL B CA 1
ATOM 2615 C C . VAL B 1 11 ? -0.676 -2.037 -22.25 1 96.5 11 VAL B C 1
ATOM 2617 O O . VAL B 1 11 ? -1.188 -1.537 -21.25 1 96.5 11 VAL B O 1
ATOM 2620 N N . GLU B 1 12 ? -1.359 -2.314 -23.391 1 95.44 12 GLU B N 1
ATOM 2621 C CA . GLU B 1 12 ? -2.809 -2.137 -23.438 1 95.44 12 GLU B CA 1
ATOM 2622 C C . GLU B 1 12 ? -3.51 -2.955 -22.359 1 95.44 12 GLU B C 1
ATOM 2624 O O . GLU B 1 12 ? -3.119 -4.09 -22.078 1 95.44 12 GLU B O 1
ATOM 2629 N N . GLY B 1 13 ? -4.531 -2.344 -21.797 1 94.31 13 GLY B N 1
ATOM 2630 C CA . GLY B 1 13 ? -5.242 -3.029 -20.734 1 94.31 13 GLY B CA 1
ATOM 2631 C C . GLY B 1 13 ? -4.492 -3.018 -19.422 1 94.31 13 GLY B C 1
ATOM 2632 O O . GLY B 1 13 ? -4.688 -3.896 -18.578 1 94.31 13 GLY B O 1
ATOM 2633 N N . PHE B 1 14 ? -3.682 -2.039 -19.25 1 94 14 PHE B N 1
ATOM 2634 C CA . PHE B 1 14 ? -2.826 -1.969 -18.078 1 94 14 PHE B CA 1
ATOM 2635 C C . PHE B 1 14 ? -3.662 -1.855 -16.797 1 94 14 PHE B C 1
ATOM 2637 O O . PHE B 1 14 ? -4.855 -1.546 -16.859 1 94 14 PHE B O 1
ATOM 2644 N N . SER B 1 15 ? -3.084 -2.232 -15.688 1 94 15 SER B N 1
ATOM 2645 C CA . SER B 1 15 ? -3.684 -2.049 -14.367 1 94 15 SER B CA 1
ATOM 2646 C C . SER B 1 15 ? -3.281 -0.708 -13.766 1 94 15 SER B C 1
ATOM 2648 O O . SER B 1 15 ? -2.109 -0.494 -13.445 1 94 15 SER B O 1
ATOM 2650 N N . PRO B 1 16 ? -4.211 0.162 -13.523 1 95.94 16 PRO B N 1
ATOM 2651 C CA . PRO B 1 16 ? -3.871 1.492 -13.016 1 95.94 16 PRO B CA 1
ATOM 2652 C C . PRO B 1 16 ? -3.1 1.438 -11.695 1 95.94 16 PRO B C 1
ATOM 2654 O O . PRO B 1 16 ? -2.145 2.195 -11.508 1 95.94 16 PRO B O 1
ATOM 2657 N N . PHE B 1 17 ? -3.447 0.564 -10.82 1 96.38 17 PHE B N 1
ATOM 2658 C CA . PHE B 1 17 ? -2.76 0.49 -9.531 1 96.38 17 PHE B CA 1
ATOM 2659 C C . PHE B 1 17 ? -1.3 0.098 -9.719 1 96.38 17 PHE B C 1
ATOM 2661 O O . PHE B 1 17 ? -0.402 0.755 -9.195 1 96.38 17 PHE B O 1
ATOM 2668 N N . HIS B 1 18 ? -1.079 -0.872 -10.508 1 96.44 18 HIS B N 1
ATOM 2669 C CA . HIS B 1 18 ? 0.271 -1.388 -10.703 1 96.44 18 HIS B CA 1
ATOM 2670 C C . HIS B 1 18 ? 1.177 -0.332 -11.328 1 96.44 18 HIS B C 1
ATOM 2672 O O . HIS B 1 18 ? 2.379 -0.302 -11.055 1 96.44 18 HIS B O 1
ATOM 2678 N N . TYR B 1 19 ? 0.639 0.51 -12.164 1 97.06 19 TYR B N 1
ATOM 2679 C CA . TYR B 1 19 ? 1.441 1.529 -12.828 1 97.06 19 TYR B CA 1
ATOM 2680 C C . TYR B 1 19 ? 1.585 2.77 -11.953 1 97.06 19 TYR B C 1
ATOM 2682 O O . TYR B 1 19 ? 2.598 3.469 -12.023 1 97.06 19 TYR B O 1
ATOM 2690 N N . SER B 1 20 ? 0.553 2.992 -11.141 1 96.88 20 SER B N 1
ATOM 2691 C CA . SER B 1 20 ? 0.581 4.191 -10.312 1 96.88 20 SER B CA 1
ATOM 2692 C C . SER B 1 20 ? 1.667 4.102 -9.242 1 96.88 20 SER B C 1
ATOM 2694 O O . SER B 1 20 ? 2.207 5.125 -8.812 1 96.88 20 SER B O 1
ATOM 2696 N N . VAL B 1 21 ? 2.092 2.904 -8.836 1 97.06 21 VAL B N 1
ATOM 2697 C CA . VAL B 1 21 ? 3.055 2.693 -7.758 1 97.06 21 VAL B CA 1
ATOM 2698 C C . VAL B 1 21 ? 4.438 3.164 -8.203 1 97.06 21 VAL B C 1
ATOM 2700 O O . VAL B 1 21 ? 5 4.094 -7.621 1 97.06 21 VAL B O 1
ATOM 2703 N N . PRO B 1 22 ? 4.988 2.6 -9.305 1 97.56 22 PRO B N 1
ATOM 2704 C CA . PRO B 1 22 ? 6.297 3.119 -9.703 1 97.56 22 PRO B CA 1
ATOM 2705 C C . PRO B 1 22 ? 6.238 4.574 -10.156 1 97.56 22 PRO B C 1
ATOM 2707 O O . PRO B 1 22 ? 7.207 5.32 -9.977 1 97.56 22 PRO B O 1
ATOM 2710 N N . CYS B 1 23 ? 5.102 5.078 -10.68 1 95.94 23 CYS B N 1
ATOM 2711 C CA . CYS B 1 23 ? 5.008 6.457 -11.156 1 95.94 23 CYS B CA 1
ATOM 2712 C C . CYS B 1 23 ? 5.066 7.438 -9.992 1 95.94 23 CYS B C 1
ATOM 2714 O O . CYS B 1 23 ? 5.684 8.5 -10.094 1 95.94 23 CYS B O 1
ATOM 2716 N N . ILE B 1 24 ? 4.418 7.082 -8.891 1 95 24 ILE B N 1
ATOM 2717 C CA . ILE B 1 24 ? 4.41 8.016 -7.766 1 95 24 ILE B CA 1
ATOM 2718 C C . ILE B 1 24 ? 5.742 7.941 -7.023 1 95 24 ILE B C 1
ATOM 2720 O O . ILE B 1 24 ? 6.281 8.969 -6.598 1 95 24 ILE B O 1
ATOM 2724 N N . LEU B 1 25 ? 6.344 6.777 -6.867 1 95.75 25 LEU B N 1
ATOM 2725 C CA . LEU B 1 25 ? 7.562 6.609 -6.078 1 95.75 25 LEU B CA 1
ATOM 2726 C C . LEU B 1 25 ? 8.773 7.129 -6.84 1 95.75 25 LEU B C 1
ATOM 2728 O O . LEU B 1 25 ? 9.695 7.688 -6.238 1 95.75 25 LEU B O 1
ATOM 2732 N N . PHE B 1 26 ? 8.773 6.984 -8.148 1 95.75 26 PHE B N 1
ATOM 2733 C CA . PHE B 1 26 ? 9.891 7.484 -8.945 1 95.75 26 PHE B CA 1
ATOM 2734 C C . PHE B 1 26 ? 9.578 8.875 -9.492 1 95.75 26 PHE B C 1
ATOM 2736 O O . PHE B 1 26 ? 10.367 9.43 -10.266 1 95.75 26 PHE B O 1
ATOM 2743 N N . GLY B 1 27 ? 8.391 9.352 -9.133 1 91.06 27 GLY B N 1
ATOM 2744 C CA . GLY B 1 27 ? 8.016 10.703 -9.547 1 91.06 27 GLY B CA 1
ATOM 2745 C C . GLY B 1 27 ? 8.492 11.773 -8.586 1 91.06 27 GLY B C 1
ATOM 2746 O O . GLY B 1 27 ? 9.18 11.469 -7.605 1 91.06 27 GLY B O 1
ATOM 2747 N N . ASP B 1 28 ? 8.039 12.953 -8.766 1 85.31 28 ASP B N 1
ATOM 2748 C CA . ASP B 1 28 ? 8.539 14.094 -8.008 1 85.31 28 ASP B CA 1
ATOM 2749 C C . ASP B 1 28 ? 7.582 14.453 -6.867 1 85.31 28 ASP B C 1
ATOM 2751 O O . ASP B 1 28 ? 7.957 15.172 -5.941 1 85.31 28 ASP B O 1
ATOM 2755 N N . THR B 1 29 ? 6.477 13.875 -6.875 1 80.31 29 THR B N 1
ATOM 2756 C CA . THR B 1 29 ? 5.422 14.328 -5.977 1 80.31 29 THR B CA 1
ATOM 2757 C C . THR B 1 29 ? 5.746 13.969 -4.531 1 80.31 29 THR B C 1
ATOM 2759 O O . THR B 1 29 ? 5.59 14.789 -3.629 1 80.31 29 THR B O 1
ATOM 2762 N N . VAL B 1 30 ? 6.223 12.797 -4.297 1 79.94 30 VAL B N 1
ATOM 2763 C CA . VAL B 1 30 ? 6.391 12.336 -2.922 1 79.94 30 VAL B CA 1
ATOM 2764 C C . VAL B 1 30 ? 7.832 12.562 -2.475 1 79.94 30 VAL B C 1
ATOM 2766 O O . VAL B 1 30 ? 8.125 12.547 -1.276 1 79.94 30 VAL B O 1
ATOM 2769 N N . SER B 1 31 ? 8.766 12.766 -3.305 1 77.06 31 SER B N 1
ATOM 2770 C CA . SER B 1 31 ? 10.18 12.93 -2.963 1 77.06 31 SER B CA 1
ATOM 2771 C C . SER B 1 31 ? 10.516 14.398 -2.709 1 77.06 31 SER B C 1
ATOM 2773 O O . SER B 1 31 ? 11.445 14.703 -1.955 1 77.06 31 SER B O 1
ATOM 2775 N N . GLY B 1 32 ? 9.906 15.312 -3.1 1 74.62 32 GLY B N 1
ATOM 2776 C CA . GLY B 1 32 ? 10.234 16.719 -2.984 1 74.62 32 GLY B CA 1
ATOM 2777 C C . GLY B 1 32 ? 11.391 17.141 -3.875 1 74.62 32 GLY B C 1
ATOM 2778 O O . GLY B 1 32 ? 11.578 18.328 -4.145 1 74.62 32 GLY B O 1
ATOM 2779 N N . GLU B 1 33 ? 12.305 16.203 -4.199 1 83.56 33 GLU B N 1
ATOM 2780 C CA . GLU B 1 33 ? 13.438 16.406 -5.102 1 83.56 33 GLU B CA 1
ATOM 2781 C C . GLU B 1 33 ? 13.344 15.477 -6.316 1 83.56 33 GLU B C 1
ATOM 2783 O O . GLU B 1 33 ? 12.93 14.328 -6.195 1 83.56 33 GLU B O 1
ATOM 2788 N N . LYS B 1 34 ? 13.75 16.141 -7.406 1 89.62 34 LYS B N 1
ATOM 2789 C CA . LYS B 1 34 ? 13.766 15.305 -8.609 1 89.62 34 LYS B CA 1
ATOM 2790 C C . LYS B 1 34 ? 14.93 14.32 -8.578 1 89.62 34 LYS B C 1
ATOM 2792 O O . LYS B 1 34 ? 16.094 14.727 -8.555 1 89.62 34 LYS B O 1
ATOM 2797 N N . ARG B 1 35 ? 14.617 13.094 -8.578 1 92.38 35 ARG B N 1
ATOM 2798 C CA . ARG B 1 35 ? 15.641 12.062 -8.461 1 92.38 35 ARG B CA 1
ATOM 2799 C C . ARG B 1 35 ? 15.633 11.141 -9.672 1 92.38 35 ARG B C 1
ATOM 2801 O O . ARG B 1 35 ? 16.625 10.477 -9.969 1 92.38 35 ARG B O 1
ATOM 2808 N N . PHE B 1 36 ? 14.492 11.094 -10.367 1 95.69 36 PHE B N 1
ATOM 2809 C CA . PHE B 1 36 ? 14.312 10.211 -11.516 1 95.69 36 PHE B CA 1
ATOM 2810 C C . PHE B 1 36 ? 13.703 10.977 -12.688 1 95.69 36 PHE B C 1
ATOM 2812 O O . PHE B 1 36 ? 12.945 11.93 -12.492 1 95.69 36 PHE B O 1
ATOM 2819 N N . ASN B 1 37 ? 14.117 10.648 -13.852 1 95.5 37 ASN B N 1
ATOM 2820 C CA . ASN B 1 37 ? 13.422 10.977 -15.094 1 95.5 37 ASN B CA 1
ATOM 2821 C C . ASN B 1 37 ? 12.625 9.789 -15.625 1 95.5 37 ASN B C 1
ATOM 2823 O O . ASN B 1 37 ? 13.203 8.836 -16.156 1 95.5 37 ASN B O 1
ATOM 2827 N N . VAL B 1 38 ? 11.305 9.883 -15.477 1 96.25 38 VAL B N 1
ATOM 2828 C CA . VAL B 1 38 ? 10.461 8.742 -15.789 1 96.25 38 VAL B CA 1
ATOM 2829 C C . VAL B 1 38 ? 9.906 8.875 -17.203 1 96.25 38 VAL B C 1
ATOM 2831 O O . VAL B 1 38 ? 9.383 9.93 -17.578 1 96.25 38 VAL B O 1
ATOM 2834 N N . GLN B 1 39 ? 10.07 7.848 -18 1 96.62 39 GLN B N 1
ATOM 2835 C CA . GLN B 1 39 ? 9.461 7.758 -19.328 1 96.62 39 GLN B CA 1
ATOM 2836 C C . GLN B 1 39 ? 8.609 6.5 -19.453 1 96.62 39 GLN B C 1
ATOM 2838 O O . GLN B 1 39 ? 9.047 5.402 -19.094 1 96.62 39 GLN B O 1
ATOM 2843 N N . ILE B 1 40 ? 7.406 6.727 -19.922 1 98 40 ILE B N 1
ATOM 2844 C CA . ILE B 1 40 ? 6.523 5.602 -20.188 1 98 40 ILE B CA 1
ATOM 2845 C C . ILE B 1 40 ? 6.66 5.184 -21.656 1 98 40 ILE B C 1
ATOM 2847 O O . ILE B 1 40 ? 6.559 6.016 -22.562 1 98 40 ILE B O 1
ATOM 2851 N N . CYS B 1 41 ? 6.914 3.896 -21.875 1 98.38 41 CYS B N 1
ATOM 2852 C CA . CYS B 1 41 ? 7.086 3.426 -23.25 1 98.38 41 CYS B CA 1
ATOM 2853 C C . CYS B 1 41 ? 6.18 2.232 -23.531 1 98.38 41 CYS B C 1
ATOM 2855 O O . CYS B 1 41 ? 5.809 1.499 -22.609 1 98.38 41 CYS B O 1
ATOM 2857 N N . ALA B 1 42 ? 5.766 2.084 -24.703 1 98.25 42 ALA B N 1
ATOM 2858 C CA . ALA B 1 42 ? 4.926 0.994 -25.188 1 98.25 42 ALA B CA 1
ATOM 2859 C C . ALA B 1 42 ? 5.379 0.532 -26.578 1 98.25 42 ALA B C 1
ATOM 2861 O O . ALA B 1 42 ? 6.348 1.062 -27.125 1 98.25 42 ALA B O 1
ATOM 2862 N N . GLU B 1 43 ? 4.754 -0.564 -27 1 97.31 43 GLU B N 1
ATOM 2863 C CA . GLU B 1 43 ? 5.078 -1.047 -28.344 1 97.31 43 GLU B CA 1
ATOM 2864 C C . GLU B 1 43 ? 4.914 0.059 -29.375 1 97.31 43 GLU B C 1
ATOM 2866 O O . GLU B 1 43 ? 5.797 0.269 -30.219 1 97.31 43 GLU B O 1
ATOM 2871 N N . THR B 1 44 ? 3.773 0.671 -29.375 1 96.81 44 THR B N 1
ATOM 287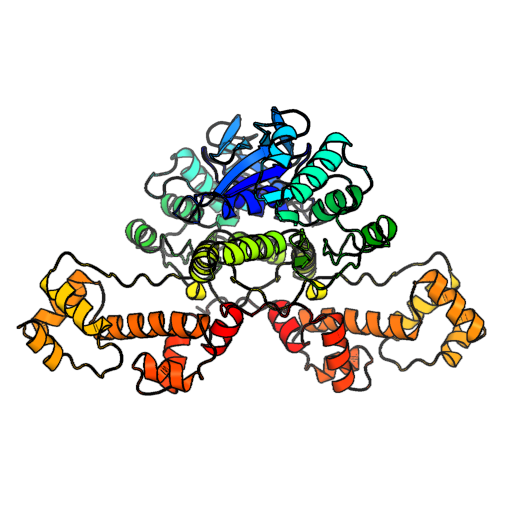2 C CA . THR B 1 44 ? 3.494 1.881 -30.141 1 96.81 44 THR B CA 1
ATOM 2873 C C . THR B 1 44 ? 3.127 3.035 -29.219 1 96.81 44 THR B C 1
ATOM 2875 O O . THR B 1 44 ? 2.229 2.906 -28.375 1 96.81 44 THR B O 1
ATOM 2878 N N . PRO B 1 45 ? 3.893 4.176 -29.375 1 97.19 45 PRO B N 1
ATOM 2879 C CA . PRO B 1 45 ? 3.533 5.324 -28.547 1 97.19 45 PRO B CA 1
ATOM 2880 C C . PRO B 1 45 ? 2.08 5.758 -28.719 1 97.19 45 PRO B C 1
ATOM 2882 O O . PRO B 1 45 ? 1.522 5.613 -29.812 1 97.19 45 PRO B O 1
ATOM 2885 N N . GLY B 1 46 ? 1.462 6.32 -27.656 1 96.5 46 GLY B N 1
ATOM 2886 C CA . GLY B 1 46 ? 0.073 6.746 -27.688 1 96.5 46 GLY B CA 1
ATOM 2887 C C . GLY B 1 46 ? -0.67 6.457 -26.406 1 96.5 46 GLY B C 1
ATOM 2888 O O . GLY B 1 46 ? -0.056 6.121 -25.391 1 96.5 46 GLY B O 1
ATOM 2889 N N . MET B 1 47 ? -1.967 6.664 -26.5 1 95.5 47 MET B N 1
ATOM 2890 C CA . MET B 1 47 ? -2.805 6.469 -25.328 1 95.5 47 MET B CA 1
ATOM 2891 C C . MET B 1 47 ? -3.205 5.004 -25.172 1 95.5 47 MET B C 1
ATOM 2893 O O . MET B 1 47 ? -3.723 4.402 -26.125 1 95.5 47 MET B O 1
ATOM 2897 N N . LEU B 1 48 ? -2.879 4.426 -24.047 1 97 48 LEU B N 1
ATOM 2898 C CA . LEU B 1 48 ? -3.326 3.09 -23.672 1 97 48 LEU B CA 1
ATOM 2899 C C . LEU B 1 48 ? -4.492 3.166 -22.688 1 97 48 LEU B C 1
ATOM 2901 O O . LEU B 1 48 ? -4.543 4.066 -21.844 1 97 48 LEU B O 1
ATOM 2905 N N . THR B 1 49 ? -5.414 2.225 -22.781 1 96.06 49 THR B N 1
ATOM 2906 C CA . THR B 1 49 ? -6.605 2.309 -21.938 1 96.06 49 THR B CA 1
ATOM 2907 C C . THR B 1 49 ? -6.688 1.116 -21 1 96.06 49 THR B C 1
ATOM 2909 O O . THR B 1 49 ? -6.09 0.069 -21.25 1 96.06 49 THR B O 1
ATOM 2912 N N . SER B 1 50 ? -7.273 1.317 -19.891 1 94.5 50 SER B N 1
ATOM 2913 C CA . SER B 1 50 ? -7.578 0.257 -18.938 1 94.5 50 SER B CA 1
ATOM 2914 C C . SER B 1 50 ? -9.086 0.048 -18.797 1 94.5 50 SER B C 1
ATOM 2916 O O . SER B 1 50 ? -9.875 0.902 -19.203 1 94.5 50 SER B O 1
ATOM 2918 N N . ARG B 1 51 ? -9.453 -1.067 -18.188 1 88.12 51 ARG B N 1
ATOM 2919 C CA . ARG B 1 51 ? -10.867 -1.396 -18.016 1 88.12 51 ARG B CA 1
ATOM 2920 C C . ARG B 1 51 ? -11.5 -0.52 -16.938 1 88.12 51 ARG B C 1
ATOM 2922 O O . ARG B 1 51 ? -12.719 -0.329 -16.938 1 88.12 51 ARG B O 1
ATOM 2929 N N . GLU B 1 52 ? -10.711 0.073 -16.078 1 89.94 52 GLU B N 1
ATOM 2930 C CA . GLU B 1 52 ? -11.211 0.828 -14.938 1 89.94 52 GLU B CA 1
ATOM 2931 C C . GLU B 1 52 ? -11.461 2.287 -15.305 1 89.94 52 GLU B C 1
ATOM 2933 O O . GLU B 1 52 ? -11.797 3.102 -14.445 1 89.94 52 GLU B O 1
ATOM 2938 N N . GLY B 1 53 ? -11.273 2.658 -16.578 1 92 53 GLY B N 1
ATOM 2939 C CA . GLY B 1 53 ? -11.562 4.016 -17.016 1 92 53 GLY B CA 1
ATOM 2940 C C . GLY B 1 53 ? -10.328 4.902 -17.047 1 92 53 GLY B C 1
ATOM 2941 O O . GLY B 1 53 ? -10.438 6.105 -17.281 1 92 53 GLY B O 1
ATOM 2942 N N . PHE B 1 54 ? -9.148 4.293 -16.828 1 96.62 54 PHE B N 1
ATOM 2943 C CA . PHE B 1 54 ? -7.895 5.035 -16.906 1 96.62 54 PHE B CA 1
ATOM 2944 C C . PHE B 1 54 ? -7.301 4.957 -18.312 1 96.62 54 PHE B C 1
ATOM 2946 O O . PHE B 1 54 ? -7.609 4.035 -19.062 1 96.62 54 PHE B O 1
ATOM 2953 N N . ALA B 1 55 ? -6.598 5.945 -18.578 1 97.56 55 ALA B N 1
ATOM 2954 C CA . ALA B 1 55 ? -5.707 5.914 -19.734 1 97.56 55 ALA B CA 1
ATOM 2955 C C . ALA B 1 55 ? -4.289 6.336 -19.359 1 97.56 55 ALA B C 1
ATOM 2957 O O . ALA B 1 55 ? -4.09 6.988 -18.328 1 97.56 55 ALA B O 1
ATOM 2958 N N . LEU B 1 56 ? -3.334 5.848 -20.062 1 97.31 56 LEU B N 1
ATOM 2959 C CA . LEU B 1 56 ? -1.92 6.125 -19.828 1 97.31 56 LEU B CA 1
ATOM 2960 C C . LEU B 1 56 ? -1.227 6.516 -21.141 1 97.31 56 LEU B C 1
ATOM 2962 O O . LEU B 1 56 ? -1.294 5.781 -22.125 1 97.31 56 LEU B O 1
ATOM 2966 N N . ASN B 1 57 ? -0.603 7.652 -21.125 1 97.25 57 ASN B N 1
ATOM 2967 C CA . ASN B 1 57 ? 0.066 8.141 -22.312 1 97.25 57 ASN B CA 1
ATOM 2968 C C . ASN B 1 57 ? 1.509 7.645 -22.391 1 97.25 57 ASN B C 1
ATOM 2970 O O . ASN B 1 57 ? 2.367 8.109 -21.641 1 97.25 57 ASN B O 1
ATOM 2974 N N . ALA B 1 58 ? 1.785 6.699 -23.312 1 97.81 58 ALA B N 1
ATOM 2975 C CA . ALA B 1 58 ? 3.16 6.305 -23.594 1 97.81 58 ALA B CA 1
ATOM 2976 C C . ALA B 1 58 ? 3.812 7.262 -24.594 1 97.81 58 ALA B C 1
ATOM 2978 O O . ALA B 1 58 ? 3.402 7.34 -25.75 1 97.81 58 ALA B O 1
ATOM 2979 N N . THR B 1 59 ? 4.848 7.895 -24.156 1 96.75 59 THR B N 1
ATOM 2980 C CA . THR B 1 59 ? 5.434 8.953 -24.969 1 96.75 59 THR B CA 1
ATOM 2981 C C . THR B 1 59 ? 6.57 8.398 -25.828 1 96.75 59 THR B C 1
ATOM 2983 O O . THR B 1 59 ? 7.078 9.094 -26.719 1 96.75 59 THR B O 1
ATOM 2986 N N . ALA B 1 60 ? 6.965 7.191 -25.609 1 97.69 60 ALA B N 1
ATOM 2987 C CA . ALA B 1 60 ? 8.086 6.59 -26.328 1 97.69 60 ALA B CA 1
ATOM 2988 C C . ALA B 1 60 ? 7.785 5.137 -26.688 1 97.69 60 ALA B C 1
ATOM 2990 O O . ALA B 1 60 ? 6.793 4.57 -26.234 1 97.69 60 ALA B O 1
ATOM 2991 N N . ASP B 1 61 ? 8.57 4.656 -27.625 1 98.19 61 ASP B N 1
ATOM 2992 C CA . ASP B 1 61 ? 8.531 3.223 -27.906 1 98.19 61 ASP B CA 1
ATOM 2993 C C . ASP B 1 61 ? 9.656 2.488 -27.188 1 98.19 61 ASP B C 1
ATOM 2995 O O . ASP B 1 61 ? 10.289 3.043 -26.281 1 98.19 61 ASP B O 1
ATOM 2999 N N . TYR B 1 62 ? 9.867 1.212 -27.516 1 98.44 62 TYR B N 1
ATOM 3000 C CA . TYR B 1 62 ? 10.797 0.364 -26.766 1 98.44 62 TYR B CA 1
ATOM 3001 C C . TYR B 1 62 ? 12.234 0.811 -26.984 1 98.44 62 TYR B C 1
ATOM 3003 O O . TYR B 1 62 ? 13.141 0.371 -26.281 1 98.44 62 TYR B O 1
ATOM 3011 N N . SER B 1 63 ? 12.531 1.765 -27.891 1 97.81 63 SER B N 1
ATOM 3012 C CA . SER B 1 63 ? 13.891 2.211 -28.203 1 97.81 63 SER B CA 1
ATOM 3013 C C . SER B 1 63 ? 14.516 2.934 -27.016 1 97.81 63 SER B C 1
ATOM 3015 O O . SER B 1 63 ? 15.734 3.102 -26.953 1 97.81 63 SER B O 1
ATOM 3017 N N . VAL B 1 64 ? 13.734 3.355 -26.016 1 98.31 64 VAL B N 1
ATOM 3018 C CA . VAL B 1 64 ? 14.25 4.082 -24.859 1 98.31 64 VAL B CA 1
ATOM 3019 C C . VAL B 1 64 ? 14.766 3.096 -23.812 1 98.31 64 VAL B C 1
ATOM 3021 O O . VAL B 1 64 ? 15.508 3.477 -22.906 1 98.31 64 VAL B O 1
ATOM 3024 N N . ILE B 1 65 ? 14.336 1.88 -23.922 1 98.69 65 ILE B N 1
ATOM 3025 C CA . ILE B 1 65 ? 14.609 0.876 -22.906 1 98.69 65 ILE B CA 1
ATOM 3026 C C . ILE B 1 65 ? 16.109 0.656 -22.781 1 98.69 65 ILE B C 1
ATOM 3028 O O . ILE B 1 65 ? 16.672 0.743 -21.688 1 98.69 65 ILE B O 1
ATOM 3032 N N . PRO B 1 66 ? 16.891 0.479 -23.922 1 98.5 66 PRO B N 1
ATOM 3033 C CA . PRO B 1 66 ? 18.328 0.223 -23.828 1 98.5 66 PRO B CA 1
ATOM 3034 C C . PRO B 1 66 ? 19.094 1.42 -23.266 1 98.5 66 PRO B C 1
ATOM 3036 O O . PRO B 1 66 ? 20.25 1.278 -22.859 1 98.5 66 PRO B O 1
ATOM 3039 N N . GLN B 1 67 ? 18.469 2.6 -23.172 1 97.69 67 GLN B N 1
ATOM 3040 C CA . GLN B 1 67 ? 19.141 3.814 -22.734 1 97.69 67 GLN B CA 1
ATOM 3041 C C . GLN B 1 67 ? 18.828 4.105 -21.266 1 97.69 67 GLN B C 1
ATOM 3043 O O . GLN B 1 67 ? 19.438 5 -20.656 1 97.69 67 GLN B O 1
ATOM 3048 N N . ALA B 1 68 ? 17.984 3.346 -20.672 1 98.5 68 ALA B N 1
ATOM 3049 C CA . ALA B 1 68 ? 17.516 3.611 -19.312 1 98.5 68 ALA B CA 1
ATOM 3050 C C . ALA B 1 68 ? 18.5 3.064 -18.281 1 98.5 68 ALA B C 1
ATOM 3052 O O . ALA B 1 68 ? 19.25 2.127 -18.547 1 98.5 68 ALA B O 1
ATOM 3053 N N . ASP B 1 69 ? 18.5 3.701 -17.094 1 98.19 69 ASP B N 1
ATOM 3054 C CA . ASP B 1 69 ? 19.234 3.189 -15.938 1 98.19 69 ASP B CA 1
ATOM 3055 C C . ASP B 1 69 ? 18.438 2.113 -15.211 1 98.19 69 ASP B C 1
ATOM 3057 O O . ASP B 1 69 ? 19.016 1.21 -14.602 1 98.19 69 ASP B O 1
ATOM 3061 N N . ILE B 1 70 ? 17.141 2.275 -15.203 1 98.69 70 ILE B N 1
ATOM 3062 C CA . ILE B 1 70 ? 16.203 1.341 -14.609 1 98.69 70 ILE B CA 1
ATOM 3063 C C . ILE B 1 70 ? 15.055 1.073 -15.586 1 98.69 70 ILE B C 1
ATOM 3065 O O . ILE B 1 70 ? 14.5 2.006 -16.172 1 98.69 70 ILE B O 1
ATOM 3069 N N . VAL B 1 71 ? 14.773 -0.13 -15.828 1 98.88 71 VAL B N 1
ATOM 3070 C CA . VAL B 1 71 ? 13.602 -0.518 -16.609 1 98.88 71 VAL B CA 1
ATOM 3071 C C . VAL B 1 71 ? 12.594 -1.235 -15.711 1 98.88 71 VAL B C 1
ATOM 3073 O O . VAL B 1 71 ? 12.938 -2.221 -15.047 1 98.88 71 VAL B O 1
ATOM 3076 N N . VAL B 1 72 ? 11.367 -0.729 -15.664 1 98.88 72 VAL B N 1
ATOM 3077 C CA . VAL B 1 72 ? 10.328 -1.299 -14.805 1 98.88 72 VAL B CA 1
ATOM 3078 C C . VAL B 1 72 ? 9.211 -1.883 -15.672 1 98.88 72 VAL B C 1
ATOM 3080 O O . VAL B 1 72 ? 8.672 -1.2 -16.547 1 98.88 72 VAL B O 1
ATOM 3083 N N . VAL B 1 73 ? 8.945 -3.107 -15.492 1 98.75 73 VAL B N 1
ATOM 3084 C CA . VAL B 1 73 ? 7.758 -3.75 -16.047 1 98.75 73 VAL B CA 1
ATOM 3085 C C . VAL B 1 73 ? 6.746 -4.004 -14.93 1 98.75 73 VAL B C 1
ATOM 3087 O O . VAL B 1 73 ? 6.824 -5.016 -14.227 1 98.75 73 VAL B O 1
ATOM 3090 N N . PRO B 1 74 ? 5.715 -3.16 -14.82 1 97.75 74 PRO B N 1
ATOM 3091 C CA . PRO B 1 74 ? 4.852 -3.193 -13.641 1 97.75 74 PRO B CA 1
ATOM 3092 C C . PRO B 1 74 ? 3.771 -4.273 -13.727 1 97.75 74 PRO B C 1
ATOM 3094 O O . PRO B 1 74 ? 3.158 -4.621 -12.719 1 97.75 74 PRO B O 1
ATOM 3097 N N . TYR B 1 75 ? 3.512 -4.727 -14.883 1 94.44 75 TYR B N 1
ATOM 3098 C CA . TYR B 1 75 ? 2.332 -5.543 -15.141 1 94.44 75 TYR B CA 1
ATOM 3099 C C . TYR B 1 75 ? 2.445 -6.258 -16.484 1 94.44 75 TYR B C 1
ATOM 3101 O O . TYR B 1 75 ? 3.191 -5.82 -17.359 1 94.44 75 TYR B O 1
ATOM 3109 N N . TRP B 1 76 ? 1.768 -7.379 -16.531 1 95.12 76 TRP B N 1
ATOM 3110 C CA . TRP B 1 76 ? 1.552 -8.039 -17.812 1 95.12 76 TRP B CA 1
ATOM 3111 C C . TRP B 1 76 ? 0.146 -8.625 -17.891 1 95.12 76 TRP B C 1
ATOM 3113 O O . TRP B 1 76 ? -0.32 -9.273 -16.953 1 95.12 76 TRP B O 1
ATOM 3123 N N . ARG B 1 77 ? -0.565 -8.445 -18.953 1 89.81 77 ARG B N 1
ATOM 3124 C CA . ARG B 1 77 ? -1.995 -8.711 -19.078 1 89.81 77 ARG B CA 1
ATOM 3125 C C . ARG B 1 77 ? -2.273 -10.211 -19.109 1 89.81 77 ARG B C 1
ATOM 3127 O O . ARG B 1 77 ? -3.193 -10.688 -18.438 1 89.81 77 ARG B O 1
ATOM 3134 N N . HIS B 1 78 ? -1.576 -10.953 -19.969 1 89.94 78 HIS B N 1
ATOM 3135 C CA . HIS B 1 78 ? -1.756 -12.391 -20.125 1 89.94 78 HIS B CA 1
ATOM 3136 C C . HIS B 1 78 ? -0.432 -13.133 -19.969 1 89.94 78 HIS B C 1
ATOM 3138 O O . HIS B 1 78 ? 0.393 -13.141 -20.875 1 89.94 78 HIS B O 1
ATOM 3144 N N . VAL B 1 79 ? -0.366 -13.836 -18.875 1 91.06 79 VAL B N 1
ATOM 3145 C CA . VAL B 1 79 ? 0.924 -14.414 -18.516 1 91.06 79 VAL B CA 1
ATOM 3146 C C . VAL B 1 79 ? 1.32 -15.484 -19.516 1 91.06 79 VAL B C 1
ATOM 3148 O O . VAL B 1 79 ? 2.504 -15.797 -19.672 1 91.06 79 VAL B O 1
ATOM 3151 N N . LEU B 1 80 ? 0.311 -16.016 -20.266 1 92.62 80 LEU B N 1
ATOM 3152 C CA . LEU B 1 80 ? 0.611 -17.062 -21.219 1 92.62 80 LEU B CA 1
ATOM 3153 C C . LEU B 1 80 ? 0.905 -16.484 -22.594 1 92.62 80 LEU B C 1
ATOM 3155 O O . LEU B 1 80 ? 1.325 -17.203 -23.516 1 92.62 80 LEU B O 1
ATOM 3159 N N . GLU B 1 81 ? 0.69 -15.234 -22.703 1 92.94 81 GLU B N 1
ATOM 3160 C CA . GLU B 1 81 ? 0.99 -14.562 -23.953 1 92.94 81 GLU B CA 1
ATOM 3161 C C . GLU B 1 81 ? 2.422 -14.039 -23.969 1 92.94 81 GLU B C 1
ATOM 3163 O O . GLU B 1 81 ? 2.787 -13.188 -23.156 1 92.94 81 GLU B O 1
ATOM 3168 N N . ARG B 1 82 ? 3.162 -14.562 -24.938 1 95.94 82 ARG B N 1
ATOM 3169 C CA . ARG B 1 82 ? 4.543 -14.109 -25.078 1 95.94 82 ARG B CA 1
ATOM 3170 C C . ARG B 1 82 ? 4.605 -12.648 -25.484 1 95.94 82 ARG B C 1
ATOM 3172 O O . ARG B 1 82 ? 3.932 -12.234 -26.438 1 95.94 82 ARG B O 1
ATOM 3179 N N . PRO B 1 83 ? 5.383 -11.82 -24.797 1 97.75 83 PRO B N 1
ATOM 3180 C CA . PRO B 1 83 ? 5.531 -10.414 -25.188 1 97.75 83 PRO B CA 1
ATOM 3181 C C . PRO B 1 83 ? 6.176 -10.258 -26.562 1 97.75 83 PRO B C 1
ATOM 3183 O O . PRO B 1 83 ? 6.805 -11.188 -27.062 1 97.75 83 PRO B O 1
ATOM 3186 N N . PRO B 1 84 ? 5.977 -9.094 -27.203 1 97.31 84 PRO B N 1
ATOM 3187 C CA . PRO B 1 84 ? 6.637 -8.836 -28.484 1 97.31 84 PRO B CA 1
ATOM 3188 C C . PRO B 1 84 ? 8.156 -9 -28.406 1 97.31 84 PRO B C 1
ATOM 3190 O O . PRO B 1 84 ? 8.773 -8.594 -27.422 1 97.31 84 PRO B O 1
ATOM 3193 N N . GLN B 1 85 ? 8.695 -9.594 -29.484 1 98.19 85 GLN B N 1
ATOM 3194 C CA . GLN B 1 85 ? 10.133 -9.852 -29.516 1 98.19 85 GLN B CA 1
ATOM 3195 C C . GLN B 1 85 ? 10.93 -8.562 -29.344 1 98.19 85 GLN B C 1
ATOM 3197 O O . GLN B 1 85 ? 12.008 -8.57 -28.734 1 98.19 85 GLN B O 1
ATOM 3202 N N . ALA B 1 86 ? 10.445 -7.453 -29.844 1 98.31 86 ALA B N 1
ATOM 3203 C CA . ALA B 1 86 ? 11.117 -6.16 -29.719 1 98.31 86 ALA B CA 1
ATOM 3204 C C . ALA B 1 86 ? 11.297 -5.77 -28.25 1 98.31 86 ALA B C 1
ATOM 3206 O O . ALA B 1 86 ? 12.336 -5.219 -27.875 1 98.31 86 ALA B O 1
ATOM 3207 N N . LEU B 1 87 ? 10.273 -6.02 -27.453 1 98.62 87 LEU B N 1
ATOM 3208 C CA . LEU B 1 87 ? 10.367 -5.738 -26.031 1 98.62 87 LEU B CA 1
ATOM 3209 C C . LEU B 1 87 ? 11.414 -6.625 -25.375 1 98.62 87 LEU B C 1
ATOM 3211 O O . LEU B 1 87 ? 12.266 -6.133 -24.625 1 98.62 87 LEU B O 1
ATOM 3215 N N . LEU B 1 88 ? 11.352 -7.91 -25.656 1 98.81 88 LEU B N 1
ATOM 3216 C CA . LEU B 1 88 ? 12.273 -8.867 -25.047 1 98.81 88 LEU B CA 1
ATOM 3217 C C . LEU B 1 88 ? 13.719 -8.531 -25.406 1 98.81 88 LEU B C 1
ATOM 3219 O O . LEU B 1 88 ? 14.586 -8.516 -24.531 1 98.81 88 LEU B O 1
ATOM 3223 N N . ASP B 1 89 ? 13.969 -8.195 -26.656 1 98.69 89 ASP B N 1
ATOM 3224 C CA . ASP B 1 89 ? 15.312 -7.824 -27.109 1 98.69 89 ASP B CA 1
ATOM 3225 C C . ASP B 1 89 ? 15.781 -6.555 -26.406 1 98.69 89 ASP B C 1
ATOM 3227 O O . ASP B 1 89 ? 16.953 -6.441 -26.031 1 98.69 89 ASP B O 1
ATOM 3231 N N . SER B 1 90 ? 14.891 -5.617 -26.25 1 98.81 90 SER B N 1
ATOM 3232 C CA . SER B 1 90 ? 15.227 -4.344 -25.625 1 98.81 90 SER B CA 1
ATOM 3233 C C . SER B 1 90 ? 15.594 -4.535 -24.156 1 98.81 90 SER B C 1
ATOM 3235 O O . SER B 1 90 ? 16.484 -3.855 -23.641 1 98.81 90 SER B O 1
ATOM 3237 N N . LEU B 1 91 ? 14.883 -5.414 -23.469 1 98.81 91 LEU B N 1
ATOM 3238 C CA . LEU B 1 91 ? 15.188 -5.715 -22.078 1 98.81 91 LEU B CA 1
ATOM 3239 C C . LEU B 1 91 ? 16.578 -6.336 -21.938 1 98.81 91 LEU B C 1
ATOM 3241 O O . LEU B 1 91 ? 17.344 -5.961 -21.062 1 98.81 91 LEU B O 1
ATOM 3245 N N . VAL B 1 92 ? 16.891 -7.297 -22.812 1 98.75 92 VAL B N 1
ATOM 3246 C CA . VAL B 1 92 ? 18.188 -7.949 -22.797 1 98.75 92 VAL B CA 1
ATOM 3247 C C . VAL B 1 92 ? 19.297 -6.918 -23.047 1 98.75 92 VAL B C 1
ATOM 3249 O O . VAL B 1 92 ? 20.312 -6.898 -22.344 1 98.75 92 VAL B O 1
ATOM 3252 N N . GLN B 1 93 ? 19.078 -6.066 -24.016 1 98.75 93 GLN B N 1
ATOM 3253 C CA . GLN B 1 93 ? 20.047 -5.035 -24.344 1 98.75 93 GLN B CA 1
ATOM 3254 C C . GLN B 1 93 ? 20.25 -4.074 -23.172 1 98.75 93 GLN B C 1
ATOM 3256 O O . GLN B 1 93 ? 21.375 -3.668 -22.891 1 98.75 93 GLN B O 1
ATOM 3261 N N . ALA B 1 94 ? 19.156 -3.67 -22.547 1 98.75 94 ALA B N 1
ATOM 3262 C CA . ALA B 1 94 ? 19.25 -2.791 -21.391 1 98.75 94 ALA B CA 1
ATOM 3263 C C . ALA B 1 94 ? 20.094 -3.426 -20.297 1 98.75 94 ALA B C 1
ATOM 3265 O O . ALA B 1 94 ? 20.938 -2.76 -19.688 1 98.75 94 ALA B O 1
ATOM 3266 N N . ARG B 1 95 ? 19.844 -4.66 -20.078 1 98.25 95 ARG B N 1
ATOM 3267 C CA . ARG B 1 95 ? 20.609 -5.387 -19.078 1 98.25 95 ARG B CA 1
ATOM 3268 C C . ARG B 1 95 ? 22.094 -5.398 -19.422 1 98.25 95 ARG B C 1
ATOM 3270 O O . ARG B 1 95 ? 22.953 -5.148 -18.578 1 98.25 95 ARG B O 1
ATOM 3277 N N . GLU B 1 96 ? 22.391 -5.648 -20.609 1 97.81 96 GLU B N 1
ATOM 3278 C CA . GLU B 1 96 ? 23.781 -5.676 -21.094 1 97.81 96 GLU B CA 1
ATOM 3279 C C . GLU B 1 96 ? 24.438 -4.305 -20.953 1 97.81 96 GLU B C 1
ATOM 3281 O O . GLU B 1 96 ? 25.641 -4.215 -20.719 1 97.81 96 GLU B O 1
ATOM 3286 N N . ASN B 1 97 ? 23.609 -3.324 -21.062 1 98.19 97 ASN B N 1
ATOM 3287 C CA . ASN B 1 97 ? 24.109 -1.959 -20.938 1 98.19 97 ASN B CA 1
ATOM 3288 C C . ASN B 1 97 ? 24.266 -1.552 -19.484 1 98.19 97 ASN B C 1
ATOM 3290 O O . ASN B 1 97 ? 24.688 -0.433 -19.188 1 98.19 97 ASN B O 1
ATOM 3294 N N . GLY B 1 98 ? 23.828 -2.408 -18.578 1 97.31 98 GLY B N 1
ATOM 3295 C CA . GLY B 1 98 ? 24.094 -2.168 -17.172 1 97.31 98 GLY B CA 1
ATOM 3296 C C . GLY B 1 98 ? 22.859 -1.695 -16.406 1 97.31 98 GLY B C 1
ATOM 3297 O O . GLY B 1 98 ? 22.969 -1.339 -15.227 1 97.31 98 GLY B O 1
ATOM 3298 N N . ALA B 1 99 ? 21.703 -1.715 -17.016 1 98.38 99 ALA B N 1
ATOM 3299 C CA . ALA B 1 99 ? 20.484 -1.235 -16.359 1 98.38 99 ALA B CA 1
ATOM 3300 C C . ALA B 1 99 ? 20.016 -2.203 -15.281 1 98.38 99 ALA B C 1
ATOM 3302 O O . ALA B 1 99 ? 20.266 -3.408 -15.367 1 98.38 99 ALA B O 1
ATOM 3303 N N . GLU B 1 100 ? 19.375 -1.665 -14.242 1 98.31 100 GLU B N 1
ATOM 3304 C CA . GLU B 1 100 ? 18.547 -2.471 -13.344 1 98.31 100 GLU B CA 1
ATOM 3305 C C . GLU B 1 100 ? 17.219 -2.83 -13.992 1 98.31 100 GLU B C 1
ATOM 3307 O O . GLU B 1 100 ? 16.516 -1.959 -14.523 1 98.31 100 GLU B O 1
ATOM 3312 N N . ILE B 1 101 ? 16.953 -4.125 -14.031 1 98.81 101 ILE B N 1
ATOM 3313 C CA . ILE B 1 101 ? 15.711 -4.582 -14.641 1 98.81 101 ILE B CA 1
ATOM 3314 C C . ILE B 1 101 ? 14.734 -5.012 -13.547 1 98.81 101 ILE B C 1
ATOM 3316 O O . ILE B 1 101 ? 15.055 -5.859 -12.711 1 98.81 101 ILE B O 1
ATOM 3320 N N . VAL B 1 102 ? 13.523 -4.434 -13.57 1 98.81 102 VAL B N 1
ATOM 3321 C CA . VAL B 1 102 ? 12.57 -4.629 -12.484 1 98.81 102 VAL B CA 1
ATOM 3322 C C . VAL B 1 102 ? 11.281 -5.227 -13.039 1 98.81 102 VAL B C 1
ATOM 3324 O O . VAL B 1 102 ? 10.68 -4.676 -13.961 1 98.81 102 VAL B O 1
ATOM 3327 N N . GLY B 1 103 ? 10.945 -6.355 -12.562 1 98.69 103 GLY B N 1
ATOM 3328 C CA . GLY B 1 103 ? 9.641 -6.945 -12.82 1 98.69 103 GLY B CA 1
ATOM 3329 C C . GLY B 1 103 ? 8.734 -6.945 -11.602 1 98.69 103 GLY B C 1
ATOM 3330 O O . GLY B 1 103 ? 8.961 -7.703 -10.656 1 98.69 103 GLY B O 1
ATOM 3331 N N . LEU B 1 104 ? 7.629 -6.145 -11.625 1 98.06 104 LEU B N 1
ATOM 3332 C CA . LEU B 1 104 ? 6.676 -6.078 -10.516 1 98.06 104 LEU B CA 1
ATOM 3333 C C . LEU B 1 104 ? 5.477 -6.98 -10.781 1 98.06 104 LEU B C 1
ATOM 3335 O O . LEU B 1 104 ? 4.902 -6.957 -11.867 1 98.06 104 LEU B O 1
ATOM 3339 N N . CYS B 1 105 ? 5.059 -7.758 -9.734 1 95.88 105 CYS B N 1
ATOM 3340 C CA . CYS B 1 105 ? 3.898 -8.633 -9.867 1 95.88 105 CYS B CA 1
ATOM 3341 C C . CYS B 1 105 ? 4.016 -9.5 -11.117 1 95.88 105 CYS B C 1
ATOM 3343 O O . CYS B 1 105 ? 4.961 -10.281 -11.25 1 95.88 105 CYS B O 1
ATOM 3345 N N . LEU B 1 106 ? 3.154 -9.305 -12.117 1 96.81 106 LEU B N 1
ATOM 3346 C CA . LEU B 1 106 ? 3.162 -10.148 -13.305 1 96.81 106 LEU B CA 1
ATOM 3347 C C . LEU B 1 106 ? 4.176 -9.648 -14.328 1 96.81 106 LEU B C 1
ATOM 3349 O O . LEU B 1 106 ? 4.434 -10.312 -15.336 1 96.81 106 LEU B O 1
ATOM 3353 N N . GLY B 1 107 ? 4.832 -8.539 -14.016 1 97.94 107 GLY B N 1
ATOM 3354 C CA . GLY B 1 107 ? 5.953 -8.102 -14.828 1 97.94 107 GLY B CA 1
ATOM 3355 C C . GLY B 1 107 ? 7.113 -9.078 -14.828 1 97.94 107 GLY B C 1
ATOM 3356 O O . GLY B 1 107 ? 7.926 -9.086 -15.758 1 97.94 107 GLY B O 1
ATOM 3357 N N . SER B 1 108 ? 7.215 -9.883 -13.828 1 98.06 108 SER B N 1
ATOM 3358 C CA . SER B 1 108 ? 8.273 -10.883 -13.734 1 98.06 108 SER B CA 1
ATOM 3359 C C . SER B 1 108 ? 8.18 -11.906 -14.859 1 98.06 108 SER B C 1
ATOM 3361 O O . SER B 1 108 ? 9.188 -12.469 -15.281 1 98.06 108 SER B O 1
ATOM 3363 N N . PHE B 1 109 ? 6.953 -12.133 -15.375 1 98.19 109 PHE B N 1
ATOM 3364 C CA . PHE B 1 109 ? 6.777 -13.062 -16.484 1 98.19 109 PHE B CA 1
ATOM 3365 C C . PHE B 1 109 ? 7.504 -12.555 -17.734 1 98.19 109 PHE B C 1
ATOM 3367 O O . PHE B 1 109 ? 8.117 -13.336 -18.453 1 98.19 109 PHE B O 1
ATOM 3374 N N . VAL B 1 110 ? 7.418 -11.25 -17.953 1 98.69 110 VAL B N 1
ATOM 3375 C CA . VAL B 1 110 ? 8.078 -10.656 -19.109 1 98.69 110 VAL B CA 1
ATOM 3376 C C . VAL B 1 110 ? 9.586 -10.883 -19 1 98.69 110 VAL B C 1
ATOM 3378 O O . VAL B 1 110 ? 10.234 -11.219 -20 1 98.69 110 VAL B O 1
ATOM 3381 N N . LEU B 1 111 ? 10.117 -10.711 -17.812 1 98.69 111 LEU B N 1
ATOM 3382 C CA . LEU B 1 111 ? 11.539 -10.961 -17.594 1 98.69 111 LEU B CA 1
ATOM 3383 C C . LEU B 1 111 ? 11.867 -12.43 -17.828 1 98.69 111 LEU B C 1
ATOM 3385 O O . LEU B 1 111 ? 12.945 -12.758 -18.344 1 98.69 111 LEU B O 1
ATOM 3389 N N . GLY B 1 112 ? 10.977 -13.32 -17.391 1 98.5 112 GLY B N 1
ATOM 3390 C CA . GLY B 1 112 ? 11.133 -14.742 -17.672 1 98.5 112 GLY B CA 1
ATOM 3391 C C . GLY B 1 112 ? 11.195 -15.039 -19.172 1 98.5 112 GLY B C 1
ATOM 3392 O O . GLY B 1 112 ? 12.102 -15.734 -19.625 1 98.5 112 GLY B O 1
ATOM 3393 N N . TYR B 1 113 ? 10.25 -14.469 -19.938 1 98.38 113 TYR B N 1
ATOM 3394 C CA . TYR B 1 113 ? 10.203 -14.664 -21.391 1 98.38 113 TYR B CA 1
ATOM 3395 C C . TYR B 1 113 ? 11.469 -14.133 -22.047 1 98.38 113 TYR B C 1
ATOM 3397 O O . TYR B 1 113 ? 11.914 -14.672 -23.062 1 98.38 113 TYR B O 1
ATOM 3405 N N . ALA B 1 114 ? 12.047 -13.078 -21.438 1 98.44 114 ALA B N 1
ATOM 3406 C CA . ALA B 1 114 ? 13.258 -12.477 -22 1 98.44 114 ALA B CA 1
ATOM 3407 C C . ALA B 1 114 ? 14.484 -13.352 -21.734 1 98.44 114 ALA B C 1
ATOM 3409 O O . ALA B 1 114 ? 15.555 -13.109 -22.297 1 98.44 114 ALA B O 1
ATOM 3410 N N . GLY B 1 115 ? 14.336 -14.32 -20.859 1 98.06 115 GLY B N 1
ATOM 3411 C CA . GLY B 1 115 ? 15.43 -15.219 -20.547 1 98.06 115 GLY B CA 1
ATOM 3412 C C . GLY B 1 115 ? 16.406 -14.648 -19.531 1 98.06 115 GLY B C 1
ATOM 3413 O O . GLY B 1 115 ? 17.391 -15.289 -19.188 1 98.06 115 GLY B O 1
ATOM 3414 N N . ILE B 1 116 ? 16.125 -13.523 -19 1 97.31 116 ILE B N 1
ATOM 3415 C CA . ILE B 1 116 ? 17.094 -12.844 -18.156 1 97.31 116 ILE B CA 1
ATOM 3416 C C . ILE B 1 116 ? 17.016 -13.398 -16.734 1 97.31 116 ILE B C 1
ATOM 3418 O O . ILE B 1 116 ? 17.922 -13.164 -15.914 1 97.31 116 ILE B O 1
ATOM 3422 N N . LEU B 1 117 ? 15.945 -14.156 -16.422 1 98 117 LEU B N 1
ATOM 3423 C CA . LEU B 1 117 ? 15.781 -14.727 -15.086 1 98 117 LEU B CA 1
ATOM 3424 C C . LEU B 1 117 ? 16.359 -16.141 -15.023 1 98 117 LEU B C 1
ATOM 3426 O O . LEU B 1 117 ? 16.344 -16.781 -13.961 1 98 117 LEU B O 1
ATOM 3430 N N . GLU B 1 118 ? 16.875 -16.656 -16.156 1 96.5 118 GLU B N 1
ATOM 3431 C CA . GLU B 1 118 ? 17.375 -18.031 -16.188 1 96.5 118 GLU B CA 1
ATOM 3432 C C . GLU B 1 118 ? 18.453 -18.234 -15.141 1 96.5 118 GLU B C 1
ATOM 3434 O O . GLU B 1 118 ? 19.453 -17.516 -15.117 1 96.5 118 GLU B O 1
ATOM 3439 N N . GLY B 1 119 ? 18.188 -19.203 -14.266 1 96.38 119 GLY B N 1
ATOM 3440 C CA . GLY B 1 119 ? 19.141 -19.562 -13.227 1 96.38 119 GLY B CA 1
ATOM 3441 C C . GLY B 1 119 ? 19.156 -18.594 -12.07 1 96.38 119 GLY B C 1
ATOM 3442 O O . GLY B 1 119 ? 19.984 -18.719 -11.156 1 96.38 119 GLY B O 1
ATOM 3443 N N . LYS B 1 120 ? 18.281 -17.672 -12.078 1 97.31 120 LYS B N 1
ATOM 3444 C CA . LYS B 1 120 ? 18.266 -16.641 -11.047 1 97.31 120 LYS B CA 1
ATOM 3445 C C . LYS B 1 120 ? 17.078 -16.812 -10.102 1 97.31 120 LYS B C 1
ATOM 3447 O O . LYS B 1 120 ? 16.141 -17.547 -10.414 1 97.31 120 LYS B O 1
ATOM 3452 N N . ARG B 1 121 ? 17.203 -16.188 -8.961 1 96.38 121 ARG B N 1
ATOM 3453 C CA . ARG B 1 121 ? 16.078 -16.094 -8.047 1 96.38 121 ARG B CA 1
ATOM 3454 C C . ARG B 1 121 ? 15.102 -15.008 -8.492 1 96.38 121 ARG B C 1
ATOM 3456 O O . ARG B 1 121 ? 15.508 -13.961 -8.992 1 96.38 121 ARG B O 1
ATOM 3463 N N . ALA B 1 122 ? 13.805 -15.281 -8.289 1 97 122 ALA B N 1
ATOM 3464 C CA . ALA B 1 122 ? 12.797 -14.297 -8.672 1 97 122 ALA B CA 1
ATOM 3465 C C . ALA B 1 122 ? 11.555 -14.414 -7.793 1 97 122 ALA B C 1
ATOM 3467 O O . ALA B 1 122 ? 11.367 -15.414 -7.098 1 97 122 ALA B O 1
ATOM 3468 N N . ALA B 1 123 ? 10.742 -13.422 -7.734 1 94.81 123 ALA B N 1
ATOM 3469 C CA . ALA B 1 123 ? 9.445 -13.398 -7.074 1 94.81 123 ALA B CA 1
ATOM 3470 C C . ALA B 1 123 ? 8.344 -12.984 -8.047 1 94.81 123 ALA B C 1
ATOM 3472 O O . ALA B 1 123 ? 8.609 -12.352 -9.07 1 94.81 123 ALA B O 1
ATOM 3473 N N . THR B 1 124 ? 7.16 -13.375 -7.836 1 95.44 124 THR B N 1
ATOM 3474 C CA . THR B 1 124 ? 5.953 -12.961 -8.547 1 95.44 124 THR B CA 1
ATOM 3475 C C . THR B 1 124 ? 4.723 -13.102 -7.652 1 95.44 124 THR B C 1
ATOM 3477 O O . THR B 1 124 ? 4.844 -13.438 -6.469 1 95.44 124 THR B O 1
ATOM 3480 N N . HIS B 1 125 ? 3.596 -12.742 -8.117 1 92.06 125 HIS B N 1
ATOM 3481 C CA . HIS B 1 125 ? 2.365 -12.914 -7.352 1 92.06 125 HIS B CA 1
ATOM 3482 C C . HIS B 1 125 ? 2.078 -14.391 -7.098 1 92.06 125 HIS B C 1
ATOM 3484 O O . HIS B 1 125 ? 2.139 -15.203 -8.023 1 92.06 125 HIS B O 1
ATOM 3490 N N . TRP B 1 126 ? 1.693 -14.734 -5.895 1 85.38 126 TRP B N 1
ATOM 3491 C CA . TRP B 1 126 ? 1.569 -16.125 -5.469 1 85.38 126 TRP B CA 1
ATOM 3492 C C . TRP B 1 126 ? 0.5 -16.859 -6.281 1 85.38 126 TRP B C 1
ATOM 3494 O O . TRP B 1 126 ? 0.594 -18.062 -6.504 1 85.38 126 TRP B O 1
ATOM 3504 N N . GLU B 1 127 ? -0.53 -16.125 -6.695 1 84.56 127 GLU B N 1
ATOM 3505 C CA . GLU B 1 127 ? -1.627 -16.734 -7.441 1 84.56 127 GLU B CA 1
ATOM 3506 C C . GLU B 1 127 ? -1.135 -17.328 -8.758 1 84.56 127 GLU B C 1
ATOM 3508 O O . GLU B 1 127 ? -1.83 -18.141 -9.375 1 84.56 127 GLU B O 1
ATOM 3513 N N . PHE B 1 128 ? 0.047 -16.891 -9.18 1 88.88 128 PHE B N 1
ATOM 3514 C CA . PHE B 1 128 ? 0.534 -17.344 -10.477 1 88.88 128 PHE B CA 1
ATOM 3515 C C . PHE B 1 128 ? 1.791 -18.188 -10.32 1 88.88 128 PHE B C 1
ATOM 3517 O O . PHE B 1 128 ? 2.564 -18.328 -11.273 1 88.88 128 PHE B O 1
ATOM 3524 N N . GLU B 1 129 ? 1.992 -18.656 -9.164 1 84.88 129 GLU B N 1
ATOM 3525 C CA . GLU B 1 129 ? 3.174 -19.453 -8.859 1 84.88 129 GLU B CA 1
ATOM 3526 C C . GLU B 1 129 ? 3.305 -20.641 -9.812 1 84.88 129 GLU B C 1
ATOM 3528 O O . GLU B 1 129 ? 4.355 -20.828 -10.43 1 84.88 129 GLU B O 1
ATOM 3533 N N . ARG B 1 130 ? 2.264 -21.391 -9.969 1 80.31 130 ARG B N 1
ATOM 3534 C CA . ARG B 1 130 ? 2.293 -22.609 -10.766 1 80.31 130 ARG B CA 1
ATOM 3535 C C . ARG B 1 130 ? 2.576 -22.297 -12.234 1 80.31 130 ARG B C 1
ATOM 3537 O O . ARG B 1 130 ? 3.414 -22.953 -12.859 1 80.31 130 ARG B O 1
ATOM 3544 N N . GLN B 1 131 ? 1.865 -21.312 -12.734 1 88.44 131 GLN B N 1
ATOM 3545 C CA . GLN B 1 131 ? 2.07 -20.938 -14.125 1 88.44 131 GLN B CA 1
ATOM 3546 C C . GLN B 1 131 ? 3.502 -20.469 -14.359 1 88.44 131 GLN B C 1
ATOM 3548 O O . GLN B 1 131 ? 4.117 -20.828 -15.367 1 88.44 131 GLN B O 1
ATOM 3553 N N . PHE B 1 132 ? 4.02 -19.766 -13.43 1 93.06 132 PHE B N 1
ATOM 3554 C CA . PHE B 1 132 ? 5.371 -19.25 -13.555 1 93.06 132 PHE B CA 1
ATOM 3555 C C . PHE B 1 132 ? 6.395 -20.375 -13.578 1 93.06 132 PHE B C 1
ATOM 3557 O O . PHE B 1 132 ? 7.289 -20.391 -14.422 1 93.06 132 PHE B O 1
ATOM 3564 N N . GLN B 1 133 ? 6.219 -21.297 -12.711 1 87.06 133 GLN B N 1
ATOM 3565 C CA . GLN B 1 133 ? 7.145 -22.406 -12.602 1 87.06 133 GLN B CA 1
ATOM 3566 C C . GLN B 1 133 ? 7.078 -23.297 -13.836 1 87.06 133 GLN B C 1
ATOM 3568 O O . GLN B 1 133 ? 8.094 -23.859 -14.258 1 87.06 133 GLN B O 1
ATOM 3573 N N . THR B 1 134 ? 5.914 -23.422 -14.375 1 87.06 134 THR B N 1
ATOM 3574 C CA . THR B 1 134 ? 5.727 -24.219 -15.578 1 87.06 134 THR B CA 1
ATOM 3575 C C . THR B 1 134 ? 6.402 -23.562 -16.781 1 87.06 134 THR B C 1
ATOM 3577 O O . THR B 1 134 ? 7.09 -24.234 -17.547 1 87.06 134 THR B O 1
ATOM 3580 N N . LEU B 1 135 ? 6.266 -22.281 -16.922 1 92.44 135 LEU B N 1
ATOM 3581 C CA . LEU B 1 135 ? 6.785 -21.547 -18.078 1 92.44 135 LEU B CA 1
ATOM 3582 C C . LEU B 1 135 ? 8.297 -21.375 -17.969 1 92.44 135 LEU B C 1
ATOM 3584 O O . LEU B 1 135 ? 9 -21.375 -18.984 1 92.44 135 LEU B O 1
ATOM 3588 N N . PHE B 1 136 ? 8.742 -21.203 -16.719 1 96.56 136 PHE B N 1
ATOM 3589 C CA . PHE B 1 136 ? 10.148 -20.891 -16.484 1 96.56 136 PHE B CA 1
ATOM 3590 C C . PHE B 1 136 ? 10.742 -21.812 -15.43 1 96.56 136 PHE B C 1
ATOM 3592 O O . PHE B 1 136 ? 11.156 -21.359 -14.359 1 96.56 136 PHE B O 1
ATOM 3599 N N . PRO B 1 137 ? 10.953 -23.031 -15.727 1 92.62 137 PRO B N 1
ATOM 3600 C CA . PRO B 1 137 ? 11.367 -24.031 -14.742 1 92.62 137 PRO B CA 1
ATOM 3601 C C . PRO B 1 137 ? 12.789 -23.797 -14.227 1 92.62 137 PRO B C 1
ATOM 3603 O O . PRO B 1 137 ? 13.141 -24.281 -13.148 1 92.62 137 PRO B O 1
ATOM 3606 N N . GLU B 1 138 ? 13.633 -23.078 -14.93 1 95.25 138 GLU B N 1
ATOM 3607 C CA . GLU B 1 138 ? 15.023 -22.875 -14.539 1 95.25 138 GLU B CA 1
ATOM 3608 C C . GLU B 1 138 ? 15.156 -21.703 -13.562 1 95.25 138 GLU B C 1
ATOM 3610 O O . GLU B 1 138 ? 16.219 -21.484 -13 1 95.25 138 GLU B O 1
ATOM 3615 N N . VAL B 1 139 ? 14.102 -20.922 -13.414 1 96.19 139 VAL B N 1
ATOM 3616 C CA . VAL B 1 139 ? 14.109 -19.812 -12.477 1 96.19 139 VAL B CA 1
ATOM 3617 C C . VAL B 1 139 ? 13.844 -20.312 -11.062 1 96.19 139 VAL B C 1
ATOM 3619 O O . VAL B 1 139 ? 12.984 -21.172 -10.852 1 96.19 139 VAL B O 1
ATOM 3622 N N . GLN B 1 140 ? 14.602 -19.875 -10.094 1 94.62 140 GLN B N 1
ATOM 3623 C CA . GLN B 1 140 ? 14.352 -20.188 -8.688 1 94.62 140 GLN B CA 1
ATOM 3624 C C . GLN B 1 140 ? 13.328 -19.219 -8.086 1 94.62 140 GLN B C 1
ATOM 3626 O O . GLN B 1 140 ? 13.688 -18.188 -7.52 1 94.62 140 GLN B O 1
ATOM 3631 N N . LEU B 1 141 ? 12.086 -19.625 -8.172 1 90.94 141 LEU B N 1
ATOM 3632 C CA . LEU B 1 141 ? 11 -18.766 -7.703 1 90.94 141 LEU B CA 1
ATOM 3633 C C . LEU B 1 141 ? 10.898 -18.797 -6.184 1 90.94 141 LEU B C 1
ATOM 3635 O O . LEU B 1 141 ? 10.82 -19.875 -5.586 1 90.94 141 LEU B O 1
ATOM 3639 N N . ASP B 1 142 ? 10.992 -17.656 -5.574 1 87.56 142 ASP B N 1
ATOM 3640 C CA . ASP B 1 142 ? 10.781 -17.484 -4.137 1 87.56 142 ASP B CA 1
ATOM 3641 C C . ASP B 1 142 ? 9.383 -16.953 -3.844 1 87.56 142 ASP B C 1
ATOM 3643 O O . ASP B 1 142 ? 9.141 -15.742 -3.926 1 87.56 142 ASP B O 1
ATOM 3647 N N . ILE B 1 143 ? 8.477 -17.75 -3.42 1 78 143 ILE B N 1
ATOM 3648 C CA . ILE B 1 143 ? 7.078 -17.375 -3.25 1 78 143 ILE B CA 1
ATOM 3649 C C . ILE B 1 143 ? 6.875 -16.734 -1.875 1 78 143 ILE B C 1
ATOM 3651 O O . ILE B 1 143 ? 5.773 -16.297 -1.546 1 78 143 ILE B O 1
ATOM 3655 N N . ASN B 1 144 ? 7.859 -16.594 -1.13 1 75.88 144 ASN B N 1
ATOM 3656 C CA . ASN B 1 144 ? 7.758 -15.977 0.19 1 75.88 144 ASN B CA 1
ATOM 3657 C C . ASN B 1 144 ? 8.219 -14.523 0.169 1 75.88 144 ASN B C 1
ATOM 3659 O O . ASN B 1 144 ? 7.84 -13.734 1.035 1 75.88 144 ASN B O 1
ATOM 3663 N N . ALA B 1 145 ? 9.031 -14.297 -0.758 1 84.31 145 ALA B N 1
ATOM 3664 C CA . ALA B 1 145 ? 9.672 -12.984 -0.773 1 84.31 145 ALA B CA 1
ATOM 3665 C C . ALA B 1 145 ? 8.711 -11.906 -1.285 1 84.31 145 ALA B C 1
ATOM 3667 O O . ALA B 1 145 ? 7.961 -12.141 -2.236 1 84.31 145 ALA B O 1
ATOM 3668 N N . LEU B 1 146 ? 8.711 -10.75 -0.64 1 89.06 146 LEU B N 1
ATOM 3669 C CA . LEU B 1 146 ? 8.023 -9.594 -1.208 1 89.06 146 LEU B CA 1
ATOM 3670 C C . LEU B 1 146 ? 8.719 -9.125 -2.482 1 89.06 146 LEU B C 1
ATOM 3672 O O . LEU B 1 146 ? 8.055 -8.734 -3.445 1 89.06 146 LEU B O 1
ATOM 3676 N N . TYR B 1 147 ? 10 -9.141 -2.447 1 93 147 TYR B N 1
ATOM 3677 C CA . TYR B 1 147 ? 10.828 -8.844 -3.609 1 93 147 TYR B CA 1
ATOM 3678 C C . TYR B 1 147 ? 12.18 -9.547 -3.508 1 93 147 TYR B C 1
ATOM 3680 O O . TYR B 1 147 ? 12.586 -9.953 -2.422 1 93 147 TYR B O 1
ATOM 3688 N N . VAL B 1 148 ? 12.82 -9.773 -4.652 1 93.56 148 VAL B N 1
ATOM 3689 C CA . VAL B 1 148 ? 14.125 -10.414 -4.785 1 93.56 148 VAL B CA 1
ATOM 3690 C C . VAL B 1 148 ? 15.031 -9.562 -5.668 1 93.56 148 VAL B C 1
ATOM 3692 O O . VAL B 1 148 ? 14.586 -9.008 -6.68 1 93.56 148 VAL B O 1
ATOM 3695 N N . ASP B 1 149 ? 16.203 -9.328 -5.207 1 95.12 149 ASP B N 1
ATOM 3696 C CA . ASP B 1 149 ? 17.25 -8.703 -6.004 1 95.12 149 ASP B CA 1
ATOM 3697 C C . ASP B 1 149 ? 18.375 -9.695 -6.297 1 95.12 149 ASP B C 1
ATOM 3699 O O . ASP B 1 149 ? 19.094 -10.109 -5.387 1 95.12 149 ASP B O 1
ATOM 3703 N N . ASP B 1 150 ? 18.438 -10.125 -7.531 1 96.69 150 ASP B N 1
ATOM 3704 C CA . ASP B 1 150 ? 19.5 -11.047 -7.945 1 96.69 150 ASP B CA 1
ATOM 3705 C C . ASP B 1 150 ? 20.281 -10.492 -9.133 1 96.69 150 ASP B C 1
ATOM 3707 O O . ASP B 1 150 ? 19.875 -10.633 -10.281 1 96.69 150 ASP B O 1
ATOM 3711 N N . ASP B 1 151 ? 21.5 -9.898 -8.883 1 95.12 151 ASP B N 1
ATOM 3712 C CA . ASP B 1 151 ? 22.391 -9.352 -9.898 1 95.12 151 ASP B CA 1
ATOM 3713 C C . ASP B 1 151 ? 21.719 -8.219 -10.672 1 95.12 151 ASP B C 1
ATOM 3715 O O . ASP B 1 151 ? 21.656 -8.242 -11.898 1 95.12 151 ASP B O 1
ATOM 3719 N N . ARG B 1 152 ? 20.984 -7.34 -10.047 1 94.75 152 ARG B N 1
ATOM 3720 C CA . ARG B 1 152 ? 20.359 -6.121 -10.562 1 94.75 152 ARG B CA 1
ATOM 3721 C C . ARG B 1 152 ? 19.078 -6.441 -11.336 1 94.75 152 ARG B C 1
ATOM 3723 O O . ARG B 1 152 ? 18.578 -5.602 -12.086 1 94.75 152 ARG B O 1
ATOM 3730 N N . ILE B 1 153 ? 18.688 -7.668 -11.203 1 98.12 153 ILE B N 1
ATOM 3731 C CA . ILE B 1 153 ? 17.344 -8.055 -11.617 1 98.12 153 ILE B CA 1
ATOM 3732 C C . ILE B 1 153 ? 16.438 -8.148 -10.391 1 98.12 153 ILE B C 1
ATOM 3734 O O . ILE B 1 153 ? 16.656 -8.984 -9.516 1 98.12 153 ILE B O 1
ATOM 3738 N N . ILE B 1 154 ? 15.5 -7.254 -10.336 1 98.12 154 ILE B N 1
ATOM 3739 C CA . ILE B 1 154 ? 14.656 -7.148 -9.148 1 98.12 154 ILE B CA 1
ATOM 3740 C C . ILE B 1 154 ? 13.227 -7.527 -9.508 1 98.12 154 ILE B C 1
ATOM 3742 O O . ILE B 1 154 ? 12.664 -7.023 -10.484 1 98.12 154 ILE B O 1
ATOM 3746 N N . THR B 1 155 ? 12.68 -8.461 -8.812 1 97.94 155 THR B N 1
ATOM 3747 C CA . THR B 1 155 ? 11.297 -8.883 -9.008 1 97.94 155 THR B CA 1
ATOM 3748 C C . THR B 1 155 ? 10.531 -8.836 -7.695 1 97.94 155 THR B C 1
ATOM 3750 O O . THR B 1 155 ? 11.117 -8.953 -6.617 1 97.94 155 THR B O 1
ATOM 3753 N N . SER B 1 156 ? 9.289 -8.562 -7.766 1 96 156 SER B N 1
ATOM 3754 C CA . SER B 1 156 ? 8.492 -8.484 -6.543 1 96 156 SER B CA 1
ATOM 3755 C C . SER B 1 156 ? 7.211 -9.305 -6.668 1 96 156 SER B C 1
ATOM 3757 O O . SER B 1 156 ? 6.809 -9.672 -7.77 1 96 156 SER B O 1
ATOM 3759 N N . ALA B 1 157 ? 6.656 -9.586 -5.492 1 91.81 157 ALA B N 1
ATOM 3760 C CA . ALA B 1 157 ? 5.312 -10.148 -5.422 1 91.81 157 ALA B CA 1
ATOM 3761 C C . ALA B 1 157 ? 4.273 -9.156 -5.949 1 91.81 157 ALA B C 1
ATOM 3763 O O . ALA B 1 157 ? 4.629 -8.141 -6.543 1 91.81 157 ALA B O 1
ATOM 3764 N N . GLY B 1 158 ? 3.096 -9.508 -5.789 1 84.25 158 GLY B N 1
ATOM 3765 C CA . GLY B 1 158 ? 2.031 -8.773 -6.457 1 84.25 158 GLY B CA 1
ATOM 3766 C C . GLY B 1 158 ? 1.574 -7.547 -5.684 1 84.25 158 GLY B C 1
ATOM 3767 O O . GLY B 1 158 ? 1.827 -7.434 -4.484 1 84.25 158 GLY B O 1
ATOM 3768 N N . THR B 1 159 ? 1.012 -6.594 -6.488 1 89.31 159 THR B N 1
ATOM 3769 C CA . THR B 1 159 ? 0.153 -5.477 -6.109 1 89.31 159 THR B CA 1
ATOM 3770 C C . THR B 1 159 ? 0.879 -4.535 -5.156 1 89.31 159 THR B C 1
ATOM 3772 O O . THR B 1 159 ? 1.747 -3.766 -5.574 1 89.31 159 THR B O 1
ATOM 3775 N N . ALA B 1 160 ? 0.616 -4.652 -3.789 1 91.12 160 ALA B N 1
ATOM 3776 C CA . ALA B 1 160 ? 1.163 -3.668 -2.859 1 91.12 160 ALA B CA 1
ATOM 3777 C C . ALA B 1 160 ? 2.639 -3.936 -2.582 1 91.12 160 ALA B C 1
ATOM 3779 O O . ALA B 1 160 ? 3.355 -3.059 -2.092 1 91.12 160 ALA B O 1
ATOM 3780 N N . ALA B 1 161 ? 3.135 -5.145 -2.91 1 92.5 161 ALA B N 1
ATOM 3781 C CA . ALA B 1 161 ? 4.555 -5.441 -2.736 1 92.5 161 ALA B CA 1
ATOM 3782 C C . ALA B 1 161 ? 5.414 -4.57 -3.648 1 92.5 161 ALA B C 1
ATOM 3784 O O . ALA B 1 161 ? 6.617 -4.422 -3.422 1 92.5 161 ALA B O 1
ATOM 3785 N N . ALA B 1 162 ? 4.781 -4.051 -4.711 1 96.25 162 ALA B N 1
ATOM 3786 C CA . ALA B 1 162 ? 5.484 -3.125 -5.594 1 96.25 162 ALA B CA 1
ATOM 3787 C C . ALA B 1 162 ? 5.98 -1.903 -4.824 1 96.25 162 ALA B C 1
ATOM 3789 O O . ALA B 1 162 ? 7.023 -1.338 -5.152 1 96.25 162 ALA B O 1
ATOM 3790 N N . LEU B 1 163 ? 5.191 -1.477 -3.822 1 94.62 163 LEU B N 1
ATOM 3791 C CA . LEU B 1 163 ? 5.605 -0.361 -2.98 1 94.62 163 LEU B CA 1
ATOM 3792 C C . LEU B 1 163 ? 6.926 -0.672 -2.277 1 94.62 163 LEU B C 1
ATOM 3794 O O . LEU B 1 163 ? 7.855 0.135 -2.311 1 94.62 163 LEU B O 1
ATOM 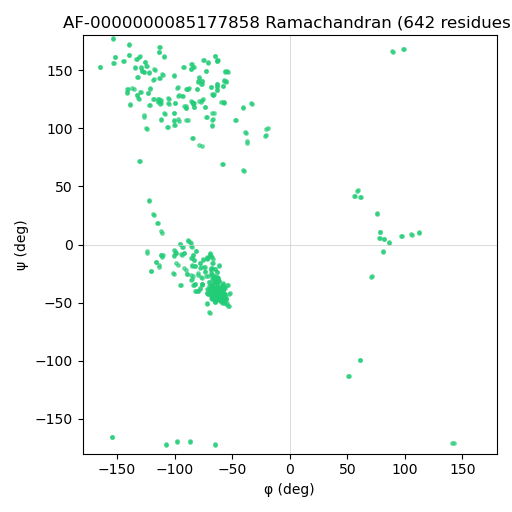3798 N N . ASP B 1 164 ? 7.016 -1.865 -1.725 1 90.5 164 ASP B N 1
ATOM 3799 C CA . ASP B 1 164 ? 8.219 -2.314 -1.032 1 90.5 164 ASP B CA 1
ATOM 3800 C C . ASP B 1 164 ? 9.414 -2.373 -1.986 1 90.5 164 ASP B C 1
ATOM 3802 O O . ASP B 1 164 ? 10.508 -1.912 -1.651 1 90.5 164 ASP B O 1
ATOM 3806 N N . CYS B 1 165 ? 9.172 -2.902 -3.104 1 95.44 165 CYS B N 1
ATOM 3807 C CA . CYS B 1 165 ? 10.227 -3.086 -4.098 1 95.44 165 CYS B CA 1
ATOM 3808 C C . CYS B 1 165 ? 10.773 -1.744 -4.57 1 95.44 165 CYS B C 1
ATOM 3810 O O . CYS B 1 165 ? 11.984 -1.549 -4.629 1 95.44 165 CYS B O 1
ATOM 3812 N N . CYS B 1 166 ? 9.867 -0.841 -4.891 1 96.94 166 CYS B N 1
ATOM 3813 C CA . CYS B 1 166 ? 10.297 0.471 -5.359 1 96.94 166 CYS B CA 1
ATOM 3814 C C . CYS B 1 166 ? 11.031 1.23 -4.266 1 96.94 166 CYS B C 1
ATOM 3816 O O . CYS B 1 166 ? 12.023 1.909 -4.535 1 96.94 166 CYS B O 1
ATOM 3818 N N . LEU B 1 167 ? 10.547 1.122 -3.025 1 91.81 167 LEU B N 1
ATOM 3819 C CA . LEU B 1 167 ? 11.234 1.763 -1.909 1 91.81 167 LEU B CA 1
ATOM 3820 C C . LEU B 1 167 ? 12.625 1.168 -1.715 1 91.81 167 LEU B C 1
ATOM 3822 O O . LEU B 1 167 ? 13.562 1.883 -1.365 1 91.81 167 LEU B O 1
ATOM 3826 N N . TYR B 1 168 ? 12.766 -0.139 -1.944 1 91.62 168 TYR B N 1
ATOM 3827 C CA . TYR B 1 168 ? 14.062 -0.798 -1.894 1 91.62 168 TYR B CA 1
ATOM 3828 C C . TYR B 1 168 ? 15.016 -0.202 -2.92 1 91.62 168 TYR B C 1
ATOM 3830 O O . TYR B 1 168 ? 16.172 0.099 -2.604 1 91.62 168 TYR B O 1
ATOM 3838 N N . ILE B 1 169 ? 14.555 0.038 -4.102 1 94.56 169 ILE B N 1
ATOM 3839 C CA . ILE B 1 169 ? 15.367 0.596 -5.176 1 94.56 169 ILE B CA 1
ATOM 3840 C C . ILE B 1 169 ? 15.82 2.008 -4.805 1 94.56 169 ILE B C 1
ATOM 3842 O O . ILE B 1 169 ? 16.984 2.359 -4.98 1 94.56 169 ILE B O 1
ATOM 3846 N N . ILE B 1 170 ? 14.914 2.793 -4.273 1 92.44 170 ILE B N 1
ATOM 3847 C CA . ILE B 1 170 ? 15.219 4.156 -3.85 1 92.44 170 ILE B CA 1
ATOM 3848 C C . ILE B 1 170 ? 16.25 4.129 -2.732 1 92.44 170 ILE B C 1
ATOM 3850 O O . ILE B 1 170 ? 17.188 4.93 -2.729 1 92.44 170 ILE B O 1
ATOM 3854 N N . ARG B 1 171 ? 16.062 3.174 -1.795 1 86.94 171 ARG B N 1
ATOM 3855 C CA . ARG B 1 171 ? 17 3.027 -0.686 1 86.94 171 ARG B CA 1
ATOM 3856 C C . ARG B 1 171 ? 18.406 2.697 -1.19 1 86.94 171 ARG B C 1
ATOM 3858 O O . ARG B 1 171 ? 19.391 3.262 -0.714 1 86.94 171 ARG B O 1
ATOM 3865 N N . GLN B 1 172 ? 18.484 1.828 -2.141 1 87 172 GLN B N 1
ATOM 3866 C CA . GLN B 1 172 ? 19.766 1.408 -2.697 1 87 172 GLN B CA 1
ATOM 3867 C C . GLN B 1 172 ? 20.469 2.568 -3.396 1 87 172 GLN B C 1
ATOM 3869 O O . GLN B 1 172 ? 21.703 2.695 -3.324 1 87 172 GLN B O 1
ATOM 3874 N N . ARG B 1 173 ? 19.719 3.408 -3.938 1 89.25 173 ARG B N 1
ATOM 3875 C CA . ARG B 1 173 ? 20.312 4.441 -4.785 1 89.25 173 ARG B CA 1
ATOM 3876 C C . ARG B 1 173 ? 20.562 5.723 -3.992 1 89.25 173 ARG B C 1
ATOM 3878 O O . ARG B 1 173 ? 21.547 6.414 -4.219 1 89.25 173 ARG B O 1
ATOM 3885 N N . PHE B 1 174 ? 19.641 5.988 -3.039 1 84 174 PHE B N 1
ATOM 3886 C CA . PHE B 1 174 ? 19.703 7.312 -2.434 1 84 174 PHE B CA 1
ATOM 3887 C C . PHE B 1 174 ? 19.844 7.211 -0.92 1 84 174 PHE B C 1
ATOM 3889 O O . PHE B 1 174 ? 19.938 8.227 -0.229 1 84 174 PHE B O 1
ATOM 3896 N N . GLY B 1 175 ? 19.766 6.008 -0.412 1 77.56 175 GLY B N 1
ATOM 3897 C CA . GLY B 1 175 ? 19.984 5.805 1.012 1 77.56 175 GLY B CA 1
ATOM 3898 C C . GLY B 1 175 ? 18.688 5.699 1.805 1 77.56 175 GLY B C 1
ATOM 3899 O O . GLY B 1 175 ? 17.609 6.016 1.293 1 77.56 175 GLY B O 1
ATOM 3900 N N . SER B 1 176 ? 18.844 5.273 3.039 1 74.94 176 SER B N 1
ATOM 3901 C CA . SER B 1 176 ? 17.719 4.973 3.914 1 74.94 176 SER B CA 1
ATOM 3902 C C . SER B 1 176 ? 16.984 6.246 4.328 1 74.94 176 SER B C 1
ATOM 3904 O O . SER B 1 176 ? 15.766 6.234 4.496 1 74.94 176 SER B O 1
ATOM 3906 N N . VAL B 1 177 ? 17.656 7.336 4.469 1 72.12 177 VAL B N 1
ATOM 3907 C CA . VAL B 1 177 ? 17.031 8.586 4.898 1 72.12 177 VAL B CA 1
ATOM 3908 C C . VAL B 1 177 ? 15.977 9.016 3.881 1 72.12 177 VAL B C 1
ATOM 3910 O O . VAL B 1 177 ? 14.836 9.312 4.246 1 72.12 177 VAL B O 1
ATOM 3913 N N . VAL B 1 178 ? 16.344 8.953 2.586 1 78.44 178 VAL B N 1
ATOM 3914 C CA . VAL B 1 178 ? 15.445 9.359 1.509 1 78.44 178 VAL B CA 1
ATOM 3915 C C . VAL B 1 178 ? 14.281 8.375 1.415 1 78.44 178 VAL B C 1
ATOM 3917 O O . VAL B 1 178 ? 13.117 8.781 1.345 1 78.44 178 VAL B O 1
ATOM 3920 N N . ALA B 1 179 ? 14.648 7.074 1.459 1 84.5 179 ALA B N 1
ATOM 3921 C CA . ALA B 1 179 ? 13.617 6.043 1.368 1 84.5 179 ALA B CA 1
ATOM 3922 C C . ALA B 1 179 ? 12.617 6.168 2.512 1 84.5 179 ALA B C 1
ATOM 3924 O O . ALA B 1 179 ? 11.406 6.035 2.303 1 84.5 179 ALA B O 1
ATOM 3925 N N . ASN B 1 180 ? 13.094 6.434 3.699 1 77.19 180 ASN B N 1
ATOM 3926 C CA . ASN B 1 180 ? 12.227 6.566 4.863 1 77.19 180 ASN B CA 1
ATOM 3927 C C . ASN B 1 180 ? 11.336 7.801 4.762 1 77.19 180 ASN B C 1
ATOM 3929 O O . ASN B 1 180 ? 10.172 7.77 5.16 1 77.19 180 ASN B O 1
ATOM 3933 N N . GLN B 1 181 ? 11.891 8.852 4.285 1 78.94 181 GLN B N 1
ATOM 3934 C CA . GLN B 1 181 ? 11.109 10.07 4.102 1 78.94 181 GLN B CA 1
ATOM 3935 C C . GLN B 1 181 ? 9.945 9.836 3.141 1 78.94 181 GLN B C 1
ATOM 3937 O O . GLN B 1 181 ? 8.82 10.25 3.418 1 78.94 181 GLN B O 1
ATOM 3942 N N . ILE B 1 182 ? 10.281 9.219 2.043 1 87.75 182 ILE B N 1
ATOM 3943 C CA . ILE B 1 182 ? 9.258 8.922 1.043 1 87.75 182 ILE B CA 1
ATOM 3944 C C . ILE B 1 182 ? 8.234 7.961 1.626 1 87.75 182 ILE B C 1
ATOM 3946 O O . ILE B 1 182 ? 7.023 8.164 1.469 1 8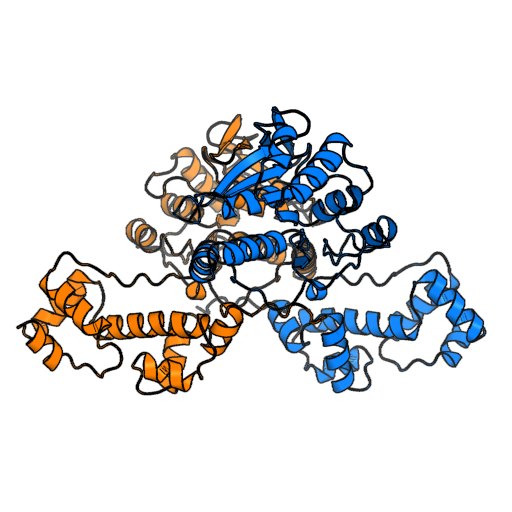7.75 182 ILE B O 1
ATOM 3950 N N . ALA B 1 183 ? 8.703 6.898 2.303 1 86.62 183 ALA B N 1
ATOM 3951 C CA . ALA B 1 183 ? 7.82 5.922 2.93 1 86.62 183 ALA B CA 1
ATOM 3952 C C . ALA B 1 183 ? 6.867 6.598 3.912 1 86.62 183 ALA B C 1
ATOM 3954 O O . ALA B 1 183 ? 5.676 6.285 3.941 1 86.62 183 ALA B O 1
ATOM 3955 N N . ARG B 1 184 ? 7.332 7.512 4.723 1 81.94 184 ARG B N 1
ATOM 3956 C CA . ARG B 1 184 ? 6.52 8.234 5.691 1 81.94 184 ARG B CA 1
ATOM 3957 C C . ARG B 1 184 ? 5.422 9.039 4.996 1 81.94 184 ARG B C 1
ATOM 3959 O O . ARG B 1 184 ? 4.27 9.039 5.441 1 81.94 184 ARG B O 1
ATOM 3966 N N . ARG B 1 185 ? 5.801 9.672 3.93 1 86.69 185 ARG B N 1
ATOM 3967 C CA . ARG B 1 185 ? 4.828 10.461 3.186 1 86.69 185 ARG B CA 1
ATOM 3968 C C . ARG B 1 185 ? 3.77 9.57 2.545 1 86.69 185 ARG B C 1
ATOM 3970 O O . ARG B 1 185 ? 2.609 9.969 2.422 1 86.69 185 ARG B O 1
ATOM 3977 N N . MET B 1 186 ? 4.176 8.312 2.211 1 91.06 186 MET B N 1
ATOM 3978 C CA . MET B 1 186 ? 3.268 7.336 1.614 1 91.06 186 MET B CA 1
ATOM 3979 C C . MET B 1 186 ? 2.465 6.609 2.689 1 91.06 186 MET B C 1
ATOM 3981 O O . MET B 1 186 ? 1.567 5.828 2.377 1 91.06 186 MET B O 1
ATOM 3985 N N . ILE B 1 187 ? 2.863 6.855 3.941 1 87.38 187 ILE B N 1
ATOM 3986 C CA . ILE B 1 187 ? 2.275 6.184 5.094 1 87.38 187 ILE B CA 1
ATOM 3987 C C . ILE B 1 187 ? 2.402 4.672 4.93 1 87.38 187 ILE B C 1
ATOM 3989 O O . ILE B 1 187 ? 1.435 3.934 5.133 1 87.38 187 ILE B O 1
ATOM 3993 N N . VAL B 1 188 ? 3.512 4.195 4.477 1 86.94 188 VAL B N 1
ATOM 3994 C CA . VAL B 1 188 ? 3.869 2.783 4.41 1 86.94 188 VAL B CA 1
ATOM 3995 C C . VAL B 1 188 ? 5.16 2.539 5.188 1 86.94 188 VAL B C 1
ATOM 3997 O O . VAL B 1 188 ? 6.02 3.418 5.266 1 86.94 188 VAL B O 1
ATOM 4000 N N . PRO B 1 189 ? 5.254 1.331 5.773 1 76.44 189 PRO B N 1
ATOM 4001 C CA . PRO B 1 189 ? 6.559 1.03 6.359 1 76.44 189 PRO B CA 1
ATOM 4002 C C . PRO B 1 189 ? 7.676 0.968 5.316 1 76.44 189 PRO B C 1
ATOM 4004 O O . PRO B 1 189 ? 7.473 0.436 4.223 1 76.44 189 PRO B O 1
ATOM 4007 N N . PRO B 1 190 ? 8.789 1.543 5.68 1 72 190 PRO B N 1
ATOM 4008 C CA . PRO B 1 190 ? 9.898 1.446 4.73 1 72 190 PRO B CA 1
ATOM 4009 C C . PRO B 1 190 ? 10.336 0.005 4.477 1 72 190 PRO B C 1
ATOM 4011 O O . PRO B 1 190 ? 10.875 -0.302 3.41 1 72 190 PRO B O 1
ATOM 4014 N N . HIS B 1 191 ? 10.125 -0.801 5.504 1 68.62 191 HIS B N 1
ATOM 4015 C CA . HIS B 1 191 ? 10.383 -2.232 5.402 1 68.62 191 HIS B CA 1
ATOM 4016 C C . HIS B 1 191 ? 9.289 -3.039 6.094 1 68.62 191 HIS B C 1
ATOM 4018 O O . HIS B 1 191 ? 8.961 -2.777 7.25 1 68.62 191 HIS B O 1
ATOM 4024 N N . ARG B 1 192 ? 8.664 -3.873 5.309 1 71.81 192 ARG B N 1
ATOM 4025 C CA . ARG B 1 192 ? 7.645 -4.746 5.875 1 71.81 192 ARG B CA 1
ATOM 4026 C C . ARG B 1 192 ? 8.25 -6.062 6.344 1 71.81 192 ARG B C 1
ATOM 4028 O O . ARG B 1 192 ? 9.102 -6.641 5.664 1 71.81 192 ARG B O 1
ATOM 4035 N N . GLU B 1 193 ? 7.832 -6.379 7.496 1 60.12 193 GLU B N 1
ATOM 4036 C CA . GLU B 1 193 ? 8.258 -7.68 8 1 60.12 193 GLU B CA 1
ATOM 4037 C C . GLU B 1 193 ? 7.477 -8.812 7.344 1 60.12 193 GLU B C 1
ATOM 4039 O O . GLU B 1 193 ? 6.297 -8.656 7.035 1 60.12 193 GLU B O 1
ATOM 4044 N N . GLY B 1 194 ? 8.203 -9.766 7.109 1 61.41 194 GLY B N 1
ATOM 4045 C CA 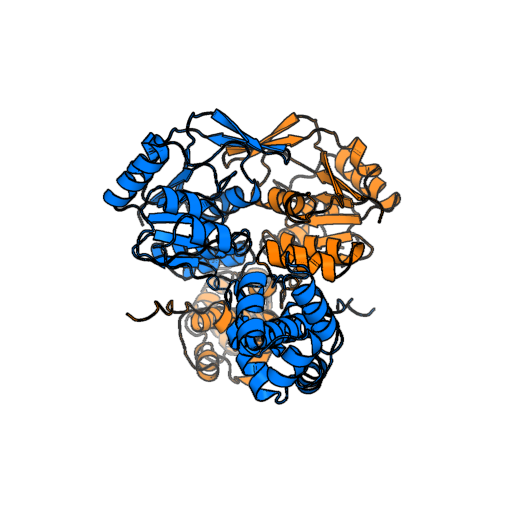. GLY B 1 194 ? 7.578 -10.945 6.535 1 61.41 194 GLY B CA 1
ATOM 4046 C C . GLY B 1 194 ? 7.531 -10.914 5.016 1 61.41 194 GLY B C 1
ATOM 4047 O O . GLY B 1 194 ? 7.895 -9.906 4.398 1 61.41 194 GLY B O 1
ATOM 4048 N N . GLY B 1 195 ? 7.25 -12.016 4.457 1 69.81 195 GLY B N 1
ATOM 4049 C CA . GLY B 1 195 ? 7.137 -12.164 3.016 1 69.81 195 GLY B CA 1
ATOM 4050 C C . GLY B 1 195 ? 5.707 -12.344 2.545 1 69.81 195 GLY B C 1
ATOM 4051 O O . GLY B 1 195 ? 4.766 -11.953 3.242 1 69.81 195 GLY B O 1
ATOM 4052 N N . GLN B 1 196 ? 5.547 -12.625 1.366 1 69.94 196 GLN B N 1
ATOM 4053 C CA . GLN B 1 196 ? 4.207 -12.781 0.813 1 69.94 196 GLN B CA 1
ATOM 4054 C C . GLN B 1 196 ? 3.553 -14.07 1.31 1 69.94 196 GLN B C 1
ATOM 4056 O O . GLN B 1 196 ? 2.344 -14.258 1.161 1 69.94 196 GLN B O 1
ATOM 4061 N N . ALA B 1 197 ? 4.344 -14.938 1.949 1 65 197 ALA B N 1
ATOM 4062 C CA . ALA B 1 197 ? 3.832 -16.234 2.379 1 65 197 ALA B CA 1
ATOM 4063 C C . ALA B 1 197 ? 2.59 -16.078 3.248 1 65 197 ALA B C 1
ATOM 4065 O O . ALA B 1 197 ? 1.693 -16.922 3.223 1 65 197 ALA B O 1
ATOM 4066 N N . GLN B 1 198 ? 2.627 -15.062 3.967 1 60.28 198 GLN B N 1
ATOM 4067 C CA . GLN B 1 198 ? 1.52 -14.844 4.895 1 60.28 198 GLN B CA 1
ATOM 4068 C C . GLN B 1 198 ? 0.232 -14.516 4.145 1 60.28 198 GLN B C 1
ATOM 4070 O O . GLN B 1 198 ? -0.858 -14.578 4.715 1 60.28 198 GLN B O 1
ATOM 4075 N N . PHE B 1 199 ? 0.294 -14.281 2.887 1 65.31 199 PHE B N 1
ATOM 4076 C CA . PHE B 1 199 ? -0.878 -13.852 2.135 1 65.31 199 PHE B CA 1
ATOM 4077 C C . PHE B 1 199 ? -1.349 -14.945 1.188 1 65.31 199 PHE B C 1
ATOM 4079 O O . PHE B 1 199 ? -2.385 -14.805 0.534 1 65.31 199 PHE B O 1
ATOM 4086 N N . ILE B 1 200 ? -0.539 -15.945 1.09 1 62.31 200 ILE B N 1
ATOM 4087 C CA . ILE B 1 200 ? -0.834 -17.016 0.154 1 62.31 200 ILE B CA 1
ATOM 4088 C C . ILE B 1 200 ? -2.082 -17.781 0.611 1 62.31 200 ILE B C 1
ATOM 4090 O O . ILE B 1 200 ? -2.15 -18.234 1.753 1 62.31 200 ILE B O 1
ATOM 4094 N N . GLU B 1 201 ? -3.068 -17.531 -0.327 1 58.31 201 GLU B N 1
ATOM 4095 C CA . GLU B 1 201 ? -4.246 -18.359 -0.07 1 58.31 201 GLU B CA 1
ATOM 4096 C C . GLU B 1 201 ? -3.947 -19.844 -0.292 1 58.31 201 GLU B C 1
ATOM 4098 O O . GLU B 1 201 ? -3.293 -20.203 -1.271 1 58.31 201 GLU B O 1
ATOM 4103 N N . GLN B 1 202 ? -3.873 -20.562 0.594 1 51.81 202 GLN B N 1
ATOM 4104 C CA . GLN B 1 202 ? -3.574 -21.984 0.414 1 51.81 202 GLN B CA 1
ATOM 4105 C C . GLN B 1 202 ? -4.816 -22.75 -0.03 1 51.81 202 GLN B C 1
ATOM 4107 O O . GLN B 1 202 ? -5.625 -23.156 0.8 1 51.81 202 GLN B O 1
ATOM 4112 N N . PRO B 1 203 ? -4.902 -22.641 -1.451 1 46.38 203 PRO B N 1
ATOM 4113 C CA . PRO B 1 203 ? -6.047 -23.453 -1.856 1 46.38 203 PRO B CA 1
ATOM 4114 C C . PRO B 1 203 ? -5.809 -24.953 -1.63 1 46.38 203 PRO B C 1
ATOM 4116 O O . PRO B 1 203 ? -4.727 -25.453 -1.93 1 46.38 203 PRO B O 1
ATOM 4119 N N . ILE B 1 204 ? -6.324 -25.5 -0.678 1 50.12 204 ILE B N 1
ATOM 4120 C CA . ILE B 1 204 ? -6.316 -26.969 -0.602 1 50.12 204 ILE B CA 1
ATOM 4121 C C . ILE B 1 204 ? -7.293 -27.531 -1.625 1 50.12 204 ILE B C 1
ATOM 4123 O O . ILE B 1 204 ? -8.461 -27.125 -1.675 1 50.12 204 ILE B O 1
ATOM 4127 N N . PRO B 1 205 ? -6.676 -28.188 -2.73 1 51.06 205 PRO B N 1
ATOM 4128 C CA . PRO B 1 205 ? -7.613 -28.781 -3.684 1 51.06 205 PRO B CA 1
ATOM 4129 C C . PRO B 1 205 ? -8.797 -29.469 -2.998 1 51.06 205 PRO B C 1
ATOM 4131 O O . PRO B 1 205 ? -8.602 -30.297 -2.098 1 51.06 205 PRO B O 1
ATOM 4134 N N . GLU B 1 206 ? -9.992 -29.016 -3.24 1 54.03 206 GLU B N 1
ATOM 4135 C CA . GLU B 1 206 ? -11.188 -29.609 -2.65 1 54.03 206 GLU B CA 1
ATOM 4136 C C . GLU B 1 206 ? -11.695 -30.781 -3.484 1 54.03 206 GLU B C 1
ATOM 4138 O O . GLU B 1 206 ? -12.312 -31.703 -2.953 1 54.03 206 GLU B O 1
ATOM 4143 N N . ASN B 1 207 ? -11.391 -30.766 -4.805 1 61.84 207 ASN B N 1
ATOM 4144 C CA . ASN B 1 207 ? -11.852 -31.828 -5.691 1 61.84 207 ASN B CA 1
ATOM 4145 C C . ASN B 1 207 ? -10.781 -32.188 -6.719 1 61.84 207 ASN B C 1
ATOM 4147 O O . ASN B 1 207 ? -10.023 -31.344 -7.168 1 61.84 207 ASN B O 1
ATOM 4151 N N . THR B 1 208 ? -10.5 -33.562 -6.859 1 65.56 208 THR B N 1
ATOM 4152 C CA . THR B 1 208 ? -9.57 -34.094 -7.855 1 65.56 208 THR B CA 1
ATOM 4153 C C . THR B 1 208 ? -10.312 -34.938 -8.891 1 65.56 208 THR B C 1
ATOM 4155 O O . THR B 1 208 ? -11.531 -35.094 -8.805 1 65.56 208 THR B O 1
ATOM 4158 N N . ARG B 1 209 ? -9.695 -35.312 -9.93 1 71.75 209 ARG B N 1
ATOM 4159 C CA . ARG B 1 209 ? -10.289 -36.156 -10.945 1 71.75 209 ARG B CA 1
ATOM 4160 C C . ARG B 1 209 ? -10.461 -37.594 -10.43 1 71.75 209 ARG B C 1
ATOM 4162 O O . ARG B 1 209 ? -11.164 -38.406 -11.039 1 71.75 209 ARG B O 1
ATOM 4169 N N . ASP B 1 210 ? -9.898 -37.906 -9.375 1 77.88 210 ASP B N 1
ATOM 4170 C CA . ASP B 1 210 ? -9.977 -39.219 -8.758 1 77.88 210 ASP B CA 1
ATOM 4171 C C . ASP B 1 210 ? -11.047 -39.25 -7.668 1 77.88 210 ASP B C 1
ATOM 4173 O O . ASP B 1 210 ? -10.867 -38.688 -6.59 1 77.88 210 ASP B O 1
ATOM 4177 N N . ALA B 1 211 ? -12.117 -39.938 -7.996 1 81.88 211 ALA B N 1
ATOM 4178 C CA . ALA B 1 211 ? -13.289 -39.969 -7.117 1 81.88 211 ALA B CA 1
ATOM 4179 C C . ALA B 1 211 ? -12.938 -40.562 -5.762 1 81.88 211 ALA B C 1
ATOM 4181 O O . ALA B 1 211 ? -13.453 -40.125 -4.73 1 81.88 211 ALA B O 1
ATOM 4182 N N . ARG B 1 212 ? -12.195 -41.562 -5.812 1 84.88 212 ARG B N 1
ATOM 4183 C CA . ARG B 1 212 ? -11.836 -42.219 -4.562 1 84.88 212 ARG B CA 1
ATOM 4184 C C . ARG B 1 212 ? -11 -41.281 -3.68 1 84.88 212 ARG B C 1
ATOM 4186 O O . ARG B 1 212 ? -11.172 -41.25 -2.459 1 84.88 212 ARG B O 1
ATOM 4193 N N . ILE B 1 213 ? -10.117 -40.562 -4.254 1 88.12 213 ILE B N 1
ATOM 4194 C CA . ILE B 1 213 ? -9.297 -39.594 -3.508 1 88.12 213 ILE B CA 1
ATOM 4195 C C . ILE B 1 213 ? -10.172 -38.469 -2.961 1 88.12 213 ILE B C 1
ATOM 4197 O O . ILE B 1 213 ? -9.961 -38 -1.842 1 88.12 213 ILE B O 1
ATOM 4201 N N . ASN B 1 214 ? -11.109 -38.094 -3.729 1 86.75 214 ASN B N 1
ATOM 4202 C CA . ASN B 1 214 ? -12.039 -37.062 -3.248 1 86.75 214 ASN B CA 1
ATOM 4203 C C . ASN B 1 214 ? -12.805 -37.531 -2.02 1 86.75 214 ASN B C 1
ATOM 4205 O O . ASN B 1 214 ? -13.047 -36.781 -1.09 1 86.75 214 ASN B O 1
ATOM 4209 N N . CYS B 1 215 ? -13.203 -38.812 -2.113 1 85.56 215 CYS B N 1
ATOM 4210 C CA . CYS B 1 215 ? -13.859 -39.375 -0.948 1 85.56 215 CYS B CA 1
ATOM 4211 C C . CYS B 1 215 ? -12.953 -39.312 0.274 1 85.56 215 CYS B C 1
ATOM 4213 O O . CYS B 1 215 ? -13.398 -39 1.373 1 85.56 215 CYS B O 1
ATOM 4215 N N . LEU B 1 216 ? -11.727 -39.656 0.027 1 89.69 216 LEU B N 1
ATOM 4216 C CA . LEU B 1 216 ? -10.766 -39.625 1.125 1 89.69 216 LEU B CA 1
ATOM 4217 C C . LEU B 1 216 ? -10.578 -38.188 1.651 1 89.69 216 LEU B C 1
ATOM 4219 O O . LEU B 1 216 ? -10.547 -37.969 2.865 1 89.69 216 LEU B O 1
ATOM 4223 N N . ILE B 1 217 ? -10.414 -37.25 0.772 1 87.75 217 ILE B N 1
ATOM 4224 C CA . ILE B 1 217 ? -10.25 -35.844 1.149 1 87.75 217 ILE B CA 1
ATOM 4225 C C . ILE B 1 217 ? -11.445 -35.375 1.985 1 87.75 217 ILE B C 1
ATOM 4227 O O . ILE B 1 217 ? -11.273 -34.75 3.018 1 87.75 217 ILE B O 1
ATOM 4231 N N . ASP B 1 218 ? -12.602 -35.781 1.569 1 85.62 218 ASP B N 1
ATOM 4232 C CA . ASP B 1 218 ? -13.812 -35.438 2.316 1 85.62 218 ASP B CA 1
ATOM 4233 C C . ASP B 1 218 ? -13.758 -36.031 3.73 1 85.62 218 ASP B C 1
ATOM 4235 O O . ASP B 1 218 ? -14.102 -35.344 4.699 1 85.62 218 ASP B O 1
ATOM 4239 N N . TYR B 1 219 ? -13.406 -37.25 3.713 1 88.94 219 TYR B N 1
ATOM 4240 C CA . TYR B 1 219 ? -13.266 -37.906 5 1 88.94 219 TYR B CA 1
ATOM 4241 C C . TYR B 1 219 ? -12.266 -37.188 5.887 1 88.94 219 TYR B C 1
ATOM 4243 O O . TYR B 1 219 ? -12.539 -36.906 7.059 1 88.94 219 TYR B O 1
ATOM 4251 N N . LEU B 1 220 ? -11.117 -36.875 5.383 1 90.38 220 LEU B N 1
ATOM 4252 C CA . LEU B 1 220 ? -10.047 -36.219 6.133 1 90.38 220 LEU B CA 1
ATOM 4253 C C . LEU B 1 220 ? -10.484 -34.844 6.633 1 90.38 220 LEU B C 1
ATOM 4255 O O . LEU B 1 220 ? -10.164 -34.469 7.758 1 90.38 220 LEU B O 1
ATOM 4259 N N . GLN B 1 221 ? -11.172 -34.125 5.848 1 87.81 221 GLN B N 1
ATOM 4260 C CA . GLN B 1 221 ? -11.656 -32.781 6.23 1 87.81 221 GLN B CA 1
ATOM 4261 C C . GLN B 1 221 ? -12.617 -32.875 7.414 1 87.81 221 GLN B C 1
ATOM 4263 O O . GLN B 1 221 ? -12.562 -32.062 8.328 1 87.81 221 GLN B O 1
ATOM 4268 N N . LYS B 1 222 ? -13.461 -33.906 7.371 1 88.5 222 LYS B N 1
ATOM 4269 C CA . LYS B 1 222 ? -14.453 -34.094 8.43 1 88.5 222 LYS B CA 1
ATOM 4270 C C . LYS B 1 222 ? -13.789 -34.594 9.711 1 88.5 222 LYS B C 1
ATOM 4272 O O . LYS B 1 222 ? -14.32 -34.406 10.805 1 88.5 222 LYS B O 1
ATOM 4277 N N . HIS B 1 223 ? -12.656 -35.188 9.508 1 91.88 223 HIS B N 1
ATOM 4278 C CA . HIS B 1 223 ? -11.984 -35.812 10.656 1 91.88 223 HIS B CA 1
ATOM 4279 C C . HIS B 1 223 ? -10.586 -35.219 10.836 1 91.88 223 HIS B C 1
ATOM 4281 O O . HIS B 1 223 ? -9.648 -35.938 11.188 1 91.88 223 HIS B O 1
ATOM 4287 N N . ILE B 1 224 ? -10.438 -33.969 10.609 1 91.5 224 ILE B N 1
ATOM 4288 C CA . ILE B 1 224 ? -9.133 -33.312 10.508 1 91.5 224 ILE B CA 1
ATOM 4289 C C . ILE B 1 224 ? -8.445 -33.344 11.867 1 91.5 224 ILE B C 1
ATOM 4291 O O . ILE B 1 224 ? -7.215 -33.375 11.953 1 91.5 224 ILE B O 1
ATOM 4295 N N . ARG B 1 225 ? -9.148 -33.375 12.922 1 92.06 225 ARG B N 1
ATOM 4296 C CA . ARG B 1 225 ? -8.633 -33.25 14.289 1 92.06 225 ARG B CA 1
ATOM 4297 C C . ARG B 1 225 ? -8.016 -34.562 14.742 1 92.06 225 ARG B C 1
ATOM 4299 O O . ARG B 1 225 ? -7.188 -34.594 15.656 1 92.06 225 ARG B O 1
ATOM 4306 N N . GLU B 1 226 ? -8.359 -35.625 14.117 1 91.19 226 GLU B N 1
ATOM 4307 C CA . GLU B 1 226 ? -7.957 -36.938 14.547 1 91.19 226 GLU B CA 1
ATOM 4308 C C . GLU B 1 226 ? -6.574 -37.312 14 1 91.19 226 GLU B C 1
ATOM 4310 O O . GLU B 1 226 ? -6.141 -36.781 12.984 1 91.19 226 GLU B O 1
ATOM 4315 N N . PRO B 1 227 ? -5.91 -38.125 14.766 1 89.81 227 PRO B N 1
ATOM 4316 C CA . PRO B 1 227 ? -4.688 -38.688 14.172 1 89.81 227 PRO B CA 1
ATOM 4317 C C . PRO B 1 227 ? -4.973 -39.656 13.031 1 89.81 227 PRO B C 1
ATOM 4319 O O . PRO B 1 227 ? -5.949 -40.406 13.078 1 89.81 227 PRO B O 1
ATOM 4322 N N . HIS B 1 228 ? -4.23 -39.5 11.977 1 91.69 228 HIS B N 1
ATOM 4323 C CA . HIS B 1 228 ? -4.422 -40.344 10.82 1 91.69 228 HIS B CA 1
ATOM 4324 C C . HIS B 1 228 ? -3.139 -41.094 10.477 1 91.69 228 HIS B C 1
ATOM 4326 O O . HIS B 1 228 ? -2.047 -40.531 10.531 1 91.69 228 HIS B O 1
ATOM 4332 N N . HIS B 1 229 ? -3.35 -42.375 10.234 1 89.81 229 HIS B N 1
ATOM 4333 C CA . HIS B 1 229 ? -2.27 -43.25 9.758 1 89.81 229 HIS B CA 1
ATOM 4334 C C . HIS B 1 229 ? -2.521 -43.719 8.328 1 89.81 229 HIS B C 1
ATOM 4336 O O . HIS B 1 229 ? -3.662 -44 7.961 1 89.81 229 HIS B O 1
ATOM 4342 N N . LEU B 1 230 ? -1.457 -43.812 7.621 1 90.06 230 LEU B N 1
ATOM 4343 C CA . LEU B 1 230 ? -1.578 -44.125 6.203 1 90.06 230 LEU B CA 1
ATOM 4344 C C . LEU B 1 230 ? -2.254 -45.469 6 1 90.06 230 LEU B C 1
ATOM 4346 O O . LEU B 1 230 ? -3.061 -45.625 5.082 1 90.06 230 LEU B O 1
ATOM 4350 N N . ASP B 1 231 ? -1.931 -46.438 6.902 1 90.5 231 ASP B N 1
ATOM 4351 C CA . ASP B 1 231 ? -2.494 -47.75 6.762 1 90.5 231 ASP B CA 1
ATOM 4352 C C . ASP B 1 231 ? -4.008 -47.75 6.949 1 90.5 231 ASP B C 1
ATOM 4354 O O . ASP B 1 231 ? -4.742 -48.375 6.184 1 90.5 231 ASP B O 1
ATOM 4358 N N . SER B 1 232 ? -4.43 -47.031 7.945 1 91 232 SER B N 1
ATOM 4359 C CA . SER B 1 232 ? -5.859 -46.906 8.219 1 91 232 SER B CA 1
ATOM 4360 C C . SER B 1 232 ? -6.582 -46.188 7.09 1 91 232 SER B C 1
ATOM 4362 O O . SER B 1 232 ? -7.691 -46.562 6.711 1 91 232 SER B O 1
ATOM 4364 N N . LEU B 1 233 ? -5.961 -45.188 6.512 1 92.75 233 LEU B N 1
ATOM 4365 C CA . LEU B 1 233 ? -6.559 -44.406 5.438 1 92.75 233 LEU B CA 1
ATOM 4366 C C . LEU B 1 233 ? -6.645 -45.219 4.152 1 92.75 233 LEU B C 1
ATOM 4368 O O . LEU B 1 233 ? -7.625 -45.125 3.41 1 92.75 233 LEU B O 1
ATOM 4372 N N . ALA B 1 234 ? -5.594 -46 3.945 1 92.31 234 ALA B N 1
ATOM 4373 C CA . ALA B 1 234 ? -5.598 -46.875 2.775 1 92.31 234 ALA B CA 1
ATOM 4374 C C . ALA B 1 234 ? -6.777 -47.844 2.82 1 92.31 234 ALA B C 1
ATOM 4376 O O . ALA B 1 234 ? -7.422 -48.094 1.798 1 92.31 234 ALA B O 1
ATOM 4377 N N . ALA B 1 235 ? -7.059 -48.312 4.047 1 89.06 235 ALA B N 1
ATOM 4378 C CA . ALA B 1 235 ? -8.18 -49.25 4.23 1 89.06 235 ALA B CA 1
ATOM 4379 C C . ALA B 1 235 ? -9.508 -48.562 3.939 1 89.06 235 ALA B C 1
ATOM 4381 O O . ALA B 1 235 ? -10.406 -49.156 3.352 1 89.06 235 ALA B O 1
ATOM 4382 N N . VAL B 1 236 ? -9.594 -47.312 4.262 1 85.69 236 VAL B N 1
ATOM 4383 C CA . VAL B 1 236 ? -10.812 -46.531 4.074 1 85.69 236 VAL B CA 1
ATOM 4384 C C . VAL B 1 236 ? -11.148 -46.438 2.59 1 85.69 236 VAL B C 1
ATOM 4386 O O . VAL B 1 236 ? -12.328 -46.438 2.215 1 85.69 236 VAL B O 1
ATOM 4389 N N . VAL B 1 237 ? -10.148 -46.406 1.705 1 89.38 237 VAL B N 1
ATOM 4390 C CA . VAL B 1 237 ? -10.398 -46.219 0.277 1 89.38 237 VAL B CA 1
ATOM 4391 C C . VAL B 1 237 ? -10.07 -47.531 -0.461 1 89.38 237 VAL B C 1
ATOM 4393 O O . VAL B 1 237 ? -9.914 -47.531 -1.684 1 89.38 237 VAL B O 1
ATOM 4396 N N . SER B 1 238 ? -9.836 -48.625 0.258 1 89.75 238 SER B N 1
ATOM 4397 C CA . SER B 1 238 ? -9.594 -49.969 -0.272 1 89.75 238 SER B CA 1
ATOM 4398 C C . SER B 1 238 ? -8.375 -49.969 -1.188 1 89.75 238 SER B C 1
ATOM 4400 O O . SER B 1 238 ? -8.438 -50.5 -2.297 1 89.75 238 SER B O 1
ATOM 4402 N N . MET B 1 239 ? -7.355 -49.375 -0.746 1 91.31 239 MET B N 1
ATOM 4403 C CA . MET B 1 239 ? -6.09 -49.375 -1.472 1 91.31 239 MET B CA 1
ATOM 4404 C C . MET B 1 239 ? -4.953 -49.875 -0.584 1 91.31 239 MET B C 1
ATOM 4406 O O . MET B 1 239 ? -5.09 -49.906 0.639 1 91.31 239 MET B O 1
ATOM 4410 N N . SER B 1 240 ? -3.885 -50.375 -1.235 1 92.38 240 SER B N 1
ATOM 4411 C CA . SER B 1 240 ? -2.648 -50.562 -0.486 1 92.38 240 SER B CA 1
ATOM 4412 C C . SER B 1 240 ? -2 -49.219 -0.146 1 92.38 240 SER B C 1
ATOM 4414 O O . SER B 1 240 ? -2.314 -48.188 -0.76 1 92.38 240 SER B O 1
ATOM 4416 N N . ARG B 1 241 ? -1.18 -49.25 0.911 1 91.88 241 ARG B N 1
ATOM 4417 C CA . ARG B 1 241 ? -0.456 -48.031 1.308 1 91.88 241 ARG B CA 1
ATOM 4418 C C . ARG B 1 241 ? 0.297 -47.438 0.125 1 91.88 241 ARG B C 1
ATOM 4420 O O . ARG B 1 241 ? 0.294 -46.219 -0.067 1 91.88 241 ARG B O 1
ATOM 4427 N N . ARG B 1 242 ? 0.916 -48.281 -0.664 1 92.12 242 ARG B N 1
ATOM 4428 C CA . ARG B 1 242 ? 1.7 -47.812 -1.809 1 92.12 242 ARG B CA 1
ATOM 4429 C C . ARG B 1 242 ? 0.807 -47.188 -2.865 1 92.12 242 ARG B C 1
ATOM 4431 O O . ARG B 1 242 ? 1.121 -46.125 -3.385 1 92.12 242 ARG B O 1
ATOM 4438 N N . THR B 1 243 ? -0.294 -47.812 -3.193 1 92.12 243 THR B N 1
ATOM 4439 C CA . THR B 1 243 ? -1.236 -47.344 -4.195 1 92.12 243 THR B CA 1
ATOM 4440 C C . THR B 1 243 ? -1.856 -46 -3.754 1 92.12 243 THR B C 1
ATOM 4442 O O . THR B 1 243 ? -1.97 -45.094 -4.547 1 92.12 243 THR B O 1
ATOM 4445 N N . LEU B 1 244 ? -2.244 -45.969 -2.479 1 93.19 244 LEU B N 1
ATOM 4446 C CA . LEU B 1 244 ? -2.82 -44.719 -1.957 1 93.19 244 LEU B CA 1
ATOM 4447 C C . LEU B 1 244 ? -1.838 -43.562 -2.094 1 93.19 244 LEU B C 1
ATOM 4449 O O . LEU B 1 244 ? -2.205 -42.5 -2.562 1 93.19 244 LEU B O 1
ATOM 4453 N N . THR B 1 245 ? -0.641 -43.781 -1.649 1 91.31 245 THR B N 1
ATOM 4454 C CA . THR B 1 245 ? 0.379 -42.719 -1.703 1 91.31 245 THR B CA 1
ATOM 4455 C C . THR B 1 245 ? 0.56 -42.219 -3.131 1 91.31 245 THR B C 1
ATOM 4457 O O . THR B 1 245 ? 0.577 -41 -3.367 1 91.31 245 THR B O 1
ATOM 4460 N N . ARG B 1 246 ? 0.593 -43.125 -4.055 1 89.06 246 ARG B N 1
ATOM 4461 C CA . ARG B 1 246 ? 0.794 -42.781 -5.457 1 89.06 246 ARG B CA 1
ATOM 4462 C C . ARG B 1 246 ? -0.399 -42 -6.004 1 89.06 246 ARG B C 1
ATOM 4464 O O . ARG B 1 246 ? -0.23 -40.938 -6.633 1 89.06 246 ARG B O 1
ATOM 4471 N N . HIS B 1 247 ? -1.604 -42.438 -5.762 1 88.5 247 HIS B N 1
ATOM 4472 C CA . HIS B 1 247 ? -2.822 -41.812 -6.262 1 88.5 247 HIS B CA 1
ATOM 4473 C C . HIS B 1 247 ? -3.029 -40.438 -5.633 1 88.5 247 HIS B C 1
ATOM 4475 O O . HIS B 1 247 ? -3.459 -39.5 -6.309 1 88.5 247 HIS B O 1
ATOM 4481 N N . PHE B 1 248 ? -2.723 -40.406 -4.398 1 88.88 248 PHE B N 1
ATOM 4482 C CA . PHE B 1 248 ? -2.932 -39.156 -3.695 1 88.88 248 PHE B CA 1
ATOM 4483 C C . PHE B 1 248 ? -1.987 -38.062 -4.215 1 88.88 248 PHE B C 1
ATOM 4485 O O . PHE B 1 248 ? -2.406 -36.938 -4.469 1 88.88 248 PHE B O 1
ATOM 4492 N N . ILE B 1 249 ? -0.765 -38.406 -4.371 1 83.06 249 ILE B N 1
ATOM 4493 C CA . ILE B 1 249 ? 0.217 -37.469 -4.895 1 83.06 249 ILE B CA 1
ATOM 4494 C C . ILE B 1 249 ? -0.167 -37.062 -6.316 1 83.06 249 ILE B C 1
ATOM 4496 O O . ILE B 1 249 ? -0.102 -35.875 -6.668 1 83.06 249 ILE B O 1
ATOM 4500 N N . LYS B 1 250 ? -0.548 -38.031 -7.07 1 78 250 LYS B N 1
ATOM 4501 C CA . LYS B 1 250 ? -0.972 -37.75 -8.438 1 78 250 LYS B CA 1
ATOM 4502 C C . LYS B 1 250 ? -2.152 -36.781 -8.453 1 78 250 LYS B C 1
ATOM 4504 O O . LYS B 1 250 ? -2.205 -35.875 -9.289 1 78 250 LYS B O 1
ATOM 4509 N N . ALA B 1 251 ? -3.068 -36.969 -7.535 1 76.88 251 ALA B N 1
ATOM 4510 C CA . ALA B 1 251 ? -4.312 -36.219 -7.508 1 76.88 251 ALA B CA 1
ATOM 4511 C C . ALA B 1 251 ? -4.094 -34.812 -6.902 1 76.88 251 ALA B C 1
ATOM 4513 O O . ALA B 1 251 ? -4.691 -33.844 -7.352 1 76.88 251 ALA B O 1
ATOM 4514 N N . THR B 1 252 ? -3.266 -34.75 -5.84 1 76.25 252 THR B N 1
ATOM 4515 C CA . THR B 1 252 ? -3.217 -33.5 -5.066 1 76.25 252 THR B CA 1
ATOM 4516 C C . THR B 1 252 ? -1.853 -32.844 -5.211 1 76.25 252 THR B C 1
ATOM 4518 O O . THR B 1 252 ? -1.695 -31.656 -4.871 1 76.25 252 THR B O 1
ATOM 4521 N N . GLY B 1 253 ? -0.871 -33.594 -5.641 1 72 253 GLY B N 1
ATOM 4522 C CA . GLY B 1 253 ? 0.48 -33.062 -5.758 1 72 253 GLY B CA 1
ATOM 4523 C C . GLY B 1 253 ? 1.274 -33.156 -4.469 1 72 253 GLY B C 1
ATOM 4524 O O . GLY B 1 253 ? 2.445 -32.781 -4.426 1 72 253 GLY B O 1
ATOM 4525 N N . MET B 1 254 ? 0.668 -33.719 -3.439 1 77.56 254 MET B N 1
ATOM 4526 C CA . MET B 1 254 ? 1.368 -33.812 -2.162 1 77.56 254 MET B CA 1
ATOM 4527 C C . MET B 1 254 ? 1.021 -35.125 -1.45 1 77.56 254 MET B C 1
ATOM 4529 O O . MET B 1 254 ? 0.044 -35.781 -1.804 1 77.56 254 MET B O 1
ATOM 4533 N N . SER B 1 255 ? 1.869 -35.562 -0.536 1 86.19 255 SER B N 1
ATOM 4534 C CA . SER B 1 255 ? 1.575 -36.719 0.277 1 86.19 255 SER B CA 1
ATOM 4535 C C . SER B 1 255 ? 0.375 -36.469 1.187 1 86.19 255 SER B C 1
ATOM 4537 O O . SER B 1 255 ? -0.013 -35.344 1.418 1 86.19 255 SER B O 1
ATOM 4539 N N . VAL B 1 256 ? -0.164 -37.5 1.673 1 87.88 256 VAL B N 1
ATOM 4540 C CA . VAL B 1 256 ? -1.283 -37.406 2.604 1 87.88 256 VAL B CA 1
ATOM 4541 C C . VAL B 1 256 ? -0.866 -36.625 3.832 1 87.88 256 VAL B C 1
ATOM 4543 O O . VAL B 1 256 ? -1.613 -35.75 4.297 1 87.88 256 VAL B O 1
ATOM 4546 N N . ALA B 1 257 ? 0.323 -36.875 4.297 1 86.81 257 ALA B N 1
ATOM 4547 C CA . ALA B 1 257 ? 0.826 -36.188 5.484 1 86.81 257 ALA B CA 1
ATOM 4548 C C . ALA B 1 257 ? 0.966 -34.688 5.23 1 86.81 257 ALA B C 1
ATOM 4550 O O . ALA B 1 257 ? 0.565 -33.875 6.066 1 86.81 257 ALA B O 1
ATOM 4551 N N . ASP B 1 258 ? 1.501 -34.344 4.105 1 85.19 258 ASP B N 1
ATOM 4552 C CA . ASP B 1 258 ? 1.663 -32.938 3.744 1 85.19 258 ASP B CA 1
ATOM 4553 C C . ASP B 1 258 ? 0.308 -32.25 3.594 1 85.19 258 ASP B C 1
ATOM 4555 O O . ASP B 1 258 ? 0.142 -31.109 4.004 1 85.19 258 ASP B O 1
ATOM 4559 N N . TRP B 1 259 ? -0.539 -32.969 2.947 1 85 259 TRP B N 1
ATOM 4560 C CA . TRP B 1 259 ? -1.884 -32.438 2.768 1 85 259 TRP B CA 1
ATOM 4561 C C . TRP B 1 259 ? -2.545 -32.156 4.113 1 85 259 TRP B C 1
ATOM 4563 O O . TRP B 1 259 ? -3.137 -31.094 4.316 1 85 259 TRP B O 1
ATOM 4573 N N . LEU B 1 260 ? -2.455 -33.156 4.969 1 88.94 260 LEU B N 1
ATOM 4574 C CA . LEU B 1 260 ? -3.023 -33 6.305 1 88.94 260 LEU B CA 1
ATOM 4575 C C . LEU B 1 260 ? -2.451 -31.766 7.008 1 88.94 260 LEU B C 1
ATOM 4577 O O . LEU B 1 260 ? -3.199 -30.969 7.578 1 88.94 260 LEU B O 1
ATOM 4581 N N . THR B 1 261 ? -1.193 -31.672 6.926 1 88.12 261 THR B N 1
ATOM 4582 C CA . THR B 1 261 ? -0.536 -30.531 7.559 1 88.12 261 THR B CA 1
ATOM 4583 C C . THR B 1 261 ? -1.014 -29.219 6.945 1 88.12 261 THR B C 1
ATOM 4585 O O . THR B 1 261 ? -1.346 -28.266 7.664 1 88.12 261 THR B O 1
ATOM 4588 N N . ALA B 1 262 ? -1.083 -29.156 5.656 1 83.44 262 ALA B N 1
ATOM 4589 C CA . ALA B 1 262 ? -1.525 -27.953 4.949 1 83.44 262 ALA B CA 1
ATOM 4590 C C . ALA B 1 262 ? -2.957 -27.594 5.328 1 83.44 262 ALA B C 1
ATOM 4592 O O . ALA B 1 262 ? -3.262 -26.422 5.578 1 83.44 262 ALA B O 1
ATOM 4593 N N . GLU B 1 263 ? -3.768 -28.609 5.352 1 86.25 263 GLU B N 1
ATOM 4594 C CA . GLU B 1 263 ? -5.168 -28.391 5.695 1 86.25 263 GLU B CA 1
ATOM 4595 C C . GLU B 1 263 ? -5.316 -27.938 7.145 1 86.25 263 GLU B C 1
ATOM 4597 O O . GLU B 1 263 ? -6.105 -27.031 7.438 1 86.25 263 GLU B O 1
ATOM 4602 N N . ARG B 1 264 ? -4.59 -28.594 7.973 1 90.44 264 ARG B N 1
ATOM 4603 C CA . ARG B 1 264 ? -4.629 -28.203 9.375 1 90.44 264 ARG B CA 1
ATOM 4604 C C . ARG B 1 264 ? -4.16 -26.766 9.555 1 90.44 264 ARG B C 1
ATOM 4606 O O . ARG B 1 264 ? -4.777 -26 10.297 1 90.44 264 ARG B O 1
ATOM 4613 N N . LEU B 1 265 ? -3.113 -26.406 8.883 1 87.94 265 LEU B N 1
ATOM 4614 C CA . LEU B 1 265 ? -2.613 -25.031 8.945 1 87.94 265 LEU B CA 1
ATOM 4615 C C . LEU B 1 265 ? -3.633 -24.062 8.367 1 87.94 265 LEU B C 1
ATOM 4617 O O . LEU B 1 265 ? -3.852 -22.984 8.93 1 87.94 265 LEU B O 1
ATOM 4621 N N . ARG B 1 266 ? -4.207 -24.422 7.32 1 81.75 266 ARG B N 1
ATOM 4622 C CA . ARG B 1 266 ? -5.238 -23.594 6.707 1 81.75 266 ARG B CA 1
ATOM 4623 C C . ARG B 1 266 ? -6.391 -23.344 7.68 1 81.75 266 ARG B C 1
ATOM 4625 O O . ARG B 1 266 ? -6.828 -22.203 7.855 1 81.75 266 ARG B O 1
ATOM 4632 N N . ARG B 1 267 ? -6.855 -24.344 8.273 1 85.5 267 ARG B N 1
ATOM 4633 C CA . ARG B 1 267 ? -7.949 -24.234 9.234 1 85.5 267 ARG B CA 1
ATOM 4634 C C . ARG B 1 267 ? -7.535 -23.391 10.438 1 85.5 267 ARG B C 1
ATOM 4636 O O . ARG B 1 267 ? -8.352 -22.656 10.992 1 85.5 267 ARG B O 1
ATOM 4643 N N . SER B 1 268 ? -6.332 -23.609 10.789 1 89.94 268 SER B N 1
ATOM 4644 C CA . SER B 1 268 ? -5.852 -22.812 11.914 1 89.94 268 SER B CA 1
ATOM 4645 C C . SER B 1 268 ? -5.891 -21.328 11.594 1 89.94 268 SER B C 1
ATOM 4647 O O . SER B 1 268 ? -6.184 -20.5 12.461 1 89.94 268 SER B O 1
ATOM 4649 N N . GLN B 1 269 ? -5.594 -20.969 10.391 1 83.88 269 GLN B N 1
ATOM 4650 C CA . GLN B 1 269 ? -5.699 -19.578 9.961 1 83.88 269 GLN B CA 1
ATOM 4651 C C . GLN B 1 269 ? -7.105 -19.031 10.203 1 83.88 269 GLN B C 1
ATOM 4653 O O . GLN B 1 269 ? -7.27 -17.938 10.742 1 83.88 269 GLN B O 1
ATOM 4658 N N . ILE B 1 270 ? -8.023 -19.812 9.82 1 77.25 270 ILE B N 1
ATOM 4659 C CA . ILE B 1 270 ? -9.422 -19.422 9.945 1 77.25 270 ILE B CA 1
ATOM 4660 C C . ILE B 1 270 ? -9.766 -19.203 11.422 1 77.25 270 ILE B C 1
ATOM 4662 O O . ILE B 1 270 ? -10.391 -18.188 11.773 1 77.25 270 ILE B O 1
ATOM 4666 N N . LEU B 1 271 ? -9.312 -20.078 12.219 1 85.06 271 LEU B N 1
ATOM 4667 C CA . LEU B 1 271 ? -9.594 -19.984 13.641 1 85.06 271 LEU B CA 1
ATOM 4668 C C . LEU B 1 271 ? -8.906 -18.766 14.258 1 85.06 271 LEU B C 1
ATOM 4670 O O . LEU B 1 271 ? -9.492 -18.078 15.102 1 85.06 271 LEU B O 1
ATOM 4674 N N . LEU B 1 272 ? -7.684 -18.562 13.789 1 85.44 272 LEU B N 1
ATOM 4675 C CA . LEU B 1 272 ? -6.91 -17.438 14.305 1 85.44 272 LEU B CA 1
ATOM 4676 C C . LEU B 1 272 ? -7.559 -16.109 13.922 1 85.44 272 LEU B C 1
ATOM 4678 O O . LEU B 1 272 ? -7.543 -15.156 14.703 1 85.44 272 LEU B O 1
ATOM 4682 N N . GLU B 1 273 ? -8.062 -16.078 12.758 1 77.56 273 GLU B N 1
ATOM 4683 C CA . GLU B 1 273 ? -8.641 -14.852 12.234 1 77.56 273 GLU B CA 1
ATOM 4684 C C . GLU B 1 273 ? -10.023 -14.602 12.828 1 77.56 273 GLU B C 1
ATOM 4686 O O . GLU B 1 273 ? -10.484 -13.461 12.898 1 77.56 273 GLU B O 1
ATOM 4691 N N . ALA B 1 274 ? -10.766 -15.625 13.219 1 72.94 274 ALA B N 1
ATOM 4692 C CA . ALA B 1 274 ? -12.172 -15.539 13.633 1 72.94 274 ALA B CA 1
ATOM 4693 C C . ALA B 1 274 ? -12.281 -15.266 15.133 1 72.94 274 ALA B C 1
ATOM 4695 O O . ALA B 1 274 ? -13.297 -14.75 15.602 1 72.94 274 ALA B O 1
ATOM 4696 N N . GLY B 1 275 ? -11.234 -15.672 15.898 1 75.81 275 GLY B N 1
ATOM 4697 C CA . GLY B 1 275 ? -11.484 -15.578 17.328 1 75.81 275 GLY B CA 1
ATOM 4698 C C . GLY B 1 275 ? -10.219 -15.43 18.141 1 75.81 275 GLY B C 1
ATOM 4699 O O . GLY B 1 275 ? -9.172 -15.023 17.625 1 75.81 275 GLY B O 1
ATOM 4700 N N . ASP B 1 276 ? -10.445 -15.664 19.484 1 82.06 276 ASP B N 1
ATOM 4701 C CA . ASP B 1 276 ? -9.375 -15.414 20.453 1 82.06 276 ASP B CA 1
ATOM 4702 C C . ASP B 1 276 ? -8.984 -16.703 21.172 1 82.06 276 ASP B C 1
ATOM 4704 O O . ASP B 1 276 ? -8.5 -16.656 22.312 1 82.06 276 ASP B O 1
ATOM 4708 N N . LEU B 1 277 ? -9.234 -17.812 20.484 1 89.06 277 LEU B N 1
ATOM 4709 C CA . LEU B 1 277 ? -8.82 -19.062 21.094 1 89.06 277 LEU B CA 1
ATOM 4710 C C . LEU B 1 277 ? -7.32 -19.062 21.391 1 89.06 277 LEU B C 1
ATOM 4712 O O . LEU B 1 277 ? -6.527 -18.562 20.594 1 89.06 277 LEU B O 1
ATOM 4716 N N . PRO B 1 278 ? -7.043 -19.562 22.594 1 93.25 278 PRO B N 1
ATOM 4717 C CA . PRO B 1 278 ? -5.609 -19.719 22.828 1 93.25 278 PRO B CA 1
ATOM 4718 C C . PRO B 1 278 ? -4.91 -20.531 21.734 1 93.25 278 PRO B C 1
ATOM 4720 O O . PRO B 1 278 ? -5.504 -21.438 21.172 1 93.25 278 PRO B O 1
ATOM 4723 N N . ILE B 1 279 ? -3.709 -20.203 21.516 1 94.12 279 ILE B N 1
ATOM 4724 C CA . ILE B 1 279 ? -2.947 -20.812 20.438 1 94.12 279 ILE B CA 1
ATOM 4725 C C . ILE B 1 279 ? -2.916 -22.328 20.625 1 94.12 279 ILE B C 1
ATOM 4727 O O . ILE B 1 279 ? -3.014 -23.078 19.641 1 94.12 279 ILE B O 1
ATOM 4731 N N . GLU B 1 280 ? -2.816 -22.75 21.922 1 94.31 280 GLU B N 1
ATOM 4732 C CA . GLU B 1 280 ? -2.803 -24.172 22.219 1 94.31 280 GLU B CA 1
ATOM 4733 C C . GLU B 1 280 ? -4.117 -24.844 21.812 1 94.31 280 GLU B C 1
ATOM 4735 O O . GLU B 1 280 ? -4.121 -25.953 21.297 1 94.31 280 GLU B O 1
ATOM 4740 N N . SER B 1 281 ? -5.141 -24.109 22 1 94.69 281 SER B N 1
ATOM 4741 C CA . SER B 1 281 ? -6.457 -24.625 21.625 1 94.69 281 SER B CA 1
ATOM 4742 C C . SER B 1 281 ? -6.629 -24.688 20.109 1 94.69 281 SER B C 1
ATOM 4744 O O . SER B 1 281 ? -7.234 -25.625 19.594 1 94.69 281 SER B O 1
ATOM 4746 N N . VAL B 1 282 ? -6.172 -23.672 19.422 1 94.94 282 VAL B N 1
ATOM 4747 C CA . VAL B 1 282 ? -6.215 -23.672 17.969 1 94.94 282 VAL B CA 1
ATOM 4748 C C . VAL B 1 282 ? -5.477 -24.891 17.438 1 94.94 282 VAL B C 1
ATOM 4750 O O . VAL B 1 282 ? -5.996 -25.625 16.578 1 94.94 282 VAL B O 1
ATOM 4753 N N . ALA B 1 283 ? -4.293 -25.156 18 1 95.25 283 ALA B N 1
ATOM 4754 C CA . ALA B 1 283 ? -3.484 -26.297 17.578 1 95.25 283 ALA B CA 1
ATOM 4755 C C . ALA B 1 283 ? -4.254 -27.609 17.75 1 95.25 283 ALA B C 1
ATOM 4757 O O . ALA B 1 283 ? -4.289 -28.438 16.828 1 95.25 283 ALA B O 1
ATOM 4758 N N . GLU B 1 284 ? -4.91 -27.703 18.875 1 93.19 284 GLU B N 1
ATOM 4759 C CA . GLU B 1 284 ? -5.66 -28.922 19.188 1 93.19 284 GLU B CA 1
ATOM 4760 C C . GLU B 1 284 ? -6.859 -29.078 18.266 1 93.19 284 GLU B C 1
ATOM 4762 O O . GLU B 1 284 ? -7.125 -30.172 17.766 1 93.19 284 GLU B O 1
ATOM 4767 N N . GLN B 1 285 ? -7.477 -28.047 17.953 1 92.69 285 GLN B N 1
ATOM 4768 C CA . GLN B 1 285 ? -8.719 -28.078 17.188 1 92.69 285 GLN B CA 1
ATOM 4769 C C . GLN B 1 285 ? -8.445 -28.438 15.727 1 92.69 285 GLN B C 1
ATOM 4771 O O . GLN B 1 285 ? -9.312 -28.984 15.047 1 92.69 285 GLN B O 1
ATOM 4776 N N . VAL B 1 286 ? -7.266 -28.109 15.352 1 93.25 286 VAL B N 1
ATOM 4777 C CA . VAL B 1 286 ? -7.004 -28.391 13.945 1 93.25 286 VAL B CA 1
ATOM 4778 C C . VAL B 1 286 ? -6.242 -29.703 13.812 1 93.25 286 VAL B C 1
ATOM 4780 O O . VAL B 1 286 ? -5.996 -30.172 12.695 1 93.25 286 VAL B O 1
ATOM 4783 N N . GLY B 1 287 ? -5.789 -30.344 14.914 1 93.25 287 GLY B N 1
ATOM 4784 C CA . GLY B 1 287 ? -5.312 -31.719 14.859 1 93.25 287 GLY B CA 1
ATOM 4785 C C . GLY B 1 287 ? -3.822 -31.844 15.102 1 93.25 287 GLY B C 1
ATOM 4786 O O . GLY B 1 287 ? -3.232 -32.906 14.852 1 93.25 287 GLY B O 1
ATOM 4787 N N . PHE B 1 288 ? -3.221 -30.766 15.539 1 93.44 288 PHE B N 1
ATOM 4788 C CA . PHE B 1 288 ? -1.819 -30.906 15.914 1 93.44 288 PHE B CA 1
ATOM 4789 C C . PHE B 1 288 ? -1.692 -31.516 17.312 1 93.44 288 PHE B C 1
ATOM 4791 O O . PHE B 1 288 ? -2.477 -31.188 18.203 1 93.44 288 PHE B O 1
ATOM 4798 N N . LEU B 1 289 ? -0.681 -32.406 17.438 1 87.31 289 LEU B N 1
ATOM 4799 C CA . LEU B 1 289 ? -0.469 -33.062 18.719 1 87.31 289 LEU B CA 1
ATOM 4800 C C . LEU B 1 289 ? 0.278 -32.156 19.688 1 87.31 289 LEU B C 1
ATOM 4802 O O . LEU B 1 289 ? 0.162 -32.312 20.906 1 87.31 289 LEU B O 1
ATOM 4806 N N . SER B 1 290 ? 1.039 -31.25 19.125 1 92 290 SER B N 1
ATOM 4807 C CA . SER B 1 290 ? 1.858 -30.344 19.922 1 92 290 SER B CA 1
ATOM 4808 C C . SER B 1 290 ? 1.766 -28.906 19.422 1 92 290 SER B C 1
ATOM 4810 O O . SER B 1 290 ? 1.915 -28.656 18.219 1 92 290 SER B O 1
ATOM 4812 N N . ALA B 1 291 ? 1.587 -28.031 20.422 1 93.56 291 ALA B N 1
ATOM 4813 C CA . ALA B 1 291 ? 1.577 -26.609 20.078 1 93.56 291 ALA B CA 1
ATOM 4814 C C . ALA B 1 291 ? 2.939 -26.172 19.547 1 93.56 291 ALA B C 1
ATOM 4816 O O . ALA B 1 291 ? 3.027 -25.266 18.719 1 93.56 291 ALA B O 1
ATOM 4817 N N . VAL B 1 292 ? 3.887 -26.828 20.031 1 92.5 292 VAL B N 1
ATOM 4818 C CA . VAL B 1 292 ? 5.242 -26.5 19.594 1 92.5 292 VAL B CA 1
ATOM 4819 C C . VAL B 1 292 ? 5.398 -26.812 18.109 1 92.5 292 VAL B C 1
ATOM 4821 O O . VAL B 1 292 ? 5.871 -25.969 17.344 1 92.5 292 VAL B O 1
ATOM 4824 N N . THR B 1 293 ? 4.992 -28 17.75 1 92.31 293 THR B N 1
ATOM 4825 C CA . THR B 1 293 ? 5.07 -28.406 16.344 1 92.31 293 THR B CA 1
ATOM 4826 C C . THR B 1 293 ? 4.195 -27.516 15.469 1 92.31 293 THR B C 1
ATOM 4828 O O . THR B 1 293 ? 4.598 -27.141 14.367 1 92.31 293 THR B O 1
ATOM 4831 N N . TYR B 1 294 ? 3.062 -27.203 16 1 94.38 294 TYR B N 1
ATOM 4832 C CA . TYR B 1 294 ? 2.15 -26.312 15.297 1 94.38 294 TYR B CA 1
ATOM 4833 C C . TYR B 1 294 ? 2.816 -24.984 14.992 1 94.38 294 TYR B C 1
ATOM 4835 O O . TYR B 1 294 ? 2.828 -24.531 13.844 1 94.38 294 TYR B O 1
ATOM 4843 N N . ARG B 1 295 ? 3.406 -24.375 15.945 1 93 295 ARG B N 1
ATOM 4844 C CA . ARG B 1 295 ? 4.051 -23.078 15.789 1 93 295 ARG B CA 1
ATOM 4845 C C . ARG B 1 295 ? 5.195 -23.156 14.781 1 93 295 ARG B C 1
ATOM 4847 O O . ARG B 1 295 ? 5.359 -22.25 13.953 1 93 295 ARG B O 1
ATOM 4854 N N . GLN B 1 296 ? 5.922 -24.188 14.867 1 89.44 296 GLN B N 1
ATOM 4855 C CA . GLN B 1 296 ? 7.059 -24.359 13.977 1 89.44 296 GLN B CA 1
ATOM 4856 C C . GLN B 1 296 ? 6.605 -24.5 12.523 1 89.44 296 GLN B C 1
ATOM 4858 O O . GLN B 1 296 ? 7.133 -23.828 11.633 1 89.44 296 GLN B O 1
ATOM 4863 N N . GLN B 1 297 ? 5.645 -25.312 12.336 1 88.81 297 GLN B N 1
ATOM 4864 C CA . GLN B 1 297 ? 5.156 -25.547 10.984 1 88.81 297 GLN B CA 1
ATOM 4865 C C . GLN B 1 297 ? 4.441 -24.312 10.438 1 88.81 297 GLN B C 1
ATOM 4867 O O . GLN B 1 297 ? 4.555 -24 9.25 1 88.81 297 GLN B O 1
ATOM 4872 N N . PHE B 1 298 ? 3.762 -23.656 11.328 1 89.62 298 PHE B N 1
ATOM 4873 C CA . PHE B 1 298 ? 3.078 -22.438 10.938 1 89.62 298 PHE B CA 1
ATOM 4874 C C . PHE B 1 298 ? 4.078 -21.375 10.477 1 89.62 298 PHE B C 1
ATOM 4876 O O . PHE B 1 298 ? 3.932 -20.812 9.391 1 89.62 298 PHE B O 1
ATOM 4883 N N . LYS B 1 299 ? 5.051 -21.219 11.211 1 84.81 299 LYS B N 1
ATOM 4884 C CA . LYS B 1 299 ? 6.082 -20.25 10.875 1 84.81 299 LYS B CA 1
ATOM 4885 C C . LYS B 1 299 ? 6.816 -20.641 9.594 1 84.81 299 LYS B C 1
ATOM 4887 O O . LYS B 1 299 ? 7.121 -19.797 8.758 1 84.81 299 LYS B O 1
ATOM 4892 N N . ALA B 1 300 ? 7.086 -21.891 9.523 1 79.81 300 ALA B N 1
ATOM 4893 C CA . ALA B 1 300 ? 7.77 -22.375 8.328 1 79.81 300 ALA B CA 1
ATOM 4894 C C . ALA B 1 300 ? 6.941 -22.109 7.074 1 79.81 300 ALA B C 1
ATOM 4896 O O . ALA B 1 300 ? 7.484 -21.734 6.031 1 79.81 300 ALA B O 1
ATOM 4897 N N . ARG B 1 301 ? 5.656 -22.281 7.227 1 77.38 301 ARG B N 1
ATOM 4898 C CA . ARG B 1 301 ? 4.766 -22.172 6.074 1 77.38 301 ARG B CA 1
ATOM 4899 C C . ARG B 1 301 ? 4.438 -20.719 5.77 1 77.38 301 ARG B C 1
ATOM 4901 O O . ARG B 1 301 ? 4.391 -20.312 4.605 1 77.38 301 ARG B O 1
ATOM 4908 N N . PHE B 1 302 ? 4.23 -19.984 6.801 1 77.62 302 PHE B N 1
ATOM 4909 C CA . PHE B 1 302 ? 3.641 -18.672 6.594 1 77.62 302 PHE B CA 1
ATOM 4910 C C . PHE B 1 302 ? 4.648 -17.562 6.906 1 77.62 302 PHE B C 1
ATOM 4912 O O . PHE B 1 302 ? 4.379 -16.391 6.668 1 77.62 302 PHE B O 1
ATOM 4919 N N . GLY B 1 303 ? 5.746 -17.906 7.453 1 74.25 303 GLY B N 1
ATOM 4920 C CA . GLY B 1 303 ? 6.816 -16.953 7.711 1 74.25 303 GLY B CA 1
ATOM 4921 C C . GLY B 1 303 ? 6.602 -16.141 8.969 1 74.25 303 GLY B C 1
ATOM 4922 O O . GLY B 1 303 ? 7.453 -15.328 9.344 1 74.25 303 GLY B O 1
ATOM 4923 N N . VAL B 1 304 ? 5.496 -16.25 9.625 1 77.75 304 VAL B N 1
ATOM 4924 C CA . VAL B 1 304 ? 5.184 -15.539 10.859 1 77.75 304 VAL B CA 1
ATOM 4925 C C . VAL B 1 304 ? 4.598 -16.516 11.883 1 77.75 304 VAL B C 1
ATOM 4927 O O . VAL B 1 304 ? 4.125 -17.594 11.523 1 77.75 304 VAL B O 1
ATOM 4930 N N . SER B 1 305 ? 4.66 -16.109 13.141 1 86.94 305 SER B N 1
ATOM 4931 C CA . SER B 1 305 ? 4.062 -16.922 14.188 1 86.94 305 SER B CA 1
ATOM 4932 C C . SER B 1 305 ? 2.543 -16.812 14.18 1 86.94 305 SER B C 1
ATOM 4934 O O . SER B 1 305 ? 1.989 -15.859 13.633 1 86.94 305 SER B O 1
ATOM 4936 N N . PRO B 1 306 ? 1.875 -17.812 14.773 1 88.25 306 PRO B N 1
ATOM 4937 C CA . PRO B 1 306 ? 0.417 -17.734 14.875 1 88.25 306 PRO B CA 1
ATOM 4938 C C . PRO B 1 306 ? -0.049 -16.469 15.594 1 88.25 306 PRO B C 1
ATOM 4940 O O . PRO B 1 306 ? -1.044 -15.859 15.195 1 88.25 306 PRO B O 1
ATOM 4943 N N . VAL B 1 307 ? 0.671 -16.094 16.578 1 85.69 307 VAL B N 1
ATOM 4944 C CA . VAL B 1 307 ? 0.314 -14.898 17.344 1 85.69 307 VAL B CA 1
ATOM 4945 C C . VAL B 1 307 ? 0.418 -13.664 16.438 1 85.69 307 VAL B C 1
ATOM 4947 O O . VAL B 1 307 ? -0.479 -12.82 16.438 1 85.69 307 VAL B O 1
ATOM 4950 N N . GLU B 1 308 ? 1.454 -13.562 15.711 1 76.5 308 GLU B N 1
ATOM 4951 C CA . GLU B 1 308 ? 1.65 -12.461 14.773 1 76.5 308 GLU B CA 1
ATOM 4952 C C . GLU B 1 308 ? 0.572 -12.453 13.695 1 76.5 308 GLU B C 1
ATOM 4954 O O . GLU B 1 308 ? 0.088 -11.383 13.305 1 76.5 308 GLU B O 1
ATOM 4959 N N . TRP B 1 309 ? 0.229 -13.703 13.258 1 79.31 309 TRP B N 1
ATOM 4960 C CA . TRP B 1 309 ? -0.829 -13.836 12.258 1 79.31 309 TRP B CA 1
ATOM 4961 C C . TRP B 1 309 ? -2.141 -13.258 12.773 1 79.31 309 TRP B C 1
ATOM 4963 O O . TRP B 1 309 ? -2.797 -12.477 12.086 1 79.31 309 TRP B O 1
ATOM 4973 N N . ARG B 1 310 ? -2.492 -13.625 13.961 1 79.38 310 ARG B N 1
ATOM 4974 C CA . ARG B 1 310 ? -3.734 -13.156 14.57 1 79.38 310 ARG B CA 1
ATOM 4975 C C . ARG B 1 310 ? -3.742 -11.633 14.695 1 79.38 310 ARG B C 1
ATOM 4977 O O . ARG B 1 310 ? -4.75 -10.984 14.414 1 79.38 310 ARG B O 1
ATOM 4984 N N . LYS B 1 311 ? -2.691 -11.156 15.117 1 74.44 311 LYS B N 1
ATOM 4985 C CA . LYS B 1 311 ? -2.586 -9.711 15.273 1 74.44 311 LYS B CA 1
ATOM 4986 C C . LYS B 1 311 ? -2.859 -8.992 13.953 1 74.44 311 LYS B C 1
ATOM 4988 O O . LYS B 1 311 ? -3.502 -7.941 13.93 1 74.44 311 LYS B O 1
ATOM 4993 N N . THR B 1 312 ? -2.424 -9.602 12.977 1 69.62 312 THR B N 1
ATOM 4994 C CA . THR B 1 312 ? -2.492 -8.977 11.656 1 69.62 312 THR B CA 1
ATOM 4995 C C . THR B 1 312 ? -3.863 -9.195 11.023 1 69.62 312 THR B C 1
ATOM 4997 O O . THR B 1 312 ? -4.395 -8.312 10.359 1 69.62 312 THR B O 1
ATOM 5000 N N . PHE B 1 313 ? -4.469 -10.336 11.273 1 70.25 313 PHE B N 1
ATOM 5001 C CA . PHE B 1 313 ? -5.594 -10.742 10.438 1 70.25 313 PHE B CA 1
ATOM 5002 C C . PHE B 1 313 ? -6.879 -10.82 11.25 1 70.25 313 PHE B C 1
ATOM 5004 O O . PHE B 1 313 ? -7.969 -10.945 10.695 1 70.25 313 PHE B O 1
ATOM 5011 N N . ARG B 1 314 ? -6.582 -10.82 12.672 1 64.5 314 ARG B N 1
ATOM 5012 C CA . ARG B 1 314 ? -7.785 -10.898 13.492 1 64.5 314 ARG B CA 1
ATOM 5013 C C . ARG B 1 314 ? -8.664 -9.672 13.281 1 64.5 314 ARG B C 1
ATOM 5015 O O . ARG B 1 314 ? -8.164 -8.547 13.203 1 64.5 314 ARG B O 1
ATOM 5022 N N . ALA B 1 315 ? -9.898 -9.852 13.094 1 55.88 315 ALA B N 1
ATOM 5023 C CA . ALA B 1 315 ? -10.898 -8.789 12.961 1 55.88 315 ALA B CA 1
ATOM 5024 C C . ALA B 1 315 ? -10.922 -7.895 14.195 1 55.88 315 ALA B C 1
ATOM 5026 O O . ALA B 1 315 ? -11.094 -8.375 15.32 1 55.88 315 ALA B O 1
ATOM 5027 N N . SER B 1 316 ? -9.867 -7.098 14.43 1 50.06 316 SER B N 1
ATOM 5028 C CA . SER B 1 316 ? -9.992 -6.254 15.609 1 50.06 316 SER B CA 1
ATOM 5029 C C . SER B 1 316 ? -11.352 -5.566 15.664 1 50.06 316 SER B C 1
ATOM 5031 O O . SER B 1 316 ? -11.883 -5.156 14.625 1 50.06 316 SER B O 1
ATOM 5033 N N . GLY B 1 317 ? -12.266 -5.977 16.547 1 41.69 317 GLY B N 1
ATOM 5034 C CA . GLY B 1 317 ? -13.305 -5.012 16.891 1 41.69 317 GLY B CA 1
ATOM 5035 C C . GLY B 1 317 ? -12.781 -3.588 16.984 1 41.69 317 GLY B C 1
ATOM 5036 O O . GLY B 1 317 ? -11.719 -3.352 17.547 1 41.69 317 GLY B O 1
ATOM 5037 N N . ILE B 1 318 ? -12.906 -2.834 15.961 1 38.5 318 ILE B N 1
ATOM 5038 C CA . ILE B 1 318 ? -12.617 -1.407 16.047 1 38.5 318 ILE B CA 1
ATOM 5039 C C . ILE B 1 318 ? -12.711 -0.947 17.5 1 38.5 318 ILE B C 1
ATOM 5041 O O . ILE B 1 318 ? -13.711 -1.196 18.172 1 38.5 318 ILE B O 1
ATOM 5045 N N . ASP B 1 319 ? -11.773 -0.893 18.266 1 34.06 319 ASP B N 1
ATOM 5046 C CA . ASP B 1 319 ? -11.977 0.028 19.375 1 34.06 319 ASP B CA 1
ATOM 5047 C C . ASP B 1 319 ? -12.688 1.297 18.922 1 34.06 319 ASP B C 1
ATOM 5049 O O . ASP B 1 319 ? -12.078 2.164 18.297 1 34.06 319 ASP B O 1
ATOM 5053 N N . ILE B 1 320 ? -13.922 1.272 18.438 1 30.98 320 ILE B N 1
ATOM 5054 C CA . ILE B 1 320 ? -14.758 2.471 18.5 1 30.98 320 ILE B CA 1
ATOM 5055 C C . ILE B 1 320 ? -14.5 3.213 19.812 1 30.98 320 ILE B C 1
ATOM 5057 O O . ILE B 1 320 ? -14.617 2.633 20.891 1 30.98 320 ILE B O 1
ATOM 5061 N N . GLY B 1 321 ? -13.578 4.055 19.797 1 28.94 321 GLY B N 1
ATOM 5062 C CA . GLY B 1 321 ? -13.547 4.898 20.984 1 28.94 321 GLY B CA 1
ATOM 5063 C C . GLY B 1 321 ? -14.859 4.914 21.75 1 28.94 321 GLY B C 1
ATOM 5064 O O . GLY B 1 321 ? -15.93 5.047 21.141 1 28.94 321 GLY B O 1
ATOM 5065 N N . GLU B 1 322 ? -15.016 4.215 22.781 1 25.22 322 GLU B N 1
ATOM 5066 C CA . GLU B 1 322 ? -16.125 4.449 23.703 1 25.22 322 GLU B CA 1
ATOM 5067 C C . GLU B 1 322 ? -16.484 5.93 23.766 1 25.22 322 GLU B C 1
ATOM 5069 O O . GLU B 1 322 ? -15.633 6.777 24.016 1 25.22 322 GLU B O 1
ATOM 5074 N N . ARG B 1 323 ? -17.766 6.379 23.438 1 19.75 323 ARG B N 1
ATOM 5075 C CA . ARG B 1 323 ? -18.375 7.457 24.203 1 19.75 323 ARG B CA 1
ATOM 5076 C C . ARG B 1 323 ? -18.406 7.129 25.703 1 19.75 323 ARG B C 1
ATOM 5078 O O . ARG B 1 323 ? -18.703 6 26.078 1 19.75 323 ARG B O 1
#